Protein AF-0000000075207081 (afdb_homodimer)

Solvent-accessible surface area (backbone atoms only — not comparable to full-atom values): 22541 Å² total; per-residue (Å²): 132,46,60,71,46,70,68,46,58,68,68,60,45,49,38,42,51,49,26,43,48,54,39,36,50,73,49,30,79,86,64,36,48,70,68,57,28,23,63,68,36,70,50,52,67,68,56,52,35,69,36,37,65,44,70,65,48,39,52,52,48,52,51,51,50,52,50,48,52,53,50,51,53,46,62,70,64,44,68,80,76,53,32,44,62,67,61,33,50,50,46,46,51,50,50,51,51,50,48,49,69,72,36,51,65,57,51,46,32,49,54,48,56,70,66,40,63,57,51,91,51,32,66,60,48,52,51,51,50,49,52,55,56,60,58,44,56,61,64,72,64,47,82,57,57,69,80,55,47,34,87,90,57,60,59,70,59,53,52,49,36,52,52,23,20,49,52,41,50,52,51,49,52,52,51,51,20,56,73,64,64,41,95,62,57,64,58,67,59,52,48,52,52,48,48,51,51,50,53,51,47,47,69,40,49,34,107,132,47,59,72,46,71,66,46,58,67,68,59,46,49,38,43,50,49,24,42,47,52,37,36,52,75,49,31,78,87,65,34,48,68,67,57,28,24,62,68,36,71,51,53,65,68,55,51,34,70,35,37,66,43,71,66,49,39,53,53,47,52,50,52,50,51,51,50,53,52,50,52,53,46,63,70,64,43,67,79,76,52,32,45,62,68,60,34,50,51,44,48,51,50,50,51,50,51,48,48,68,72,36,51,64,57,49,46,31,49,52,47,56,70,67,41,67,55,50,90,51,33,65,61,48,52,50,52,52,48,49,55,53,58,59,43,55,62,63,70,63,46,82,56,56,69,81,56,45,33,84,89,57,59,58,68,58,53,53,50,38,52,52,23,20,50,52,41,49,52,50,48,52,53,51,51,18,57,73,63,66,40,93,63,57,65,57,66,59,53,48,54,52,50,51,52,52,49,52,52,48,49,68,40,47,34,107

Sequence (414 aa):
MFSKFLSLDEAKQKRILNAAIKMYVQKGYDLASTNEIVKEAGISKGLLFHYFQNKKMLYLFVFDHCMELVMNDFYKKVDMQIPDFFERLREITRVKMELLNMYPNIFRFFEKAYLEDASDVRAEFQEKLKKFSESSSDQLFANLDISKFKDGLDIQKAIKSVIWTFEGFSAEVLAKAKAMQLDKPDYNEAFREADDYIEMFRGSFYKMFSKFLSLDEAKQKRILNAAIKMYVQKGYDLASTNEIVKEAGISKGLLFHYFQNKKMLYLFVFDHCMELVMNDFYKKVDMQIPDFFERLREITRVKMELLNMYPNIFRFFEKAYLEDASDVRAEFQEKLKKFSESSSDQLFANLDISKFKDGLDIQKAIKSVIWTFEGFSAEVLAKAKAMQLDKPDYNEAFREADDYIEMFRGSFYK

pLDDT: mean 87.85, std 9.77, range [60.59, 97.38]

Structure (mmCIF, N/CA/C/O backbone):
data_AF-0000000075207081-model_v1
#
loop_
_entity.id
_entity.type
_entity.pdbx_description
1 polymer 'TetR family transcriptional regulator'
#
loop_
_atom_site.group_PDB
_atom_site.id
_atom_site.type_symbol
_atom_site.label_atom_id
_atom_site.label_alt_id
_atom_site.label_comp_id
_atom_site.label_asym_id
_atom_site.label_entity_id
_atom_site.label_seq_id
_atom_site.pdbx_PDB_ins_code
_atom_site.Cartn_x
_atom_site.Cartn_y
_atom_site.Cartn_z
_atom_site.occupancy
_atom_site.B_iso_or_equiv
_atom_site.auth_seq_id
_atom_site.auth_comp_id
_atom_site.auth_asym_id
_atom_site.auth_atom_id
_atom_site.pdbx_PDB_model_num
ATOM 1 N N . MET A 1 1 ? -17.719 13.25 22.656 1 70.5 1 MET A N 1
ATOM 2 C CA . MET A 1 1 ? -17.078 14.508 22.266 1 70.5 1 MET A CA 1
ATOM 3 C C . MET A 1 1 ? -17.922 15.258 21.25 1 70.5 1 MET A C 1
ATOM 5 O O . MET A 1 1 ? -17.953 16.484 21.25 1 70.5 1 MET A O 1
ATOM 9 N N . PHE A 1 2 ? -18.781 14.594 20.516 1 88.56 2 PHE A N 1
ATOM 10 C CA . PHE A 1 2 ? -19.562 15.266 19.5 1 88.56 2 PHE A CA 1
ATOM 11 C C . PHE A 1 2 ? -21.047 15.195 19.828 1 88.56 2 PHE A C 1
ATOM 13 O O . PHE A 1 2 ? -21.891 15.172 18.938 1 88.56 2 PHE A O 1
ATOM 20 N N . SER A 1 3 ? -21.312 15.172 21.141 1 89.38 3 SER A N 1
ATOM 21 C CA . SER A 1 3 ? -22.656 14.953 21.641 1 89.38 3 SER A CA 1
ATOM 22 C C . SER A 1 3 ? -23.609 16.062 21.172 1 89.38 3 SER A C 1
ATOM 24 O O . SER A 1 3 ? -24.766 15.797 20.828 1 89.38 3 SER A O 1
ATOM 26 N N . LYS A 1 4 ? -23.156 17.266 21.172 1 92.81 4 LYS A N 1
ATOM 27 C CA . LYS A 1 4 ? -23.984 18.406 20.781 1 92.81 4 LYS A CA 1
ATOM 28 C C . LYS A 1 4 ? -24.391 18.297 19.312 1 92.81 4 LYS A C 1
ATOM 30 O O . LYS A 1 4 ? -25.531 18.562 18.953 1 92.81 4 LYS A O 1
ATOM 35 N N . PHE A 1 5 ? -23.469 17.984 18.5 1 95.5 5 PHE A N 1
ATOM 36 C CA . PHE A 1 5 ? -23.766 17.797 17.078 1 95.5 5 PHE A CA 1
ATOM 37 C C . PHE A 1 5 ? -24.703 16.625 16.875 1 95.5 5 PHE A C 1
ATOM 39 O O . PHE A 1 5 ? -25.672 16.719 16.109 1 95.5 5 PHE A O 1
ATOM 46 N N . LEU A 1 6 ? -24.469 15.523 17.578 1 94.19 6 LEU A N 1
ATOM 47 C CA . LEU A 1 6 ? -25.219 14.289 17.391 1 94.19 6 LEU A CA 1
ATOM 48 C C . LEU A 1 6 ? -26.641 14.438 17.922 1 94.19 6 LEU A C 1
ATOM 50 O O . LEU A 1 6 ? -27.516 13.625 17.594 1 94.19 6 LEU A O 1
ATOM 54 N N . SER A 1 7 ? -26.859 15.484 18.703 1 94.44 7 SER A N 1
ATOM 55 C CA . SER A 1 7 ? -28.188 15.742 19.25 1 94.44 7 SER A CA 1
ATOM 56 C C . SER A 1 7 ? -29.031 16.547 18.281 1 94.44 7 SER A C 1
ATOM 58 O O . SER A 1 7 ? -30.234 16.672 18.453 1 94.44 7 SER A O 1
ATOM 60 N N . LEU A 1 8 ? -28.438 17 17.219 1 94.06 8 LEU A N 1
ATOM 61 C CA . LEU A 1 8 ? -29.172 17.75 16.203 1 94.06 8 LEU A CA 1
ATOM 62 C C . LEU A 1 8 ? -30.109 16.844 15.422 1 94.06 8 LEU A C 1
ATOM 64 O O . LEU A 1 8 ? -29.938 15.625 15.422 1 94.06 8 LEU A O 1
ATOM 68 N N . ASP A 1 9 ? -31.125 17.5 14.859 1 94.56 9 ASP A N 1
ATOM 69 C CA . ASP A 1 9 ? -31.969 16.719 13.977 1 94.56 9 ASP A CA 1
ATOM 70 C C . ASP A 1 9 ? -31.188 16.203 12.766 1 94.56 9 ASP A C 1
ATOM 72 O O . ASP A 1 9 ? -30.203 16.828 12.352 1 94.56 9 ASP A O 1
ATOM 76 N N . GLU A 1 10 ? -31.656 15.203 12.102 1 93.62 10 GLU A N 1
ATOM 77 C CA . GLU A 1 10 ? -30.953 14.5 11.047 1 93.62 10 GLU A CA 1
ATOM 78 C C . GLU A 1 10 ? -30.734 15.398 9.828 1 93.62 10 GLU A C 1
ATOM 80 O O . GLU A 1 10 ? -29.672 15.344 9.195 1 93.62 10 GLU A O 1
ATOM 85 N N . ALA A 1 11 ? -31.688 16.156 9.57 1 94.56 11 ALA A N 1
ATOM 86 C CA . ALA A 1 11 ? -31.59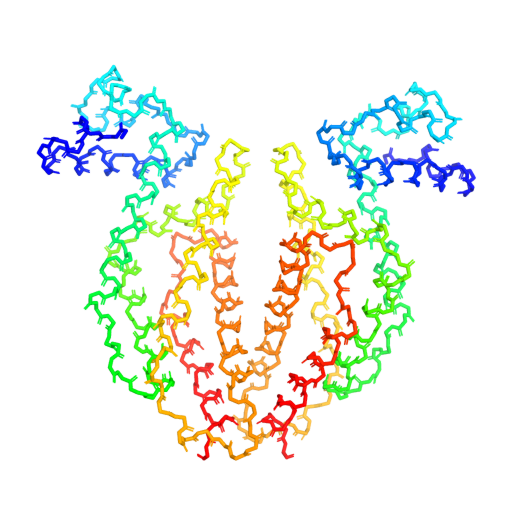4 17.031 8.398 1 94.56 11 ALA A CA 1
ATOM 87 C C . ALA A 1 11 ? -30.453 18.031 8.547 1 94.56 11 ALA A C 1
ATOM 89 O O . ALA A 1 11 ? -29.703 18.266 7.598 1 94.56 11 ALA A O 1
ATOM 90 N N . LYS A 1 12 ? -30.375 18.594 9.719 1 94.56 12 LYS A N 1
ATOM 91 C CA . LYS A 1 12 ? -29.312 19.562 9.977 1 94.56 12 LYS A CA 1
ATOM 92 C C . LYS A 1 12 ? -27.953 18.891 9.992 1 94.56 12 LYS A C 1
ATOM 94 O O . LYS A 1 12 ? -26.969 19.422 9.453 1 94.56 12 LYS A O 1
ATOM 99 N N . GLN A 1 13 ? -27.859 17.734 10.602 1 96.19 13 GLN A N 1
ATOM 100 C CA . GLN A 1 13 ? -26.609 16.984 10.578 1 96.19 13 GLN A CA 1
ATOM 101 C C . GLN A 1 13 ? -26.141 16.734 9.148 1 96.19 13 GLN A C 1
ATOM 103 O O . GLN A 1 13 ? -24.984 17 8.812 1 96.19 13 GLN A O 1
ATOM 108 N N . LYS A 1 14 ? -27.047 16.281 8.336 1 94.75 14 LYS A N 1
ATOM 109 C CA . LYS A 1 14 ? -26.734 15.938 6.953 1 94.75 14 LYS A CA 1
ATOM 110 C C . LYS A 1 14 ? -26.266 17.172 6.172 1 94.75 14 LYS A C 1
ATOM 112 O O . LYS A 1 14 ? -25.328 17.078 5.367 1 94.75 14 LYS A O 1
ATOM 117 N N . ARG A 1 15 ? -26.906 18.234 6.434 1 95.44 15 ARG A N 1
ATOM 118 C CA . ARG A 1 15 ? -26.547 19.469 5.746 1 95.44 15 ARG A CA 1
ATOM 119 C C . ARG A 1 15 ? -25.125 19.891 6.066 1 95.44 15 ARG A C 1
ATOM 121 O O . ARG A 1 15 ? -24.359 20.281 5.172 1 95.44 15 ARG A O 1
ATOM 128 N N . ILE A 1 16 ? -24.797 19.812 7.301 1 96.5 16 ILE A N 1
ATOM 129 C CA . ILE A 1 16 ? -23.469 20.219 7.746 1 96.5 16 ILE A CA 1
ATOM 130 C C . ILE A 1 16 ? -22.422 19.25 7.188 1 96.5 16 ILE A C 1
ATOM 132 O O . ILE A 1 16 ? -21.406 19.672 6.629 1 96.5 16 ILE A O 1
ATOM 136 N N . LEU A 1 17 ? -22.75 17.984 7.285 1 96.25 17 LEU A N 1
ATOM 137 C CA . LEU A 1 17 ? -21.828 16.953 6.812 1 96.25 17 LEU A CA 1
ATOM 138 C C . LEU A 1 17 ? -21.656 17.047 5.301 1 96.25 17 LEU A C 1
ATOM 140 O O . LEU A 1 17 ? -20.531 16.953 4.801 1 96.25 17 LEU A O 1
ATOM 144 N N . ASN A 1 18 ? -22.734 17.25 4.617 1 94.88 18 ASN A N 1
ATOM 145 C CA . ASN A 1 18 ? -22.672 17.344 3.16 1 94.88 18 ASN A CA 1
ATOM 146 C C . ASN A 1 18 ? -21.859 18.562 2.713 1 94.88 18 ASN A C 1
ATOM 148 O O . ASN A 1 18 ? -21.109 18.484 1.74 1 94.88 18 ASN A O 1
ATOM 152 N N . ALA A 1 19 ? -22.062 19.641 3.383 1 96.44 19 ALA A N 1
ATOM 153 C CA . ALA A 1 19 ? -21.297 20.844 3.078 1 96.44 19 ALA A CA 1
ATOM 154 C C . ALA A 1 19 ? -19.797 20.609 3.271 1 96.44 19 ALA A C 1
ATOM 156 O O . ALA A 1 19 ? -18.984 21 2.434 1 96.44 19 ALA A O 1
ATOM 157 N N . ALA A 1 20 ? -19.5 19.969 4.391 1 96.75 20 ALA A N 1
ATOM 158 C CA . ALA A 1 20 ? -18.094 19.672 4.691 1 96.75 20 ALA A CA 1
ATOM 159 C C . ALA A 1 20 ? -17.5 18.75 3.641 1 96.75 20 ALA A C 1
ATOM 161 O O . ALA A 1 20 ? -16.422 19.016 3.096 1 96.75 20 ALA A O 1
ATOM 162 N N . ILE A 1 21 ? -18.188 17.656 3.338 1 94.81 21 ILE A N 1
ATOM 163 C CA . ILE A 1 21 ? -17.719 16.688 2.363 1 94.81 21 ILE A CA 1
ATOM 164 C C . ILE A 1 21 ? -17.484 17.359 1.015 1 94.81 21 ILE A C 1
ATOM 166 O O . ILE A 1 21 ? -16.453 17.156 0.373 1 94.81 21 ILE A O 1
ATOM 170 N N . LYS A 1 22 ? -18.453 18.156 0.639 1 93.81 22 LYS A N 1
ATOM 171 C CA . LYS A 1 22 ? -18.359 18.875 -0.627 1 93.81 22 LYS A CA 1
ATOM 172 C C . LYS A 1 22 ? -17.078 19.703 -0.686 1 93.81 22 LYS A C 1
ATOM 174 O O . LYS A 1 22 ? -16.328 19.656 -1.671 1 93.81 22 LYS A O 1
ATOM 179 N N . MET A 1 23 ? -16.75 20.438 0.323 1 94.19 23 MET A N 1
ATOM 180 C CA . MET A 1 23 ? -15.578 21.297 0.361 1 94.19 23 MET A CA 1
ATOM 181 C C . MET A 1 23 ? -14.297 20.469 0.386 1 94.19 23 MET A C 1
ATOM 183 O O . MET A 1 23 ? -13.32 20.797 -0.294 1 94.19 23 MET A O 1
ATOM 187 N N . TYR A 1 24 ? -14.359 19.422 1.118 1 91.56 24 TYR A N 1
ATOM 188 C CA . TYR A 1 24 ? -13.164 18.578 1.253 1 91.56 24 TYR A CA 1
ATOM 189 C C . TYR A 1 24 ? -12.875 17.844 -0.045 1 91.56 24 TYR A C 1
ATOM 191 O O . TYR A 1 24 ? -11.711 17.609 -0.383 1 91.56 24 TYR A O 1
ATOM 199 N N . VAL A 1 25 ? -13.875 17.453 -0.752 1 88.31 25 VAL A N 1
ATOM 200 C CA . VAL A 1 25 ? -13.711 16.812 -2.053 1 88.31 25 VAL A CA 1
ATOM 201 C C . VAL A 1 25 ? -13.141 17.812 -3.055 1 88.31 25 VAL A C 1
ATOM 203 O O . VAL A 1 25 ? -12.25 17.484 -3.836 1 88.31 25 VAL A O 1
ATOM 206 N N . GLN A 1 26 ? -13.602 19.016 -2.951 1 87.75 26 GLN A N 1
ATOM 207 C CA . GLN A 1 26 ? -13.234 20.031 -3.93 1 87.75 26 GLN A CA 1
ATOM 208 C C . GLN A 1 26 ? -11.844 20.594 -3.645 1 87.75 26 GLN A C 1
ATOM 210 O O . GLN A 1 26 ? -11.055 20.797 -4.562 1 87.75 26 GLN A O 1
ATOM 215 N N . LYS A 1 27 ? -11.547 20.812 -2.32 1 87.69 27 LYS A N 1
ATOM 216 C CA . LYS A 1 27 ? -10.383 21.641 -2.021 1 87.69 27 LYS A CA 1
ATOM 217 C C . LYS A 1 27 ? -9.367 20.875 -1.178 1 87.69 27 LYS A C 1
ATOM 219 O O . LYS A 1 27 ? -8.211 21.281 -1.065 1 87.69 27 LYS A O 1
ATOM 224 N N . GLY A 1 28 ? -9.828 19.797 -0.621 1 85.62 28 GLY A N 1
ATOM 225 C CA . GLY A 1 28 ? -8.961 19.094 0.304 1 85.62 28 GLY A CA 1
ATOM 226 C C . GLY A 1 28 ? -8.93 19.719 1.688 1 85.62 28 GLY A C 1
ATOM 227 O O . GLY A 1 28 ? -9.633 20.688 1.95 1 85.62 28 GLY A O 1
ATOM 228 N N . TYR A 1 29 ? -8.164 19.141 2.57 1 87.69 29 TYR A N 1
ATOM 229 C CA . TYR A 1 29 ? -8.133 19.547 3.973 1 87.69 29 TYR A CA 1
ATOM 230 C C . TYR A 1 29 ? -7.53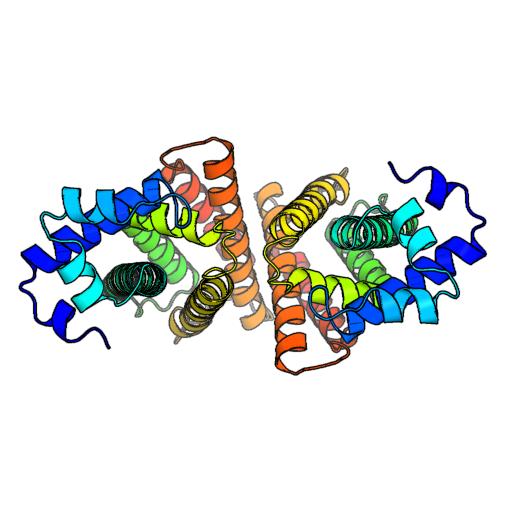1 20.938 4.129 1 87.69 29 TYR A C 1
ATOM 232 O O . TYR A 1 29 ? -8.125 21.797 4.777 1 87.69 29 TYR A O 1
ATOM 240 N N . ASP A 1 30 ? -6.41 21.172 3.514 1 84.25 30 ASP A N 1
ATOM 241 C CA . ASP A 1 30 ? -5.645 22.406 3.732 1 84.25 30 ASP A CA 1
ATOM 242 C C . ASP A 1 30 ? -6.367 23.609 3.145 1 84.25 30 ASP A C 1
ATOM 244 O O . ASP A 1 30 ? -6.453 24.656 3.781 1 84.25 30 ASP A O 1
ATOM 248 N N . LEU A 1 31 ? -6.969 23.453 2.076 1 87.38 31 LEU A N 1
ATOM 249 C CA . LEU A 1 31 ? -7.5 24.594 1.337 1 87.38 31 LEU A CA 1
ATOM 250 C C . LEU A 1 31 ? -8.977 24.797 1.646 1 87.38 31 LEU A C 1
ATOM 252 O O . LEU A 1 31 ? -9.531 25.875 1.374 1 87.38 31 LEU A O 1
ATOM 256 N N . ALA A 1 32 ? -9.57 23.719 2.123 1 90.81 32 ALA A N 1
ATOM 257 C CA . ALA A 1 32 ? -10.977 23.875 2.473 1 90.81 32 ALA A CA 1
ATOM 258 C C . ALA A 1 32 ? -11.164 24.953 3.537 1 90.81 32 ALA A C 1
ATOM 260 O O . ALA A 1 32 ? -10.484 24.953 4.562 1 90.81 32 ALA A O 1
ATOM 261 N N . SER A 1 33 ? -12.047 25.844 3.312 1 92.44 33 SER A N 1
ATOM 262 C CA . SER A 1 33 ? -12.312 26.984 4.199 1 92.44 33 SER A CA 1
ATOM 263 C C . SER A 1 33 ? -13.516 26.703 5.098 1 92.44 33 SER A C 1
ATOM 265 O O . SER A 1 33 ? -14.594 26.359 4.617 1 92.44 33 SER A O 1
ATOM 267 N N . THR A 1 34 ? -13.273 26.938 6.352 1 94.44 34 THR A N 1
ATOM 268 C CA . THR A 1 34 ? -14.375 26.828 7.301 1 94.44 34 THR A CA 1
ATOM 269 C C . THR A 1 34 ? -15.492 27.812 6.949 1 94.44 34 THR A C 1
ATOM 271 O O . THR A 1 34 ? -16.672 27.484 7.105 1 94.44 34 THR A O 1
ATOM 274 N N . ASN A 1 35 ? -15.086 28.906 6.395 1 96 35 ASN A N 1
ATOM 275 C CA . ASN A 1 35 ? -16.062 29.906 5.996 1 96 35 ASN A CA 1
ATOM 276 C C . ASN A 1 35 ? -16.969 29.391 4.871 1 96 35 ASN A C 1
ATOM 278 O O . ASN A 1 35 ? -18.172 29.641 4.875 1 96 35 ASN A O 1
ATOM 282 N N . GLU A 1 36 ? -16.469 28.734 4.02 1 96.31 36 GLU A N 1
ATOM 283 C CA . GLU A 1 36 ? -17.234 28.188 2.906 1 96.31 36 GLU A CA 1
ATOM 284 C C . GLU A 1 36 ? -18.156 27.062 3.369 1 96.31 36 GLU A C 1
ATOM 286 O O . GLU A 1 36 ? -19.297 26.938 2.906 1 96.31 36 GLU A O 1
ATOM 291 N N . ILE A 1 37 ? -17.641 26.25 4.281 1 97 37 ILE A N 1
ATOM 292 C CA . ILE A 1 37 ? -18.422 25.141 4.812 1 97 37 ILE A CA 1
ATOM 293 C C . ILE A 1 37 ? -19.656 25.656 5.523 1 97 37 ILE A C 1
ATOM 295 O O . ILE A 1 37 ? -20.781 25.188 5.273 1 97 37 ILE A O 1
ATOM 299 N N . VAL A 1 38 ? -19.469 26.641 6.371 1 97.38 38 VAL A N 1
ATOM 300 C CA . VAL A 1 38 ? -20.594 27.156 7.164 1 97.38 38 VAL A CA 1
ATOM 301 C C . VAL A 1 38 ? -21.578 27.875 6.258 1 97.38 38 VAL A C 1
ATOM 303 O O . VAL A 1 38 ? -22.797 27.828 6.488 1 97.38 38 VAL A O 1
ATOM 306 N N . LYS A 1 39 ? -21.094 28.578 5.27 1 97.06 39 LYS A N 1
ATOM 307 C CA . LYS A 1 39 ? -21.969 29.234 4.305 1 97.06 39 LYS A CA 1
ATOM 308 C C . LYS A 1 39 ? -22.859 28.234 3.588 1 97.06 39 LYS A C 1
ATOM 310 O O . LYS A 1 39 ? -24.078 28.438 3.479 1 97.06 39 LYS A O 1
ATOM 315 N N . GLU A 1 40 ? -22.281 27.219 3.15 1 95.38 40 GLU A N 1
ATOM 316 C CA . GLU A 1 40 ? -23.016 26.172 2.447 1 95.38 40 GLU A CA 1
ATOM 317 C C . GLU A 1 40 ? -23.984 25.453 3.383 1 95.38 40 GLU A C 1
ATOM 319 O O . GLU A 1 40 ? -25.094 25.094 2.979 1 95.38 40 GLU A O 1
ATOM 324 N N . ALA A 1 41 ? -23.578 25.203 4.609 1 96.44 41 ALA A N 1
ATOM 325 C CA . ALA A 1 41 ? -24.359 24.469 5.594 1 96.44 41 ALA A CA 1
ATOM 326 C C . ALA A 1 41 ? -25.484 25.344 6.164 1 96.44 41 ALA A C 1
ATOM 328 O O . ALA A 1 41 ? -26.422 24.828 6.766 1 96.44 41 ALA A O 1
ATOM 329 N N . GLY A 1 42 ? -25.328 26.625 6.117 1 96.62 42 GLY A N 1
ATOM 330 C CA . GLY A 1 42 ? -26.328 27.547 6.652 1 96.62 42 GLY A CA 1
ATOM 331 C C . GLY A 1 42 ? -26.266 27.672 8.164 1 96.62 42 GLY A C 1
ATOM 332 O O . GLY A 1 42 ? -27.297 27.688 8.836 1 96.62 42 GLY A O 1
ATOM 333 N N . ILE A 1 43 ? -25.031 27.703 8.633 1 96.81 43 ILE A N 1
ATOM 334 C CA . ILE A 1 43 ? -24.828 27.906 10.062 1 96.81 43 ILE A CA 1
ATOM 335 C C . ILE A 1 43 ? -23.719 28.922 10.297 1 96.81 43 ILE A C 1
ATOM 337 O O . ILE A 1 43 ? -23.031 29.328 9.352 1 96.81 43 ILE A O 1
ATOM 341 N N . SER A 1 44 ? -23.578 29.328 11.547 1 95.69 44 SER A N 1
ATOM 342 C CA . SER A 1 44 ? -22.5 30.25 11.883 1 95.69 44 SER A CA 1
ATOM 343 C C . SER A 1 44 ? -21.203 29.5 12.156 1 95.69 44 SER A C 1
ATOM 345 O O . SER A 1 44 ? -21.219 28.312 12.5 1 95.69 44 SER A O 1
ATOM 347 N N . LYS A 1 45 ? -20.125 30.219 12 1 95.44 45 LYS A N 1
ATOM 348 C CA . LYS A 1 45 ? -18.812 29.656 12.32 1 95.44 45 LYS A CA 1
ATOM 349 C C . LYS A 1 45 ? -18.703 29.281 13.797 1 95.44 45 LYS A C 1
ATOM 351 O O . LYS A 1 45 ? -18.125 28.266 14.156 1 95.44 45 LYS A O 1
ATOM 356 N N . GLY A 1 46 ? -19.203 30.094 14.609 1 95.12 46 GLY A N 1
ATOM 357 C CA . GLY A 1 46 ? -19.234 29.828 16.047 1 95.12 46 GLY A CA 1
ATOM 358 C C . GLY A 1 46 ? -19.922 28.516 16.391 1 95.12 46 GLY A C 1
ATOM 359 O O . GLY A 1 46 ? -19.422 27.75 17.203 1 95.12 46 GLY A O 1
ATOM 360 N N . LEU A 1 47 ? -21.016 28.297 15.734 1 94.94 47 LEU A N 1
ATOM 361 C CA . LEU A 1 47 ? -21.781 27.078 15.969 1 94.94 47 LEU A CA 1
ATOM 362 C C . LEU A 1 47 ? -20.984 25.859 15.492 1 94.94 47 LEU A C 1
ATOM 364 O O . LEU A 1 47 ? -21 24.812 16.156 1 94.94 47 LEU A O 1
ATOM 368 N N . LEU A 1 48 ? -20.375 25.969 14.344 1 96.44 48 LEU A N 1
ATOM 369 C CA . LEU A 1 48 ? -19.562 24.875 13.836 1 96.44 48 LEU A CA 1
ATOM 370 C C . LEU A 1 48 ? -18.5 24.453 14.867 1 96.44 48 LEU A C 1
ATOM 372 O O . LEU A 1 48 ? -18.359 23.266 15.156 1 96.44 48 LEU A O 1
ATOM 376 N N . PHE A 1 49 ? -17.891 25.469 15.438 1 94.88 49 PHE A N 1
ATOM 377 C CA . PHE A 1 49 ? -16.812 25.172 16.359 1 94.88 49 PHE A CA 1
ATOM 378 C C . PHE A 1 49 ? -17.344 24.797 17.734 1 94.88 49 PHE A C 1
ATOM 380 O O . PHE A 1 49 ? -16.656 24.156 18.531 1 94.88 49 PHE A O 1
ATOM 387 N N . HIS A 1 50 ? -18.594 25.234 17.969 1 95.06 50 HIS A N 1
ATOM 388 C CA . HIS A 1 50 ? -19.281 24.688 19.141 1 95.06 50 HIS A CA 1
ATOM 389 C C . HIS A 1 50 ? -19.453 23.188 19.016 1 95.06 50 HIS A C 1
ATOM 391 O O . HIS A 1 50 ? -19.359 22.469 20.016 1 95.06 50 HIS A O 1
ATOM 397 N N . TYR A 1 51 ? -19.625 22.703 17.797 1 95.81 51 TYR A N 1
ATOM 398 C CA . TYR A 1 51 ? -19.859 21.281 17.562 1 95.81 51 TYR A CA 1
ATOM 399 C C . TYR A 1 51 ? -18.531 20.516 17.5 1 95.81 51 TYR A C 1
ATOM 401 O O . TYR A 1 51 ? -18.422 19.406 18.016 1 95.81 51 TYR A O 1
ATOM 409 N N . PHE A 1 52 ? -17.469 21.094 16.797 1 96.25 52 PHE A N 1
ATOM 410 C CA . PHE A 1 52 ? -16.328 20.281 16.406 1 96.25 52 PHE A CA 1
ATOM 411 C C . PHE A 1 52 ? -15.039 20.844 16.984 1 96.25 52 PHE A C 1
ATOM 413 O O . PHE A 1 52 ? -13.984 20.219 16.891 1 96.25 52 PHE A O 1
ATOM 420 N N . GLN A 1 53 ? -15.078 21.969 17.547 1 93.69 53 GLN A N 1
ATOM 421 C CA . GLN A 1 53 ? -13.977 22.625 18.25 1 93.69 53 GLN A CA 1
ATOM 422 C C . GLN A 1 53 ? -13.023 23.297 17.266 1 93.69 53 GLN A C 1
ATOM 424 O O . GLN A 1 53 ? -12.742 24.484 17.391 1 93.69 53 GLN A O 1
ATOM 429 N N . ASN A 1 54 ? -12.508 22.562 16.297 1 92.81 54 ASN A N 1
ATOM 430 C CA . ASN A 1 54 ? -11.594 23.109 15.305 1 92.81 54 ASN A CA 1
ATOM 431 C C . ASN A 1 54 ? -11.68 22.344 13.984 1 92.81 54 ASN A C 1
ATOM 433 O O . ASN A 1 54 ? -12.406 21.359 13.875 1 92.81 54 ASN A O 1
ATOM 437 N N . LYS A 1 55 ? -10.938 22.812 13.016 1 91.44 55 LYS A N 1
ATOM 438 C CA . LYS A 1 55 ? -10.984 22.281 11.664 1 91.44 55 LYS A CA 1
ATOM 439 C C . LYS A 1 55 ? -10.539 20.812 11.641 1 91.44 55 LYS A C 1
ATOM 441 O O . LYS A 1 55 ? -11.109 20 10.914 1 91.44 55 LYS A O 1
ATOM 446 N N . LYS A 1 56 ? -9.555 20.516 12.391 1 90.94 56 LYS A N 1
ATOM 447 C CA . LYS A 1 56 ? -9.031 19.156 12.43 1 90.94 56 LYS A CA 1
ATOM 448 C C . LYS A 1 56 ? -10.078 18.172 12.961 1 90.94 56 LYS A C 1
ATOM 450 O O . LYS A 1 56 ? -10.312 17.125 12.367 1 90.94 56 LYS A O 1
ATOM 455 N N . MET A 1 57 ? -10.695 18.531 13.992 1 92.75 57 MET A N 1
ATOM 456 C CA . MET A 1 57 ? -11.695 17.672 14.609 1 92.75 57 MET A CA 1
ATOM 457 C C . MET A 1 57 ? -12.906 17.5 13.703 1 92.75 57 MET A C 1
ATOM 459 O O . MET A 1 57 ? -13.492 16.406 13.641 1 92.75 57 MET A O 1
ATOM 463 N N . LEU A 1 58 ? -13.273 18.578 13.055 1 94.81 58 LEU A N 1
ATOM 464 C CA . LEU A 1 58 ? -14.359 18.469 12.086 1 94.81 58 LEU A CA 1
ATOM 465 C C . LEU A 1 58 ? -14 17.469 10.984 1 94.81 58 LEU A C 1
ATOM 467 O O . LEU A 1 58 ? -14.781 16.578 10.672 1 94.81 58 LEU A O 1
ATOM 471 N N . TYR A 1 59 ? -12.867 17.641 10.438 1 92.75 59 TYR A N 1
ATOM 472 C CA . TYR A 1 59 ? -12.406 16.797 9.336 1 92.75 59 TYR A CA 1
ATOM 473 C C . TYR A 1 59 ? -12.375 15.328 9.742 1 92.75 59 TYR A C 1
ATOM 475 O O . TYR A 1 59 ? -12.867 14.469 9.008 1 92.75 59 TYR A O 1
ATOM 483 N N . LEU A 1 60 ? -11.836 15.055 10.867 1 91.38 60 LEU A N 1
ATOM 484 C CA . LEU A 1 60 ? -11.734 13.688 11.367 1 91.38 60 LEU A CA 1
ATOM 485 C C . LEU A 1 60 ? -13.117 13.102 11.648 1 91.38 60 LEU A C 1
ATOM 487 O O . LEU A 1 60 ? -13.367 11.922 11.398 1 91.38 60 LEU A O 1
ATOM 491 N N . PHE A 1 61 ? -13.922 13.938 12.18 1 93.62 61 PHE A N 1
ATOM 492 C CA . PHE A 1 61 ? -15.281 13.492 12.445 1 93.62 61 PHE A CA 1
ATOM 493 C C . PHE A 1 61 ? -15.984 13.102 11.156 1 93.62 61 PHE A C 1
ATOM 495 O O . PHE A 1 61 ? -16.641 12.055 11.086 1 93.62 61 PHE A O 1
ATOM 502 N N . VAL A 1 62 ? -15.891 13.969 10.172 1 94.31 62 VAL A N 1
ATOM 503 C CA . VAL A 1 62 ? -16.531 13.711 8.883 1 94.31 62 VAL A CA 1
ATOM 504 C C . VAL A 1 62 ? -15.992 12.406 8.297 1 94.31 62 VAL A C 1
ATOM 506 O O . VAL A 1 62 ? -16.766 11.594 7.793 1 94.31 62 VAL A O 1
ATOM 509 N N . PHE A 1 63 ? -14.773 12.195 8.359 1 92.12 63 PHE A N 1
ATOM 510 C CA . PHE A 1 63 ? -14.156 10.961 7.875 1 92.12 63 PHE A CA 1
ATOM 511 C C . PHE A 1 63 ? -14.742 9.75 8.586 1 92.12 63 PHE A C 1
ATOM 513 O O . PHE A 1 63 ? -15.188 8.797 7.941 1 92.12 63 PHE A O 1
ATOM 520 N N . ASP A 1 64 ? -14.75 9.859 9.859 1 92.31 64 ASP A N 1
ATOM 521 C CA . ASP A 1 64 ? -15.266 8.75 10.656 1 92.31 64 ASP A CA 1
ATOM 522 C C . ASP A 1 64 ? -16.734 8.477 10.336 1 92.31 64 ASP A C 1
ATOM 524 O O . ASP A 1 64 ? -17.141 7.324 10.234 1 92.31 64 ASP A O 1
ATOM 528 N N . HIS A 1 65 ? -17.391 9.531 10.234 1 92.75 65 HIS A N 1
ATOM 529 C CA . HIS A 1 65 ? -18.812 9.406 9.914 1 92.75 65 HIS A CA 1
ATOM 530 C C . HIS A 1 65 ? -19.016 8.734 8.562 1 92.75 65 HIS A C 1
ATOM 532 O O . HIS A 1 65 ? -19.828 7.816 8.445 1 92.75 65 HIS A O 1
ATOM 538 N N . CYS A 1 66 ? -18.297 9.164 7.578 1 93.5 66 CYS A N 1
ATOM 539 C CA . CYS A 1 66 ? -18.391 8.578 6.25 1 93.5 66 CYS A CA 1
ATOM 540 C C . CYS A 1 66 ? -17.984 7.109 6.273 1 93.5 66 CYS A C 1
ATOM 542 O O . CYS A 1 66 ? -18.656 6.27 5.66 1 93.5 66 CYS A O 1
ATOM 544 N N . MET A 1 67 ? -16.953 6.797 6.938 1 91.06 67 MET A N 1
ATOM 545 C CA . MET A 1 67 ? -16.5 5.418 7.059 1 91.06 67 MET A CA 1
ATOM 546 C C . MET A 1 67 ? -17.562 4.539 7.695 1 91.06 67 MET A C 1
ATOM 548 O O . MET A 1 67 ? -17.859 3.453 7.188 1 91.06 67 MET A O 1
ATOM 552 N N . GLU A 1 68 ? -18.078 5.031 8.758 1 91 68 GLU A N 1
ATOM 553 C CA . GLU A 1 68 ? -19.109 4.277 9.461 1 91 68 GLU A CA 1
ATOM 554 C C . GLU A 1 68 ? -20.328 4.043 8.57 1 91 68 GLU A C 1
ATOM 556 O O . GLU A 1 68 ? -20.891 2.945 8.555 1 91 68 GLU A O 1
ATOM 561 N N . LEU A 1 69 ? -20.719 5.062 7.926 1 92.75 69 LEU A N 1
ATOM 562 C CA . LEU A 1 69 ? -21.859 4.965 7.031 1 92.75 69 LEU A CA 1
ATOM 563 C C . LEU A 1 69 ? -21.625 3.902 5.965 1 92.75 69 LEU A C 1
ATOM 565 O O . LEU A 1 69 ? -22.469 3.014 5.77 1 92.75 69 LEU A O 1
ATOM 569 N N . VAL A 1 70 ? -20.5 3.965 5.293 1 92.19 70 VAL A N 1
ATOM 570 C CA . VAL A 1 70 ? -20.188 3.051 4.203 1 92.19 70 VAL A CA 1
ATOM 571 C C . VAL A 1 70 ? -20.031 1.631 4.746 1 92.19 70 VAL A C 1
ATOM 573 O O . VAL A 1 70 ? -20.578 0.682 4.168 1 92.19 70 VAL A O 1
ATOM 576 N N . MET A 1 71 ? -19.391 1.491 5.863 1 89.75 71 MET A N 1
ATOM 577 C CA . MET A 1 71 ? -19.156 0.172 6.445 1 89.75 71 MET A CA 1
ATOM 578 C C . MET A 1 71 ? -20.484 -0.451 6.898 1 89.75 71 MET A C 1
ATOM 580 O O . MET A 1 71 ? -20.688 -1.652 6.73 1 89.75 71 MET A O 1
ATOM 584 N N . ASN A 1 72 ? -21.281 0.384 7.504 1 92.44 72 ASN A N 1
ATOM 585 C CA . ASN A 1 72 ? -22.578 -0.114 7.926 1 92.44 72 ASN A CA 1
ATOM 586 C C . ASN A 1 72 ? -23.391 -0.625 6.742 1 92.44 72 ASN A C 1
ATOM 588 O O . ASN A 1 72 ? -23.969 -1.712 6.805 1 92.44 72 ASN A O 1
ATOM 592 N N . ASP A 1 73 ? -23.438 0.133 5.723 1 94.12 73 ASP A N 1
ATOM 593 C CA . ASP A 1 73 ? -24.156 -0.291 4.527 1 94.12 73 ASP A CA 1
ATOM 594 C C . ASP A 1 73 ? -23.516 -1.525 3.902 1 94.12 73 ASP A C 1
ATOM 596 O O . ASP A 1 73 ? -24.203 -2.418 3.416 1 94.12 73 ASP A O 1
ATOM 600 N N . PHE A 1 74 ? -22.266 -1.603 3.924 1 92.56 74 PHE A N 1
ATOM 601 C CA . PHE A 1 74 ? -21.516 -2.73 3.389 1 92.56 74 PHE A CA 1
ATOM 602 C C . PHE A 1 74 ? -21.906 -4.023 4.094 1 92.56 74 PHE A C 1
ATOM 604 O O . PHE A 1 74 ? -22.297 -4.996 3.447 1 92.56 74 PHE A O 1
ATOM 611 N N . TYR A 1 75 ? -21.906 -4.008 5.383 1 90.62 75 TYR A N 1
ATOM 612 C CA . TYR A 1 75 ? -22.141 -5.23 6.145 1 90.62 75 TYR A CA 1
ATOM 613 C C . TYR A 1 75 ? -23.609 -5.609 6.129 1 90.62 75 TYR A C 1
ATOM 615 O O . TYR A 1 75 ? -23.969 -6.777 6.324 1 90.62 75 TYR A O 1
ATOM 623 N N . LYS A 1 76 ? -24.453 -4.633 5.895 1 93.5 76 LYS A N 1
ATOM 624 C CA . LYS A 1 76 ? -25.875 -4.934 5.73 1 93.5 76 LYS A CA 1
ATOM 625 C C . LYS A 1 76 ? -26.141 -5.625 4.398 1 93.5 76 LYS A C 1
ATOM 627 O O . LYS A 1 76 ? -27.078 -6.418 4.281 1 93.5 76 LYS A O 1
ATOM 632 N N . LYS A 1 77 ? -25.344 -5.324 3.492 1 94.31 77 LYS A N 1
ATOM 633 C CA . LYS A 1 77 ? -25.609 -5.785 2.131 1 94.31 77 LYS A CA 1
ATOM 634 C C . LYS A 1 77 ? -24.891 -7.094 1.841 1 94.31 77 LYS A C 1
ATOM 636 O O . LYS A 1 77 ? -25.406 -7.957 1.137 1 94.31 77 LYS A O 1
ATOM 641 N N . VAL A 1 78 ? -23.75 -7.266 2.373 1 92.94 78 VAL A N 1
ATOM 642 C CA . VAL A 1 78 ? -22.938 -8.438 2.066 1 92.94 78 VAL A CA 1
ATOM 643 C C . VAL A 1 78 ? -23.547 -9.672 2.738 1 92.94 78 VAL A C 1
ATOM 645 O O . VAL A 1 78 ? -23.875 -9.633 3.924 1 92.94 78 VAL A O 1
ATOM 648 N N . ASP A 1 79 ? -23.781 -10.742 2.014 1 92.62 79 ASP A N 1
ATOM 649 C CA . ASP A 1 79 ? -24.234 -12.016 2.559 1 92.62 79 ASP A CA 1
ATOM 650 C C . ASP A 1 79 ? -23.062 -12.812 3.146 1 92.62 79 ASP A C 1
ATOM 652 O O . ASP A 1 79 ? -22.375 -13.523 2.422 1 92.62 79 ASP A O 1
ATOM 656 N N . MET A 1 80 ? -22.922 -12.812 4.438 1 89.25 80 MET A N 1
ATOM 657 C CA . MET A 1 80 ? -21.812 -13.445 5.141 1 89.25 80 MET A CA 1
ATOM 658 C C . MET A 1 80 ? -22.047 -14.945 5.293 1 89.25 80 MET A C 1
ATOM 660 O O . MET A 1 80 ? -21.188 -15.664 5.805 1 89.25 80 MET A O 1
ATOM 664 N N . GLN A 1 81 ? -23.125 -15.414 4.801 1 91.62 81 GLN A N 1
ATOM 665 C CA . GLN A 1 81 ? -23.453 -16.828 4.957 1 91.62 81 GLN A CA 1
ATOM 666 C C . GLN A 1 81 ? -23 -17.641 3.742 1 91.62 81 GLN A C 1
ATOM 668 O O . GLN A 1 81 ? -23.062 -18.875 3.756 1 91.62 81 GLN A O 1
ATOM 673 N N . ILE A 1 82 ? -22.594 -17 2.752 1 95.44 82 ILE A N 1
ATOM 674 C CA . ILE A 1 82 ? -22.062 -17.703 1.583 1 95.44 82 ILE A CA 1
ATOM 675 C C . ILE A 1 82 ? -20.812 -18.484 1.965 1 95.44 82 ILE A C 1
ATOM 677 O O . ILE A 1 82 ? -19.781 -17.891 2.301 1 95.44 82 ILE A O 1
ATOM 681 N N . PRO A 1 83 ? -20.812 -19.734 1.879 1 94.81 83 PRO A N 1
ATOM 682 C CA . PRO A 1 83 ? -19.672 -20.516 2.383 1 94.81 83 PRO A CA 1
ATOM 683 C C . PRO A 1 83 ? -18.547 -20.641 1.371 1 94.81 83 PRO A C 1
ATOM 685 O O . PRO A 1 83 ? -17.406 -20.938 1.748 1 94.81 83 PRO A O 1
ATOM 688 N N . ASP A 1 84 ? -18.859 -20.469 0.111 1 96.38 84 ASP A N 1
ATOM 689 C CA . ASP A 1 84 ? -17.844 -20.578 -0.934 1 96.38 84 ASP A CA 1
ATOM 690 C C . ASP A 1 84 ? -16.969 -19.328 -0.975 1 96.38 84 ASP A C 1
ATOM 692 O O . ASP A 1 84 ? -17.469 -18.219 -1.055 1 96.38 84 ASP A O 1
ATOM 696 N N . PHE A 1 85 ? -15.695 -19.5 -0.978 1 95.81 85 PHE A N 1
ATOM 697 C CA . PHE A 1 85 ? -14.758 -18.391 -0.888 1 95.81 85 PHE A CA 1
ATOM 698 C C . PHE A 1 85 ? -14.906 -17.469 -2.088 1 95.81 85 PHE A C 1
ATOM 700 O O . PHE A 1 85 ? -15.023 -16.25 -1.927 1 95.81 85 PHE A O 1
ATOM 707 N N . PHE A 1 86 ? -14.883 -18 -3.244 1 96.38 86 PHE A N 1
ATOM 708 C CA . PHE A 1 86 ? -14.883 -17.188 -4.449 1 96.38 86 PHE A CA 1
ATOM 709 C C . PHE A 1 86 ? -16.25 -16.547 -4.668 1 96.38 86 PHE A C 1
ATOM 711 O O . PHE A 1 86 ? -16.359 -15.438 -5.176 1 96.38 86 PHE A O 1
ATOM 718 N N . GLU A 1 87 ? -17.312 -17.266 -4.305 1 95.5 87 GLU A N 1
ATOM 719 C CA . GLU A 1 87 ? -18.641 -16.656 -4.355 1 95.5 87 GLU A CA 1
ATOM 720 C C . GLU A 1 87 ? -18.766 -15.5 -3.357 1 95.5 87 GLU A C 1
ATOM 722 O O . GLU A 1 87 ? -19.375 -14.477 -3.654 1 95.5 87 GLU A O 1
ATOM 727 N N . ARG A 1 88 ? -18.25 -15.734 -2.207 1 94.38 88 ARG A N 1
ATOM 728 C CA . ARG A 1 88 ? -18.203 -14.672 -1.209 1 94.38 88 ARG A CA 1
ATOM 729 C C . ARG A 1 88 ? -17.406 -13.477 -1.719 1 94.38 88 ARG A C 1
ATOM 731 O O . ARG A 1 88 ? -17.828 -12.328 -1.554 1 94.38 88 ARG A O 1
ATOM 738 N N . LEU A 1 89 ? -16.281 -13.703 -2.287 1 94.19 89 LEU A N 1
ATOM 739 C CA . LEU A 1 89 ? -15.445 -12.648 -2.85 1 94.19 89 LEU A CA 1
ATOM 740 C C . LEU A 1 89 ? -16.203 -11.875 -3.928 1 94.19 89 LEU A C 1
ATOM 742 O O . LEU A 1 89 ? -16.125 -10.648 -3.98 1 94.19 89 LEU A O 1
ATOM 746 N N . ARG A 1 90 ? -16.891 -12.586 -4.785 1 94.12 90 ARG A N 1
ATOM 747 C CA . ARG A 1 90 ? -17.703 -11.945 -5.816 1 94.12 90 ARG A CA 1
ATOM 748 C C . ARG A 1 90 ? -18.781 -11.062 -5.195 1 94.12 90 ARG A C 1
ATOM 750 O O . ARG A 1 90 ? -19.031 -9.953 -5.672 1 94.12 90 ARG A O 1
ATOM 757 N N . GLU A 1 91 ? -19.391 -11.594 -4.215 1 94.12 91 GLU A N 1
ATOM 758 C CA . GLU A 1 91 ? -20.406 -10.852 -3.49 1 94.12 91 GLU A CA 1
ATOM 759 C C . GLU A 1 91 ? -19.828 -9.57 -2.885 1 94.12 91 GLU A C 1
ATOM 761 O O . GLU A 1 91 ? -20.438 -8.5 -2.994 1 94.12 91 GLU A O 1
ATOM 766 N N . ILE A 1 92 ? -18.75 -9.68 -2.244 1 92.25 92 ILE A N 1
ATOM 767 C CA . ILE A 1 92 ? -18.062 -8.547 -1.634 1 92.25 92 ILE A CA 1
ATOM 768 C C . ILE A 1 92 ? -17.734 -7.508 -2.705 1 92.25 92 ILE A C 1
ATOM 770 O O . ILE A 1 92 ? -17.984 -6.312 -2.521 1 92.25 92 ILE A O 1
ATOM 774 N N . THR A 1 93 ? -17.203 -7.961 -3.818 1 91.25 93 THR A N 1
ATOM 775 C CA . THR A 1 93 ? -16.844 -7.078 -4.922 1 91.25 93 THR A CA 1
ATOM 776 C C . THR A 1 93 ? -18.078 -6.352 -5.457 1 91.25 93 THR A C 1
ATOM 778 O O . THR A 1 93 ? -18.031 -5.148 -5.723 1 91.25 93 THR A O 1
ATOM 781 N N . ARG A 1 94 ? -19.078 -7.062 -5.594 1 91.06 94 ARG A N 1
ATOM 782 C CA . ARG A 1 94 ? -20.328 -6.492 -6.086 1 91.06 94 ARG A CA 1
ATOM 783 C C . ARG A 1 94 ? -20.844 -5.414 -5.145 1 91.06 94 ARG A C 1
ATOM 785 O O . ARG A 1 94 ? -21.203 -4.32 -5.582 1 91.06 94 ARG A O 1
ATOM 792 N N . VAL A 1 95 ? -20.906 -5.73 -3.918 1 92.81 95 VAL A N 1
ATOM 793 C CA . VAL A 1 95 ? -21.406 -4.789 -2.922 1 92.81 95 VAL A CA 1
ATOM 794 C C . VAL A 1 95 ? -20.516 -3.545 -2.895 1 92.81 95 VAL A C 1
ATOM 796 O O . VAL A 1 95 ? -21.016 -2.42 -2.812 1 92.81 95 VAL A O 1
ATOM 799 N N . LYS A 1 96 ? -19.234 -3.746 -2.938 1 88.69 96 LYS A N 1
ATOM 800 C CA . LYS A 1 96 ? -18.312 -2.615 -2.971 1 88.69 96 LYS A CA 1
ATOM 801 C C . LYS A 1 96 ? -18.594 -1.707 -4.164 1 88.69 96 LYS A C 1
ATOM 803 O O . LYS A 1 96 ? -18.625 -0.483 -4.023 1 88.69 96 LYS A O 1
ATOM 808 N N . MET A 1 97 ? -18.844 -2.285 -5.242 1 85.56 97 MET A N 1
ATOM 809 C CA . MET A 1 97 ? -19.141 -1.518 -6.449 1 85.56 97 MET A CA 1
ATOM 810 C C . MET A 1 97 ? -20.453 -0.754 -6.297 1 85.56 97 MET A C 1
ATOM 812 O O . MET A 1 97 ? -20.547 0.397 -6.723 1 85.56 97 MET A O 1
ATOM 816 N N . GLU A 1 98 ? -21.344 -1.393 -5.797 1 89.06 98 GLU A N 1
ATOM 817 C CA . GLU A 1 98 ? -22.641 -0.747 -5.551 1 89.06 98 GLU A CA 1
ATOM 818 C C . GLU A 1 98 ? -22.484 0.466 -4.637 1 89.06 98 GLU A C 1
ATOM 820 O O . GLU A 1 98 ? -23.031 1.53 -4.91 1 89.06 98 GLU A O 1
ATOM 825 N N . LEU A 1 99 ? -21.719 0.279 -3.604 1 90.31 99 LEU A N 1
ATOM 826 C CA . LEU A 1 99 ? -21.547 1.355 -2.637 1 90.31 99 LEU A CA 1
ATOM 827 C C . LEU A 1 99 ? -20.75 2.504 -3.244 1 90.31 99 LEU A C 1
ATOM 829 O O . LEU A 1 99 ? -21 3.672 -2.939 1 90.31 99 LEU A O 1
ATOM 833 N N . LEU A 1 100 ? -19.797 2.172 -4.043 1 84.75 100 LEU A N 1
ATOM 834 C CA . LEU A 1 100 ? -19.031 3.191 -4.746 1 84.75 100 LEU A CA 1
ATOM 835 C C . LEU A 1 100 ? -19.938 4.074 -5.59 1 84.75 100 LEU A C 1
ATOM 837 O O . LEU A 1 100 ? -19.734 5.289 -5.668 1 84.75 100 LEU A O 1
ATOM 841 N N . ASN A 1 101 ? -20.938 3.494 -6.18 1 83.81 101 ASN A N 1
ATOM 842 C CA . ASN A 1 101 ? -21.891 4.219 -7.016 1 83.81 101 ASN A CA 1
ATOM 843 C C . ASN A 1 101 ? -22.906 4.988 -6.172 1 83.81 101 ASN A C 1
ATOM 845 O O . ASN A 1 101 ? -23.359 6.062 -6.566 1 83.81 101 ASN A O 1
ATOM 849 N N . MET A 1 102 ? -23.188 4.438 -5.09 1 87.75 102 MET A N 1
ATOM 850 C CA . MET A 1 102 ? -24.172 5.039 -4.203 1 87.75 102 MET A CA 1
ATOM 851 C C . MET A 1 102 ? -23.609 6.27 -3.5 1 87.75 102 MET A C 1
ATOM 853 O O . MET A 1 102 ? -24.328 7.234 -3.248 1 87.75 102 MET A O 1
ATOM 857 N N . TYR A 1 103 ? -22.328 6.184 -3.158 1 89.31 103 TYR A N 1
ATOM 858 C CA . TYR A 1 103 ? -21.703 7.254 -2.395 1 89.31 103 TYR A CA 1
ATOM 859 C C . TYR A 1 103 ? -20.516 7.836 -3.15 1 89.31 103 TYR A C 1
ATOM 861 O O . TYR A 1 103 ? -19.406 7.891 -2.623 1 89.31 103 TYR A O 1
ATOM 869 N N . PRO A 1 104 ? -20.688 8.383 -4.293 1 84.56 104 PRO A N 1
ATOM 870 C CA . PRO A 1 104 ? -19.547 8.836 -5.098 1 84.56 104 PRO A CA 1
ATOM 871 C C . PRO A 1 104 ? -18.734 9.922 -4.406 1 84.56 104 PRO A C 1
ATOM 873 O O . PRO A 1 104 ? -17.5 9.906 -4.465 1 84.56 104 PRO A O 1
ATOM 876 N N . ASN A 1 105 ? -19.391 10.82 -3.719 1 86.62 105 ASN A N 1
ATOM 877 C CA . ASN A 1 105 ? -18.688 11.922 -3.07 1 86.62 105 ASN A CA 1
ATOM 878 C C . ASN A 1 105 ? -17.875 11.438 -1.871 1 86.62 105 ASN A C 1
ATOM 880 O O . ASN A 1 105 ? -16.781 11.961 -1.598 1 86.62 105 ASN A O 1
ATOM 884 N N . ILE A 1 106 ? -18.422 10.469 -1.195 1 90.06 106 ILE A N 1
ATOM 885 C CA . ILE A 1 106 ? -17.703 9.914 -0.047 1 90.06 106 ILE A CA 1
ATOM 886 C C . ILE A 1 106 ? -16.422 9.219 -0.514 1 90.06 106 ILE A C 1
ATOM 888 O O . ILE A 1 106 ? -15.375 9.359 0.111 1 90.06 106 ILE A O 1
ATOM 892 N N . PHE A 1 107 ? -16.531 8.547 -1.599 1 84.19 107 PHE A N 1
ATOM 893 C CA . PHE A 1 107 ? -15.344 7.848 -2.1 1 84.19 107 PHE A CA 1
ATOM 894 C C . PHE A 1 107 ? -14.312 8.844 -2.619 1 84.19 107 PHE A C 1
ATOM 896 O O . PHE A 1 107 ? -13.109 8.633 -2.457 1 84.19 107 PHE A O 1
ATOM 903 N N . ARG A 1 108 ? -14.812 9.836 -3.227 1 83.81 108 ARG A N 1
ATOM 904 C CA . ARG A 1 108 ? -13.891 10.898 -3.625 1 83.81 108 ARG A CA 1
ATOM 905 C C . ARG A 1 108 ? -13.203 11.508 -2.41 1 83.81 108 ARG A C 1
ATOM 907 O O . ARG A 1 108 ? -12.016 11.844 -2.463 1 83.81 108 ARG A O 1
ATOM 914 N N . PHE A 1 109 ? -13.977 11.664 -1.423 1 88 109 PHE A N 1
ATOM 915 C CA . PHE A 1 109 ? -13.43 12.172 -0.17 1 88 109 PHE A CA 1
ATOM 916 C C . PHE A 1 109 ? -12.344 11.242 0.365 1 88 109 PHE A C 1
ATOM 918 O O . PHE A 1 109 ? -11.273 11.695 0.773 1 88 109 PHE A O 1
ATOM 925 N N . PHE A 1 110 ? -12.625 9.945 0.32 1 84.38 110 PHE A N 1
ATOM 926 C CA . PHE A 1 110 ? -11.664 8.961 0.781 1 84.38 110 PHE A CA 1
ATOM 927 C C . PHE A 1 110 ? -10.391 9.016 -0.056 1 84.38 110 PHE A C 1
ATOM 929 O O . PHE A 1 110 ? -9.281 8.898 0.478 1 84.38 110 PHE A O 1
ATOM 936 N N . GLU A 1 111 ? -10.594 9.141 -1.29 1 78.25 111 GLU A N 1
ATOM 937 C CA . GLU A 1 111 ? -9.453 9.234 -2.201 1 78.25 111 GLU A CA 1
ATOM 938 C C . GLU A 1 111 ? -8.57 10.43 -1.857 1 78.25 111 GLU A C 1
ATOM 940 O O . GLU A 1 111 ? -7.344 10.305 -1.796 1 78.25 111 GLU A O 1
ATOM 945 N N . LYS A 1 112 ? -9.141 11.531 -1.59 1 77.5 112 LYS A N 1
ATOM 946 C CA . LYS A 1 112 ? -8.414 12.742 -1.23 1 77.5 112 LYS A CA 1
ATOM 947 C C . LYS A 1 112 ? -7.715 12.586 0.117 1 77.5 112 LYS A C 1
ATOM 949 O O . LYS A 1 112 ? -6.574 13.031 0.289 1 77.5 112 LYS A O 1
ATOM 954 N N . ALA A 1 113 ? -8.469 11.992 1.001 1 78.44 113 ALA A N 1
ATOM 955 C CA . ALA A 1 113 ? -7.906 11.773 2.332 1 78.44 113 ALA A CA 1
ATOM 956 C C . ALA A 1 113 ? -6.703 10.836 2.275 1 78.44 113 ALA A C 1
ATOM 958 O O . ALA A 1 113 ? -5.723 11.031 2.996 1 78.44 113 ALA A O 1
ATOM 959 N N . TYR A 1 114 ? -6.828 9.914 1.423 1 70.56 114 TYR A N 1
ATOM 960 C CA . TYR A 1 114 ? -5.762 8.938 1.25 1 70.56 114 TYR A CA 1
ATOM 961 C C . TYR A 1 114 ? -4.5 9.594 0.706 1 70.56 114 TYR A C 1
ATOM 963 O O . TYR A 1 114 ? -3.385 9.234 1.091 1 70.56 114 TYR A O 1
ATOM 971 N N . LEU A 1 115 ? -4.699 10.539 -0.044 1 64.75 115 LEU A N 1
ATOM 972 C CA . LEU A 1 115 ? -3.584 11.227 -0.689 1 64.75 115 LEU A CA 1
ATOM 973 C C . LEU A 1 115 ? -3.168 12.453 0.109 1 64.75 115 LEU A C 1
ATOM 975 O O . LEU A 1 115 ? -2.234 13.164 -0.276 1 64.75 115 LEU A O 1
ATOM 979 N N . GLU A 1 116 ? -3.99 12.695 1.158 1 67 116 GLU A N 1
ATOM 980 C CA . GLU A 1 116 ? -3.805 13.922 1.931 1 67 116 GLU A CA 1
ATOM 981 C C . GLU A 1 116 ? -2.436 13.953 2.602 1 67 116 GLU A C 1
ATOM 983 O O . GLU A 1 116 ? -2.033 12.984 3.248 1 67 116 GLU A O 1
ATOM 988 N N . ASP A 1 117 ? -1.725 15.023 2.357 1 60.59 117 ASP A N 1
ATOM 989 C CA . ASP A 1 117 ? -0.338 15.156 2.795 1 60.59 117 ASP A CA 1
ATOM 990 C C . ASP A 1 117 ? -0.233 16.047 4.027 1 60.59 117 ASP A C 1
ATOM 992 O O . ASP A 1 117 ? 0.836 16.156 4.633 1 60.59 117 ASP A O 1
ATOM 996 N N . ALA A 1 118 ? -1.387 16.656 4.387 1 63.41 118 ALA A N 1
ATOM 997 C CA . ALA A 1 118 ? -1.325 17.531 5.551 1 63.41 118 ALA A CA 1
ATOM 998 C C . ALA A 1 118 ? -0.916 16.766 6.801 1 63.41 118 ALA A C 1
ATOM 1000 O O . ALA A 1 118 ? -1.571 15.789 7.18 1 63.41 118 ALA A O 1
ATOM 1001 N N . SER A 1 119 ? 0.182 17.156 7.371 1 62 119 SER A N 1
ATOM 1002 C CA . SER A 1 119 ? 0.841 16.469 8.469 1 62 119 SER A CA 1
ATOM 1003 C C . SER A 1 119 ? -0.095 16.312 9.664 1 62 119 SER A C 1
ATOM 1005 O O . SER A 1 119 ? -0.022 15.32 10.391 1 62 119 SER A O 1
ATOM 1007 N N . ASP A 1 120 ? -0.98 17.203 9.82 1 70.38 120 ASP A N 1
ATOM 1008 C CA . ASP A 1 120 ? -1.787 17.281 11.039 1 70.38 120 ASP A CA 1
ATOM 1009 C C . ASP A 1 120 ? -2.807 16.141 11.094 1 70.38 120 ASP A C 1
ATOM 1011 O O . ASP A 1 120 ? -3.254 15.75 12.172 1 70.38 120 ASP A O 1
ATOM 1015 N N . VAL A 1 121 ? -3.172 15.625 9.898 1 76.56 121 VAL A N 1
ATOM 1016 C CA . VAL A 1 121 ? -4.266 14.664 9.93 1 76.56 121 VAL A CA 1
ATOM 1017 C C . VAL A 1 121 ? -3.822 13.352 9.273 1 76.56 121 VAL A C 1
ATOM 1019 O O . VAL A 1 121 ? -4.457 12.312 9.453 1 76.56 121 VAL A O 1
ATOM 1022 N N . ARG A 1 122 ? -2.775 13.336 8.586 1 71.75 122 ARG A N 1
ATOM 1023 C CA . ARG A 1 122 ? -2.365 12.195 7.766 1 71.75 122 ARG A CA 1
ATOM 1024 C C . ARG A 1 122 ? -2.143 10.953 8.625 1 71.75 122 ARG A C 1
ATOM 1026 O O . ARG A 1 122 ? -2.629 9.875 8.289 1 71.75 122 ARG A O 1
ATOM 1033 N N . ALA A 1 123 ? -1.369 11.094 9.711 1 69 123 ALA A N 1
ATOM 1034 C CA . ALA A 1 123 ? -1.071 9.961 10.578 1 69 123 ALA A CA 1
ATOM 1035 C C . ALA A 1 123 ? -2.354 9.32 11.102 1 69 123 ALA A C 1
ATOM 1037 O O . ALA A 1 123 ? -2.471 8.094 11.156 1 69 123 ALA A O 1
ATOM 1038 N N . GLU A 1 124 ? -3.197 10.117 11.438 1 76.56 124 GLU A N 1
ATOM 1039 C CA . GLU A 1 124 ? -4.465 9.633 11.977 1 76.56 124 GLU A CA 1
ATOM 1040 C C . GLU A 1 124 ? -5.273 8.898 10.914 1 76.56 124 GLU A C 1
ATOM 1042 O O . GLU A 1 124 ? -5.867 7.852 11.195 1 76.56 124 GLU A O 1
ATOM 1047 N N . PHE A 1 125 ? -5.238 9.375 9.758 1 75.94 125 PHE A N 1
ATOM 1048 C CA . PHE A 1 125 ? -5.957 8.742 8.656 1 75.94 125 PHE A CA 1
ATOM 1049 C C . PHE A 1 125 ? -5.359 7.375 8.328 1 75.94 125 PHE A C 1
ATOM 1051 O O . PHE A 1 125 ? -6.09 6.402 8.141 1 75.94 125 PHE A O 1
ATOM 1058 N N . GLN A 1 126 ? -4.09 7.355 8.258 1 69.06 126 GLN A N 1
ATOM 1059 C CA . GLN A 1 126 ? -3.42 6.102 7.938 1 69.06 126 GLN A CA 1
ATOM 1060 C C . GLN A 1 126 ? -3.736 5.027 8.977 1 69.06 126 GLN A C 1
ATOM 1062 O O . GLN A 1 126 ? -3.955 3.867 8.625 1 69.06 126 GLN A O 1
ATOM 1067 N N . GLU A 1 127 ? -3.762 5.434 10.133 1 72.94 127 GLU A N 1
ATOM 1068 C CA . GLU A 1 127 ? -4.082 4.5 11.203 1 72.94 127 GLU A CA 1
ATOM 1069 C C . GLU A 1 127 ? -5.523 4.008 11.102 1 72.94 127 GLU A C 1
ATOM 1071 O O . GLU A 1 127 ? -5.793 2.818 11.273 1 72.94 127 GLU A O 1
ATOM 1076 N N . LYS A 1 128 ? -6.32 4.93 10.828 1 78.06 128 LYS A N 1
ATOM 1077 C CA . LYS A 1 128 ? -7.73 4.574 10.711 1 78.06 128 LYS A CA 1
ATOM 1078 C C . LYS A 1 128 ? -7.969 3.662 9.508 1 78.06 128 LYS A C 1
ATOM 1080 O O . LYS A 1 128 ? -8.703 2.68 9.609 1 78.06 128 LYS A O 1
ATOM 1085 N N . LEU A 1 129 ? -7.289 3.992 8.445 1 72.62 129 LEU A N 1
ATOM 1086 C CA . LEU A 1 129 ? -7.414 3.184 7.242 1 72.62 129 LEU A CA 1
ATOM 1087 C C . LEU A 1 129 ? -6.871 1.776 7.473 1 72.62 129 LEU A C 1
ATOM 1089 O O . LEU A 1 129 ? -7.477 0.794 7.031 1 72.62 129 LEU A O 1
ATOM 1093 N N . LYS A 1 130 ? -5.793 1.711 8.109 1 69.75 130 LYS A N 1
ATOM 1094 C CA . LYS A 1 130 ? -5.184 0.421 8.43 1 69.75 130 LYS A CA 1
ATOM 1095 C C . LYS A 1 130 ? -6.105 -0.416 9.312 1 69.75 130 LYS A C 1
ATOM 1097 O O . LYS A 1 130 ? -6.281 -1.613 9.078 1 69.75 130 LYS A O 1
ATOM 1102 N N . LYS A 1 131 ? -6.645 0.148 10.234 1 71.69 131 LYS A N 1
ATOM 1103 C CA . LYS A 1 131 ? -7.543 -0.543 11.156 1 71.69 131 LYS A CA 1
ATOM 1104 C C . LYS A 1 131 ? -8.773 -1.073 10.422 1 71.69 131 LYS A C 1
ATOM 1106 O O . LYS A 1 131 ? -9.219 -2.195 10.68 1 71.69 131 LYS A O 1
ATOM 1111 N N . PHE A 1 132 ? -9.195 -0.257 9.602 1 71.56 132 PHE A N 1
ATOM 1112 C CA . PHE A 1 132 ? -10.367 -0.65 8.828 1 71.56 132 PHE A CA 1
ATOM 1113 C C . PHE A 1 132 ? -10.039 -1.817 7.906 1 71.56 132 PHE A C 1
ATOM 1115 O O . PHE A 1 132 ? -10.828 -2.756 7.781 1 71.56 132 PHE A O 1
ATOM 1122 N N . SER A 1 133 ? -8.898 -1.791 7.301 1 69.44 133 SER A N 1
ATOM 1123 C CA . SER A 1 133 ? -8.492 -2.834 6.363 1 69.44 133 SER A CA 1
ATOM 1124 C C . SER A 1 133 ? -8.242 -4.156 7.078 1 69.44 133 SER A C 1
ATOM 1126 O O . SER A 1 133 ? -8.672 -5.211 6.609 1 69.44 133 SER A O 1
ATOM 1128 N N . GLU A 1 134 ? -7.574 -4.168 8.148 1 66.69 134 GLU A N 1
ATOM 1129 C CA . GLU A 1 134 ? -7.211 -5.367 8.906 1 66.69 134 GLU A CA 1
ATOM 1130 C C . GLU A 1 134 ? -8.445 -6.039 9.5 1 66.69 134 GLU A C 1
ATOM 1132 O O . GLU A 1 134 ? -8.555 -7.266 9.492 1 66.69 134 GLU A O 1
ATOM 1137 N N . SER A 1 135 ? -9.227 -5.336 10.086 1 63.88 135 SER A N 1
ATOM 1138 C CA . SER A 1 135 ? -10.406 -5.875 10.75 1 63.88 135 SER A CA 1
ATOM 1139 C C . SER A 1 135 ? -11.367 -6.516 9.75 1 63.88 135 SER A C 1
ATOM 1141 O O . SER A 1 135 ? -11.984 -7.543 10.047 1 63.88 135 SER A O 1
ATOM 1143 N N . SER A 1 136 ? -11.336 -6.125 8.609 1 71.19 136 SER A N 1
ATOM 1144 C CA . SER A 1 136 ? -12.359 -6.523 7.648 1 71.19 136 SER A CA 1
ATOM 1145 C C . SER A 1 136 ? -12.031 -7.867 7.016 1 71.19 136 SER A C 1
ATOM 1147 O O . SER A 1 136 ? -12.906 -8.727 6.879 1 71.19 136 SER A O 1
ATOM 1149 N N . SER A 1 137 ? -10.766 -8.156 6.844 1 74.06 137 SER A N 1
ATOM 1150 C CA . SER A 1 137 ? -10.438 -9.375 6.102 1 74.06 137 SER A CA 1
ATOM 1151 C C . SER A 1 137 ? -10.758 -10.625 6.918 1 74.06 137 SER A C 1
ATOM 1153 O O . SER A 1 137 ? -11.352 -11.57 6.398 1 74.06 137 SER A O 1
ATOM 1155 N N . ASP A 1 138 ? -10.5 -10.617 8.219 1 75 138 ASP A N 1
ATOM 1156 C CA . ASP A 1 138 ? -10.734 -11.781 9.062 1 75 138 ASP A CA 1
ATOM 1157 C C . ASP A 1 138 ? -12.234 -12.07 9.195 1 75 138 ASP A C 1
ATOM 1159 O O . ASP A 1 138 ? -12.656 -13.227 9.148 1 75 138 ASP A O 1
ATOM 1163 N N . GLN A 1 139 ? -12.938 -11.047 9.289 1 79.62 139 GLN A N 1
ATOM 1164 C CA . GLN A 1 139 ? -14.375 -11.195 9.453 1 79.62 139 GLN A CA 1
ATOM 1165 C C . GLN A 1 139 ? -15.047 -11.562 8.133 1 79.62 139 GLN A C 1
ATOM 1167 O O . GLN A 1 139 ? -15.961 -12.391 8.109 1 79.62 139 GLN A O 1
ATOM 1172 N N . LEU A 1 140 ? -14.547 -11.102 7.086 1 86.81 140 LEU A N 1
ATOM 1173 C CA . LEU A 1 140 ? -15.18 -11.258 5.781 1 86.81 140 LEU A CA 1
ATOM 1174 C C . LEU A 1 140 ? -15.023 -12.68 5.262 1 86.81 140 LEU A C 1
ATOM 1176 O O . LEU A 1 140 ? -15.867 -13.172 4.508 1 86.81 140 LEU A O 1
ATOM 1180 N N . PHE A 1 141 ? -13.992 -13.336 5.809 1 88.19 141 PHE A N 1
ATOM 1181 C CA . PHE A 1 141 ? -13.734 -14.664 5.277 1 88.19 141 PHE A CA 1
ATOM 1182 C C . PHE A 1 141 ? -13.703 -15.703 6.395 1 88.19 141 PHE A C 1
ATOM 1184 O O . PHE A 1 141 ? -12.883 -16.625 6.371 1 88.19 141 PHE A O 1
ATOM 1191 N N . ALA A 1 142 ? -14.578 -15.453 7.281 1 85.88 142 ALA A N 1
ATOM 1192 C CA . ALA A 1 142 ? -14.781 -16.438 8.344 1 85.88 142 ALA A CA 1
ATOM 1193 C C . ALA A 1 142 ? -15.75 -17.531 7.895 1 85.88 142 ALA A C 1
ATOM 1195 O O . ALA A 1 142 ? -16.547 -17.328 6.977 1 85.88 142 ALA A O 1
ATOM 1196 N N . ASN A 1 143 ? -15.664 -18.766 8.445 1 90.19 143 ASN A N 1
ATOM 1197 C CA . ASN A 1 143 ? -16.594 -19.875 8.273 1 90.19 143 ASN A CA 1
ATOM 1198 C C . ASN A 1 143 ? -16.719 -20.266 6.805 1 90.19 143 ASN A C 1
ATOM 1200 O O . ASN A 1 143 ? -17.828 -20.438 6.301 1 90.19 143 ASN A O 1
ATOM 1204 N N . LEU A 1 144 ? -15.602 -20.406 6.188 1 93.31 144 LEU A N 1
ATOM 1205 C CA . LEU A 1 144 ? -15.578 -20.812 4.789 1 93.31 144 LEU A CA 1
ATOM 1206 C C . LEU A 1 144 ? -15.594 -22.344 4.676 1 93.31 144 LEU A C 1
ATOM 1208 O O . LEU A 1 144 ? -15.078 -23.047 5.547 1 93.31 144 LEU A O 1
ATOM 1212 N N . ASP A 1 145 ? -16.328 -22.812 3.67 1 95.31 145 ASP A N 1
ATOM 1213 C CA . ASP A 1 145 ? -16.219 -24.203 3.248 1 95.31 145 ASP A CA 1
ATOM 1214 C C . ASP A 1 145 ? -14.969 -24.422 2.393 1 95.31 145 ASP A C 1
ATOM 1216 O O . ASP A 1 145 ? -14.891 -23.922 1.27 1 95.31 145 ASP A O 1
ATOM 1220 N N . ILE A 1 146 ? -14.016 -25.156 2.912 1 94 146 ILE A N 1
ATOM 1221 C CA . ILE A 1 146 ? -12.727 -25.266 2.242 1 94 146 ILE A CA 1
ATOM 1222 C C . ILE A 1 146 ? -12.664 -26.562 1.44 1 94 146 ILE A C 1
ATOM 1224 O O . ILE A 1 146 ? -11.609 -26.938 0.935 1 94 146 ILE A O 1
ATOM 1228 N N . SER A 1 147 ? -13.734 -27.25 1.262 1 95.44 147 SER A N 1
ATOM 1229 C CA . SER A 1 147 ? -13.758 -28.578 0.672 1 95.44 147 SER A CA 1
ATOM 1230 C C . SER A 1 147 ? -13.453 -28.531 -0.82 1 95.44 147 SER A C 1
ATOM 1232 O O . SER A 1 147 ? -13.031 -29.531 -1.405 1 95.44 147 SER A O 1
ATOM 1234 N N . LYS A 1 148 ? -13.641 -27.438 -1.44 1 96.31 148 LYS A N 1
ATOM 1235 C CA . LYS A 1 148 ? -13.484 -27.328 -2.889 1 96.31 148 LYS A CA 1
ATOM 1236 C C . LYS A 1 148 ? -12.031 -27.062 -3.266 1 96.31 148 LYS A C 1
ATOM 1238 O O . LYS A 1 148 ? -11.656 -27.172 -4.434 1 96.31 148 LYS A O 1
ATOM 1243 N N . PHE A 1 149 ? -11.234 -26.656 -2.354 1 96.62 149 PHE A N 1
ATOM 1244 C CA . PHE A 1 149 ? -9.836 -26.344 -2.643 1 96.62 149 PHE A CA 1
ATOM 1245 C C . PHE A 1 149 ? -9.07 -27.625 -2.994 1 96.62 149 PHE A C 1
ATOM 1247 O O . PHE A 1 149 ? -9.414 -28.703 -2.52 1 96.62 149 PHE A O 1
ATOM 1254 N N . LYS A 1 150 ? -8.07 -27.516 -3.855 1 96.06 150 LYS A N 1
ATOM 1255 C CA . LYS A 1 150 ? -7.242 -28.641 -4.273 1 96.06 150 LYS A CA 1
ATOM 1256 C C . LYS A 1 150 ? -6.539 -29.281 -3.082 1 96.06 150 LYS A C 1
ATOM 1258 O O . LYS A 1 150 ? -6.086 -28.578 -2.174 1 96.06 150 LYS A O 1
ATOM 1263 N N . ASP A 1 151 ? -6.332 -30.578 -3.225 1 94 151 ASP A N 1
ATOM 1264 C CA . ASP A 1 151 ? -5.598 -31.297 -2.191 1 94 151 ASP A CA 1
ATOM 1265 C C . ASP A 1 151 ? -4.148 -30.828 -2.111 1 94 151 ASP A C 1
ATOM 1267 O O . ASP A 1 151 ? -3.508 -30.594 -3.139 1 94 151 ASP A O 1
ATOM 1271 N N . GLY A 1 152 ? -3.699 -30.641 -0.903 1 92.44 152 GLY A N 1
ATOM 1272 C CA . GLY A 1 152 ? -2.301 -30.297 -0.715 1 92.44 152 GLY A CA 1
ATOM 1273 C C . GLY A 1 152 ? -2.041 -28.797 -0.767 1 92.44 152 GLY A C 1
ATOM 1274 O O . GLY A 1 152 ? -0.937 -28.344 -0.464 1 92.44 152 GLY A O 1
ATOM 1275 N N . LEU A 1 153 ? -3.033 -28.078 -1.187 1 94.5 153 LEU A N 1
ATOM 1276 C CA . LEU A 1 153 ? -2.898 -26.625 -1.259 1 94.5 153 LEU A CA 1
ATOM 1277 C C . LEU A 1 153 ? -2.895 -26.016 0.137 1 94.5 153 LEU A C 1
ATOM 1279 O O . LEU A 1 153 ? -3.682 -26.422 0.998 1 94.5 153 LEU A O 1
ATOM 1283 N N . ASP A 1 154 ? -1.921 -25.172 0.392 1 95.56 154 ASP A N 1
ATOM 1284 C CA . ASP A 1 154 ? -2.004 -24.359 1.605 1 95.56 154 ASP A CA 1
ATOM 1285 C C . ASP A 1 154 ? -3.133 -23.344 1.507 1 95.56 154 ASP A C 1
ATOM 1287 O O . ASP A 1 154 ? -2.943 -22.25 0.964 1 95.56 154 ASP A O 1
ATOM 1291 N N . ILE A 1 155 ? -4.195 -23.672 2.102 1 94.69 155 ILE A N 1
ATOM 1292 C CA . ILE A 1 155 ? -5.43 -22.922 1.909 1 94.69 155 ILE A CA 1
ATOM 1293 C C . ILE A 1 155 ? -5.277 -21.516 2.494 1 94.69 155 ILE A C 1
ATOM 1295 O O . ILE A 1 155 ? -5.742 -20.531 1.904 1 94.69 155 ILE A O 1
ATOM 1299 N N . GLN A 1 156 ? -4.703 -21.406 3.598 1 93.12 156 GLN A N 1
ATOM 1300 C CA . GLN A 1 156 ? -4.5 -20.094 4.215 1 93.12 156 GLN A CA 1
ATOM 1301 C C . GLN A 1 156 ? -3.662 -19.188 3.318 1 93.12 156 GLN A C 1
ATOM 1303 O O . GLN A 1 156 ? -4.004 -18.016 3.115 1 93.12 156 GLN A O 1
ATOM 1308 N N . LYS A 1 157 ? -2.623 -19.703 2.762 1 95.19 157 LYS A N 1
ATOM 1309 C CA . LYS A 1 157 ? -1.778 -18.922 1.862 1 95.19 157 LYS A CA 1
ATOM 1310 C C . LYS A 1 157 ? -2.52 -18.578 0.575 1 95.19 157 LYS A C 1
ATOM 1312 O O . LYS A 1 157 ? -2.348 -17.484 0.028 1 95.19 157 LYS A O 1
ATOM 1317 N N . ALA A 1 158 ? -3.295 -19.531 0.106 1 96.06 158 ALA A N 1
ATOM 1318 C CA . ALA A 1 158 ? -4.09 -19.281 -1.096 1 96.06 158 ALA A CA 1
ATOM 1319 C C . ALA A 1 158 ? -5.062 -18.125 -0.89 1 96.06 158 ALA A C 1
ATOM 1321 O O . ALA A 1 158 ? -5.105 -17.203 -1.695 1 96.06 158 ALA A O 1
ATOM 1322 N N . ILE A 1 159 ? -5.738 -18.156 0.234 1 93.88 159 ILE A N 1
ATOM 1323 C CA . ILE A 1 159 ? -6.727 -17.141 0.549 1 93.88 159 ILE A CA 1
ATOM 1324 C C . ILE A 1 159 ? -6.031 -15.789 0.72 1 93.88 159 ILE A C 1
ATOM 1326 O O . ILE A 1 159 ? -6.453 -14.781 0.139 1 93.88 159 ILE A O 1
ATOM 1330 N N . LYS A 1 160 ? -5 -15.766 1.406 1 93.25 160 LYS A N 1
ATOM 1331 C CA . LYS A 1 160 ? -4.254 -14.531 1.639 1 93.25 160 LYS A CA 1
ATOM 1332 C C . LYS A 1 160 ? -3.73 -13.953 0.329 1 93.25 160 LYS A C 1
ATOM 1334 O O . LYS A 1 160 ? -3.758 -12.734 0.129 1 93.25 160 LYS A O 1
ATOM 1339 N N . SER A 1 161 ? -3.203 -14.789 -0.524 1 96.06 161 SER A N 1
ATOM 1340 C CA . SER A 1 161 ? -2.678 -14.312 -1.8 1 96.06 161 SER A CA 1
ATOM 1341 C C . SER A 1 161 ? -3.766 -13.648 -2.635 1 96.06 161 SER A C 1
ATOM 1343 O O . SER A 1 161 ? -3.512 -12.656 -3.316 1 96.06 161 SER A O 1
ATOM 1345 N N . VAL A 1 162 ? -4.969 -14.203 -2.605 1 95.88 162 VAL A N 1
ATOM 1346 C CA . VAL A 1 162 ? -6.086 -13.609 -3.332 1 95.88 162 VAL A CA 1
ATOM 1347 C C . VAL A 1 162 ? -6.418 -12.242 -2.742 1 95.88 162 VAL A C 1
ATOM 1349 O O . VAL A 1 162 ? -6.598 -11.266 -3.48 1 95.88 162 VAL A O 1
ATOM 1352 N N . ILE A 1 163 ? -6.441 -12.227 -1.479 1 91.12 163 ILE A N 1
ATOM 1353 C CA . ILE A 1 163 ? -6.746 -10.977 -0.796 1 91.12 163 ILE A CA 1
ATOM 1354 C C . ILE A 1 163 ? -5.707 -9.914 -1.171 1 91.12 163 ILE A C 1
ATOM 1356 O O . ILE A 1 163 ? -6.062 -8.797 -1.54 1 91.12 163 ILE A O 1
ATOM 1360 N N . TRP A 1 164 ? -4.484 -10.25 -1.147 1 91.94 164 TRP A N 1
ATOM 1361 C CA . TRP A 1 164 ? -3.418 -9.312 -1.493 1 91.94 164 TRP A CA 1
ATOM 1362 C C . TRP A 1 164 ? -3.516 -8.891 -2.955 1 91.94 164 TRP A C 1
ATOM 1364 O O . TRP A 1 164 ? -3.277 -7.73 -3.289 1 91.94 164 TRP A O 1
ATOM 1374 N N . THR A 1 165 ? -3.805 -9.797 -3.748 1 94.56 165 THR A N 1
ATOM 1375 C CA . THR A 1 165 ? -3.996 -9.477 -5.156 1 94.56 165 THR A CA 1
ATOM 1376 C C . THR A 1 165 ? -5.066 -8.406 -5.332 1 94.56 165 THR A C 1
ATOM 1378 O O . THR A 1 165 ? -4.863 -7.43 -6.051 1 94.56 165 THR A O 1
ATOM 1381 N N . PHE A 1 166 ? -6.109 -8.555 -4.652 1 91.25 166 PHE A N 1
ATOM 1382 C CA . PHE A 1 166 ? -7.219 -7.625 -4.828 1 91.25 166 PHE A CA 1
ATOM 1383 C C . PHE A 1 166 ? -6.898 -6.273 -4.207 1 91.25 166 PHE A C 1
ATOM 1385 O O . PHE A 1 166 ? -7.367 -5.238 -4.688 1 91.25 166 PHE A O 1
ATOM 1392 N N . GLU A 1 167 ? -6.164 -6.324 -3.17 1 86.81 167 GLU A N 1
ATOM 1393 C CA . GLU A 1 167 ? -5.68 -5.051 -2.637 1 86.81 167 GLU A CA 1
ATOM 1394 C C . GLU A 1 167 ? -4.812 -4.32 -3.656 1 86.81 167 GLU A C 1
ATOM 1396 O O . GLU A 1 167 ? -4.973 -3.119 -3.869 1 86.81 167 GLU A O 1
ATOM 1401 N N . GLY A 1 168 ? -3.893 -5.094 -4.227 1 88.06 168 GLY A N 1
ATOM 1402 C CA . GLY A 1 168 ? -3.057 -4.512 -5.262 1 88.06 168 GLY A CA 1
ATOM 1403 C C . GLY A 1 168 ? -3.844 -4.043 -6.473 1 88.06 168 GLY A C 1
ATOM 1404 O O . GLY A 1 168 ? -3.596 -2.957 -6.996 1 88.06 168 GLY A O 1
ATOM 1405 N N . PHE A 1 169 ? -4.773 -4.797 -6.859 1 90.25 169 PHE A N 1
ATOM 1406 C CA . PHE A 1 169 ? -5.645 -4.461 -7.98 1 90.25 169 PHE A CA 1
ATOM 1407 C C . PHE A 1 169 ? -6.422 -3.182 -7.699 1 90.25 169 PHE A C 1
ATOM 1409 O O . PHE A 1 169 ? -6.484 -2.287 -8.547 1 90.25 169 PHE A O 1
ATOM 1416 N N . SER A 1 170 ? -6.996 -3.115 -6.547 1 85.81 170 SER A N 1
ATOM 1417 C CA . SER A 1 170 ? -7.77 -1.937 -6.172 1 85.81 170 SER A CA 1
ATOM 1418 C C . SER A 1 170 ? -6.898 -0.684 -6.164 1 85.81 170 SER A C 1
ATOM 1420 O O . SER A 1 170 ? -7.328 0.378 -6.625 1 85.81 170 SER A O 1
ATOM 1422 N N . ALA A 1 171 ? -5.742 -0.856 -5.664 1 80.81 171 ALA A N 1
ATOM 1423 C CA . ALA A 1 171 ? -4.812 0.268 -5.629 1 80.81 171 ALA A CA 1
ATOM 1424 C C . ALA A 1 171 ? -4.48 0.75 -7.039 1 80.81 171 ALA A C 1
ATOM 1426 O O . ALA A 1 171 ? -4.398 1.955 -7.289 1 80.81 171 ALA A O 1
ATOM 1427 N N . GLU A 1 172 ? -4.262 -0.138 -7.867 1 84.69 172 GLU A N 1
ATOM 1428 C CA . GLU A 1 172 ? -3.934 0.223 -9.242 1 84.69 172 GLU A CA 1
ATOM 1429 C C . GLU A 1 172 ? -5.098 0.936 -9.922 1 84.69 172 GLU A C 1
ATOM 1431 O O . GLU A 1 172 ? -4.898 1.909 -10.648 1 84.69 172 GLU A O 1
ATOM 1436 N N . VAL A 1 173 ? -6.285 0.402 -9.727 1 82.88 173 VAL A N 1
ATOM 1437 C CA . VAL A 1 173 ? -7.48 1 -10.312 1 82.88 173 VAL A CA 1
ATOM 1438 C C . VAL A 1 173 ? -7.625 2.441 -9.828 1 82.88 173 VAL A C 1
ATOM 1440 O O . VAL A 1 173 ? -7.895 3.346 -10.625 1 82.88 173 VAL A O 1
ATOM 1443 N N . LEU A 1 174 ? -7.43 2.654 -8.617 1 76.62 174 LEU A N 1
ATOM 1444 C CA . LEU A 1 174 ? -7.555 3.99 -8.039 1 76.62 174 LEU A CA 1
ATOM 1445 C C . LEU A 1 174 ? -6.461 4.91 -8.57 1 76.62 174 LEU A C 1
ATOM 1447 O O . LEU A 1 174 ? -6.719 6.082 -8.859 1 76.62 174 LEU A O 1
ATOM 1451 N N . ALA A 1 175 ? -5.25 4.352 -8.656 1 73.62 175 ALA A N 1
ATOM 1452 C CA . ALA A 1 175 ? -4.129 5.141 -9.156 1 73.62 175 ALA A CA 1
ATOM 1453 C C . ALA A 1 175 ? -4.371 5.57 -10.602 1 73.62 175 ALA A C 1
ATOM 1455 O O . ALA A 1 175 ? -4.07 6.703 -10.977 1 73.62 175 ALA A O 1
ATOM 1456 N N . LYS A 1 176 ? -4.879 4.648 -11.344 1 76.12 176 LYS A N 1
ATOM 1457 C CA . LYS A 1 176 ? -5.184 4.949 -12.742 1 76.12 176 LYS A CA 1
ATOM 1458 C C . LYS A 1 176 ? -6.262 6.023 -12.844 1 76.12 176 LYS A C 1
ATOM 1460 O O . LYS A 1 176 ? -6.176 6.914 -13.688 1 76.12 176 LYS A O 1
ATOM 1465 N N . ALA A 1 177 ? -7.254 5.887 -12.047 1 72.62 177 ALA A N 1
ATOM 1466 C CA . ALA A 1 177 ? -8.336 6.871 -12.047 1 72.62 177 ALA A CA 1
ATOM 1467 C C . ALA A 1 177 ? -7.805 8.258 -11.703 1 72.62 177 ALA A C 1
ATOM 1469 O O . ALA A 1 177 ? -8.203 9.25 -12.328 1 72.62 177 ALA A O 1
ATOM 1470 N N . LYS A 1 178 ? -6.98 8.359 -10.805 1 69.25 178 LYS A N 1
ATOM 1471 C CA . LYS A 1 178 ? -6.371 9.617 -10.398 1 69.25 178 LYS A CA 1
ATOM 1472 C C . LYS A 1 178 ? -5.52 10.203 -11.523 1 69.25 178 LYS A C 1
ATOM 1474 O O . LYS A 1 178 ? -5.605 11.398 -11.812 1 69.25 178 LYS A O 1
ATOM 1479 N N . ALA A 1 179 ? -4.746 9.328 -12.07 1 67.69 179 ALA A N 1
ATOM 1480 C CA . ALA A 1 179 ? -3.838 9.758 -13.133 1 67.69 179 ALA A CA 1
ATOM 1481 C C . ALA A 1 179 ? -4.609 10.305 -14.328 1 67.69 179 ALA A C 1
ATOM 1483 O O . ALA A 1 179 ? -4.16 11.25 -14.984 1 67.69 179 ALA A O 1
ATOM 1484 N N . MET A 1 180 ? -5.637 9.766 -14.531 1 67.81 180 MET A N 1
ATOM 1485 C CA . MET A 1 180 ? -6.426 10.156 -15.695 1 67.81 180 MET A CA 1
ATOM 1486 C C . MET A 1 180 ? -7.402 11.273 -15.344 1 67.81 180 MET A C 1
ATOM 1488 O O . MET A 1 180 ? -8.172 11.719 -16.203 1 67.81 180 MET A O 1
ATOM 1492 N N . GLN A 1 181 ? -7.184 11.75 -14.141 1 64.31 181 GLN A N 1
ATOM 1493 C CA . GLN A 1 181 ? -8.07 12.812 -13.68 1 64.31 181 GLN A CA 1
ATOM 1494 C C . GLN A 1 181 ? -9.531 12.469 -13.953 1 64.31 181 GLN A C 1
ATOM 1496 O O . GLN A 1 181 ? -10.289 13.312 -14.438 1 64.31 181 GLN A O 1
ATOM 1501 N N . LEU A 1 182 ? -9.781 11.234 -13.891 1 61.69 182 LEU A N 1
ATOM 1502 C CA . LEU A 1 182 ? -11.164 10.812 -14.102 1 61.69 182 LEU A CA 1
ATOM 1503 C C . LEU A 1 182 ? -12.016 11.117 -12.883 1 61.69 182 LEU A C 1
ATOM 1505 O O . LEU A 1 182 ? -11.562 10.984 -11.742 1 61.69 182 LEU A O 1
ATOM 1509 N N . ASP A 1 183 ? -13.102 11.734 -13.117 1 60.75 183 ASP A N 1
ATOM 1510 C CA . ASP A 1 183 ? -14.031 11.977 -12.016 1 60.75 183 ASP A CA 1
ATOM 1511 C C . ASP A 1 183 ? -14.469 10.656 -11.367 1 60.75 183 ASP A C 1
ATOM 1513 O O . ASP A 1 183 ? -14.672 10.594 -10.156 1 60.75 183 ASP A O 1
ATOM 1517 N N . LYS A 1 184 ? -14.727 9.703 -12.398 1 63.53 184 LYS A N 1
ATOM 1518 C CA . LYS A 1 184 ? -15.117 8.367 -11.953 1 63.53 184 LYS A CA 1
ATOM 1519 C C . LYS A 1 184 ? -14.344 7.289 -12.711 1 63.53 184 LYS A C 1
ATOM 1521 O O . LYS A 1 184 ? -14.328 7.281 -13.945 1 63.53 184 LYS A O 1
ATOM 1526 N N . PRO A 1 185 ? -13.539 6.516 -11.938 1 65.56 185 PRO A N 1
ATOM 1527 C CA . PRO A 1 185 ? -12.969 5.355 -12.625 1 65.56 185 PRO A CA 1
ATOM 1528 C C . PRO A 1 185 ? -14.008 4.551 -13.398 1 65.56 185 PRO A C 1
ATOM 1530 O O . PRO A 1 185 ? -15.203 4.602 -13.07 1 65.56 185 PRO A O 1
ATOM 1533 N N . ASP A 1 186 ? -13.727 4.07 -14.539 1 73.69 186 ASP A N 1
ATOM 1534 C CA . ASP A 1 186 ? -14.625 3.123 -15.188 1 73.69 186 ASP A CA 1
ATOM 1535 C C . ASP A 1 186 ? -14.82 1.875 -14.328 1 73.69 186 ASP A C 1
ATOM 1537 O O . ASP A 1 186 ? -14.156 0.858 -14.547 1 73.69 186 ASP A O 1
ATOM 1541 N N . TYR A 1 187 ? -15.648 1.921 -13.352 1 76.5 187 TYR A N 1
ATOM 1542 C CA . TYR A 1 187 ? -15.852 0.874 -12.352 1 76.5 187 TYR A CA 1
ATOM 1543 C C . TYR A 1 187 ? -16.406 -0.389 -13 1 76.5 187 TYR A C 1
ATOM 1545 O O . TYR A 1 187 ? -16.156 -1.499 -12.523 1 76.5 187 TYR A O 1
ATOM 1553 N N . ASN A 1 188 ? -17.031 -0.163 -14.133 1 81.69 188 ASN A N 1
ATOM 1554 C CA . ASN A 1 188 ? -17.531 -1.347 -14.828 1 81.69 188 ASN A CA 1
ATOM 1555 C C . ASN A 1 188 ? -16.391 -2.197 -15.375 1 81.69 188 ASN A C 1
ATOM 1557 O O . ASN A 1 188 ? -16.422 -3.424 -15.273 1 81.69 188 ASN A O 1
ATOM 1561 N N . GLU A 1 189 ? -15.477 -1.516 -15.906 1 86.56 189 GLU A N 1
ATOM 1562 C CA . GLU A 1 189 ? -14.305 -2.227 -16.406 1 86.56 189 GLU A CA 1
ATOM 1563 C C . GLU A 1 189 ? -13.539 -2.889 -15.266 1 86.56 189 GLU A C 1
ATOM 1565 O O . GLU A 1 189 ? -13.07 -4.02 -15.406 1 86.56 189 GLU A O 1
ATOM 1570 N N . ALA A 1 190 ? -13.422 -2.199 -14.188 1 88.19 190 ALA A N 1
ATOM 1571 C CA . ALA A 1 190 ? -12.719 -2.732 -13.023 1 88.19 190 ALA A CA 1
ATOM 1572 C C . ALA A 1 190 ? -13.422 -3.975 -12.484 1 88.19 190 ALA A C 1
ATOM 1574 O O . ALA A 1 190 ? -12.766 -4.938 -12.078 1 88.19 190 ALA A O 1
ATOM 1575 N N . PHE A 1 191 ? -14.695 -3.945 -12.555 1 87.94 191 PHE A N 1
ATOM 1576 C CA . PHE A 1 191 ? -15.461 -5.082 -12.055 1 87.94 191 PHE A CA 1
ATOM 1577 C C . PHE A 1 191 ? -15.266 -6.301 -12.945 1 87.94 191 PHE A C 1
ATOM 1579 O O . PHE A 1 191 ? -15.109 -7.422 -12.453 1 87.94 191 PHE A O 1
ATOM 1586 N N . ARG A 1 192 ? -15.281 -6.062 -14.172 1 91.81 192 ARG A N 1
ATOM 1587 C CA . ARG A 1 192 ? -15.047 -7.152 -15.117 1 91.81 192 ARG A CA 1
ATOM 1588 C C . ARG A 1 192 ? -13.664 -7.762 -14.914 1 91.81 192 ARG A C 1
ATOM 1590 O O . ARG A 1 192 ? -13.516 -8.984 -14.906 1 91.81 192 ARG A O 1
ATOM 1597 N N . GLU A 1 193 ? -12.789 -6.902 -14.758 1 93.5 193 GLU A N 1
ATOM 1598 C CA . GLU A 1 193 ? -11.422 -7.367 -14.539 1 93.5 193 GLU A CA 1
ATOM 1599 C C . GLU A 1 193 ? -11.305 -8.125 -13.219 1 93.5 193 GLU A C 1
ATOM 1601 O O . GLU A 1 193 ? -10.57 -9.117 -13.125 1 93.5 193 GLU A O 1
ATOM 1606 N N . ALA A 1 194 ? -11.969 -7.629 -12.234 1 94.31 194 ALA A N 1
ATOM 1607 C CA . ALA A 1 194 ? -11.992 -8.328 -10.953 1 94.31 194 ALA A CA 1
ATOM 1608 C C . ALA A 1 194 ? -12.555 -9.742 -11.117 1 94.31 194 ALA A C 1
ATOM 1610 O O . ALA A 1 194 ? -12.008 -10.703 -10.555 1 94.31 194 ALA A O 1
ATOM 1611 N N . ASP A 1 195 ? -13.594 -9.797 -11.883 1 94.81 195 ASP A N 1
ATOM 1612 C CA . ASP A 1 195 ? -14.203 -11.102 -12.125 1 94.81 195 ASP A CA 1
ATOM 1613 C C .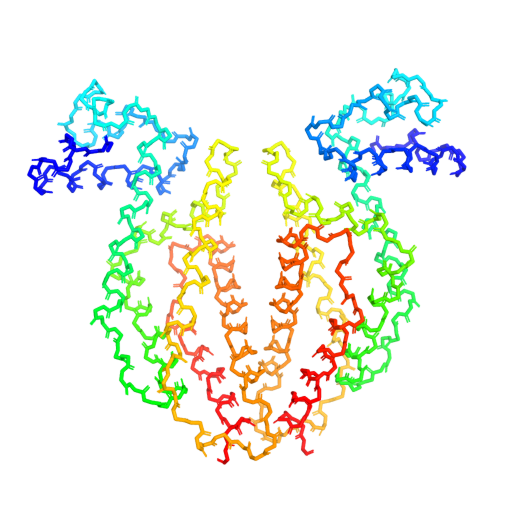 ASP A 1 195 ? -13.234 -12.031 -12.852 1 94.81 195 ASP A C 1
ATOM 1615 O O . ASP A 1 195 ? -13.211 -13.234 -12.594 1 94.81 195 ASP A O 1
ATOM 1619 N N . ASP A 1 196 ? -12.5 -11.492 -13.75 1 96.19 196 ASP A N 1
ATOM 1620 C CA . ASP A 1 196 ? -11.484 -12.281 -14.438 1 96.19 196 ASP A CA 1
ATOM 1621 C C . ASP A 1 196 ? -10.477 -12.867 -13.453 1 96.19 196 ASP A C 1
ATOM 1623 O O . ASP A 1 196 ? -10.109 -14.039 -13.555 1 96.19 196 ASP A O 1
ATOM 1627 N N . TYR A 1 197 ? -10.016 -12.062 -12.531 1 97.06 197 TYR A N 1
ATOM 1628 C CA . TYR A 1 197 ? -9.086 -12.531 -11.523 1 97.06 197 TYR A CA 1
ATOM 1629 C C . TYR A 1 197 ? -9.719 -13.609 -10.648 1 97.06 197 TYR A C 1
ATOM 1631 O O . TYR A 1 197 ? -9.07 -14.609 -10.312 1 97.06 197 TYR A O 1
ATOM 1639 N N . ILE A 1 198 ? -10.945 -13.398 -10.289 1 96.44 198 ILE A N 1
ATOM 1640 C CA . ILE A 1 198 ? -11.648 -14.367 -9.461 1 96.44 198 ILE A CA 1
ATOM 1641 C C . ILE A 1 198 ? -11.719 -15.711 -10.188 1 96.44 198 ILE A C 1
ATOM 1643 O O . ILE A 1 198 ? -11.383 -16.75 -9.617 1 96.44 198 ILE A O 1
ATOM 1647 N N . GLU A 1 199 ? -12.094 -15.664 -11.422 1 95.88 199 GLU A N 1
ATOM 1648 C CA . GLU A 1 199 ? -12.211 -16.891 -12.203 1 95.88 199 GLU A CA 1
ATOM 1649 C C . GLU A 1 199 ? -10.852 -17.578 -12.367 1 95.88 199 GLU A C 1
ATOM 1651 O O . GLU A 1 199 ? -10.758 -18.797 -12.305 1 95.88 199 GLU A O 1
ATOM 1656 N N . MET A 1 200 ? -9.891 -16.781 -12.562 1 96.38 200 MET A N 1
ATOM 1657 C CA . MET A 1 200 ? -8.539 -17.328 -12.703 1 96.38 200 MET A CA 1
ATOM 1658 C C . MET A 1 200 ? -8.117 -18.062 -11.445 1 96.38 200 MET A C 1
ATOM 1660 O O . MET A 1 200 ? -7.652 -19.203 -11.516 1 96.38 200 MET A O 1
ATOM 1664 N N . PHE A 1 201 ? -8.297 -17.422 -10.305 1 96.94 201 PHE A N 1
ATOM 1665 C CA . PHE A 1 201 ? -7.918 -18.047 -9.039 1 96.94 201 PHE A CA 1
ATOM 1666 C C . PHE A 1 201 ? -8.781 -19.266 -8.75 1 96.94 201 PHE A C 1
ATOM 1668 O O . PHE A 1 201 ? -8.289 -20.281 -8.25 1 96.94 201 PHE A O 1
ATOM 1675 N N . ARG A 1 202 ? -10.055 -19.078 -9.008 1 96.25 202 ARG A N 1
ATOM 1676 C CA . ARG A 1 202 ? -10.961 -20.203 -8.789 1 96.25 202 ARG A CA 1
ATOM 1677 C C . ARG A 1 202 ? -10.508 -21.438 -9.562 1 96.25 202 ARG A C 1
ATOM 1679 O O . ARG A 1 202 ? -10.43 -22.531 -9.008 1 96.25 202 ARG A O 1
ATOM 1686 N N . GLY A 1 203 ? -10.156 -21.312 -10.82 1 94.81 203 GLY A N 1
ATOM 1687 C CA . GLY A 1 203 ? -9.672 -22.391 -11.656 1 94.81 203 GLY A CA 1
ATOM 1688 C C . GLY A 1 203 ? -8.328 -22.953 -11.203 1 94.81 203 GLY A C 1
ATOM 1689 O O . GLY A 1 203 ? -8.031 -24.125 -11.422 1 94.81 203 GLY A O 1
ATOM 1690 N N . SER A 1 204 ? -7.574 -22.125 -10.508 1 94.88 204 SER A N 1
ATOM 1691 C CA . SER A 1 204 ? -6.223 -22.5 -10.109 1 94.88 204 SER A CA 1
ATOM 1692 C C . SER A 1 204 ? -6.219 -23.172 -8.734 1 94.88 204 SER A C 1
ATOM 1694 O O . SER A 1 204 ? -5.41 -24.062 -8.477 1 94.88 204 SER A O 1
ATOM 1696 N N . PHE A 1 205 ? -7.094 -22.734 -7.84 1 95.88 205 PHE A N 1
ATOM 1697 C CA . PHE A 1 205 ? -7.02 -23.156 -6.449 1 95.88 205 PHE A CA 1
ATOM 1698 C C . PHE A 1 205 ? -8.062 -24.234 -6.156 1 95.88 205 PHE A C 1
ATOM 1700 O O . PHE A 1 205 ? -7.922 -25 -5.207 1 95.88 205 PHE A O 1
ATOM 1707 N N . TYR A 1 206 ? -9.109 -24.219 -6.859 1 95.12 206 TYR A N 1
ATOM 1708 C CA . TYR A 1 206 ? -10.164 -25.203 -6.625 1 95.12 206 TYR A CA 1
ATOM 1709 C C . TYR A 1 206 ? -9.898 -26.484 -7.418 1 95.12 206 TYR A C 1
ATOM 1711 O O . TYR A 1 206 ? -9.141 -26.469 -8.391 1 95.12 206 TYR A O 1
ATOM 1719 N N . LYS A 1 207 ? -10.523 -27.641 -7.004 1 93 207 LYS A N 1
ATOM 1720 C CA . LYS A 1 207 ? -10.453 -28.953 -7.641 1 93 207 LYS A CA 1
ATOM 1721 C C . LYS A 1 207 ? -11.18 -28.953 -8.984 1 93 207 LYS A C 1
ATOM 1723 O O . LYS A 1 207 ? -12.148 -28.203 -9.172 1 93 207 LYS A O 1
ATOM 1728 N N . MET B 1 1 ? 23.047 19.688 -8.695 1 70.25 1 MET B N 1
ATOM 1729 C CA . MET B 1 1 ? 22.75 20.391 -7.453 1 70.25 1 MET B CA 1
ATOM 1730 C C . MET B 1 1 ? 23.672 19.938 -6.332 1 70.25 1 MET B C 1
ATOM 1732 O O . MET B 1 1 ? 24.031 20.719 -5.453 1 70.25 1 MET B O 1
ATOM 1736 N N . PHE B 1 2 ? 24.234 18.75 -6.434 1 88.38 2 PHE B N 1
ATOM 1737 C CA . PHE B 1 2 ? 25.078 18.25 -5.363 1 88.38 2 PHE B CA 1
ATOM 1738 C C . PHE B 1 2 ? 26.516 18.062 -5.852 1 88.38 2 PHE B C 1
ATOM 1740 O O . PHE B 1 2 ? 27.234 17.188 -5.371 1 88.38 2 PHE B O 1
ATOM 1747 N N . SER B 1 3 ? 26.875 18.922 -6.801 1 89.31 3 SER B N 1
ATOM 1748 C CA . SER B 1 3 ? 28.141 18.797 -7.492 1 89.31 3 SER B CA 1
ATOM 1749 C C . SER B 1 3 ? 29.312 18.938 -6.527 1 89.31 3 SER B C 1
ATOM 1751 O O . SER B 1 3 ? 30.312 18.219 -6.641 1 89.31 3 SER B O 1
ATOM 1753 N N . LYS B 1 4 ? 29.234 19.812 -5.598 1 92.81 4 LYS B N 1
ATOM 1754 C CA . LYS B 1 4 ? 30.297 20.047 -4.641 1 92.81 4 LYS B CA 1
ATOM 1755 C C . LYS B 1 4 ? 30.531 18.828 -3.754 1 92.81 4 LYS B C 1
ATOM 1757 O O . LYS B 1 4 ? 31.672 18.453 -3.482 1 92.81 4 LYS B O 1
ATOM 1762 N N . PHE B 1 5 ? 29.484 18.281 -3.291 1 95.44 5 PHE B N 1
ATOM 1763 C CA . PHE B 1 5 ? 29.578 17.062 -2.488 1 95.44 5 PHE B CA 1
ATOM 1764 C C . PHE B 1 5 ? 30.141 15.906 -3.314 1 95.44 5 PHE B C 1
ATOM 1766 O O . PHE B 1 5 ? 31.016 15.18 -2.855 1 95.44 5 PHE B O 1
ATOM 1773 N N . LEU B 1 6 ? 29.656 15.773 -4.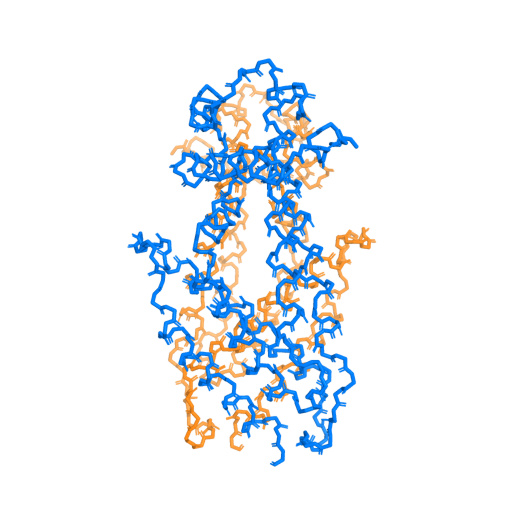543 1 94.12 6 LEU B N 1
ATOM 1774 C CA . LEU B 1 6 ? 30.016 14.648 -5.402 1 94.12 6 LEU B CA 1
ATOM 1775 C C . LEU B 1 6 ? 31.469 14.758 -5.863 1 94.12 6 LEU B C 1
ATOM 1777 O O . LEU B 1 6 ? 32.062 13.773 -6.344 1 94.12 6 LEU B O 1
ATOM 1781 N N . SER B 1 7 ? 32.031 15.945 -5.699 1 94.31 7 SER B N 1
ATOM 1782 C CA . SER B 1 7 ? 33.406 16.156 -6.078 1 94.31 7 SER B CA 1
ATOM 1783 C C . SER B 1 7 ? 34.375 15.758 -4.953 1 94.31 7 SER B C 1
ATOM 1785 O O . SER B 1 7 ? 35.594 15.656 -5.164 1 94.31 7 SER B O 1
ATOM 1787 N N . LEU B 1 8 ? 33.844 15.438 -3.818 1 93.94 8 LEU B N 1
ATOM 1788 C CA . LEU B 1 8 ? 34.656 15 -2.691 1 93.94 8 LEU B CA 1
ATOM 1789 C C . LEU B 1 8 ? 35.219 13.609 -2.943 1 93.94 8 LEU B C 1
ATOM 1791 O O . LEU B 1 8 ? 34.719 12.867 -3.785 1 93.94 8 LEU B O 1
ATOM 1795 N N . ASP B 1 9 ? 36.312 13.367 -2.225 1 94.5 9 ASP B N 1
ATOM 1796 C CA . ASP B 1 9 ? 36.844 12 -2.301 1 94.5 9 ASP B CA 1
ATOM 1797 C C . ASP B 1 9 ? 35.844 11.008 -1.71 1 94.5 9 ASP B C 1
ATOM 1799 O O . ASP B 1 9 ? 35.031 11.367 -0.846 1 94.5 9 ASP B O 1
ATOM 1803 N N . GLU B 1 10 ? 35.938 9.773 -2.039 1 93.5 10 GLU B N 1
ATOM 1804 C CA . GLU B 1 10 ? 34.969 8.742 -1.707 1 93.5 10 GLU B CA 1
ATOM 1805 C C . GLU B 1 10 ? 34.906 8.5 -0.2 1 93.5 10 GLU B C 1
ATOM 1807 O O . GLU B 1 10 ? 33.812 8.273 0.353 1 93.5 10 GLU B O 1
ATOM 1812 N N . ALA B 1 11 ? 36 8.562 0.369 1 94.38 11 ALA B N 1
ATOM 1813 C CA . ALA B 1 11 ? 36.062 8.305 1.806 1 94.38 11 ALA B CA 1
ATOM 1814 C C . ALA B 1 11 ? 35.25 9.359 2.582 1 94.38 11 ALA B C 1
ATOM 1816 O O . ALA B 1 11 ? 34.531 9.023 3.518 1 94.38 11 ALA B O 1
ATOM 1817 N N . LYS B 1 12 ? 35.469 10.586 2.193 1 94.38 12 LYS B N 1
ATOM 1818 C CA . LYS B 1 12 ? 34.75 11.672 2.854 1 94.38 12 LYS B CA 1
ATOM 1819 C C . LYS B 1 12 ? 33.25 11.594 2.561 1 94.38 12 LYS B C 1
ATOM 1821 O O . LYS B 1 12 ? 32.406 11.805 3.453 1 94.38 12 LYS B O 1
ATOM 1826 N N . GLN B 1 13 ? 32.875 11.305 1.345 1 96.06 13 GLN B N 1
ATOM 1827 C CA . GLN B 1 13 ? 31.484 11.125 0.998 1 96.06 13 GLN B CA 1
ATOM 1828 C C . GLN B 1 13 ? 30.828 10.055 1.871 1 96.06 13 GLN B C 1
ATOM 1830 O O . GLN B 1 13 ? 29.781 10.289 2.465 1 96.06 13 GLN B O 1
ATOM 1835 N N . LYS B 1 14 ? 31.5 8.953 1.983 1 94.69 14 LYS B N 1
ATOM 1836 C CA . LYS B 1 14 ? 30.969 7.816 2.738 1 94.69 14 LYS B CA 1
ATOM 1837 C C . LYS B 1 14 ? 30.797 8.172 4.215 1 94.69 14 LYS B C 1
ATOM 1839 O O . LYS B 1 14 ? 29.812 7.777 4.84 1 94.69 14 LYS B O 1
ATOM 1844 N N . ARG B 1 15 ? 31.734 8.875 4.695 1 95.38 15 ARG B N 1
ATOM 1845 C CA . ARG B 1 15 ? 31.688 9.273 6.102 1 95.38 15 ARG B CA 1
ATOM 1846 C C . ARG B 1 15 ? 30.469 10.141 6.383 1 95.38 15 ARG B C 1
ATOM 1848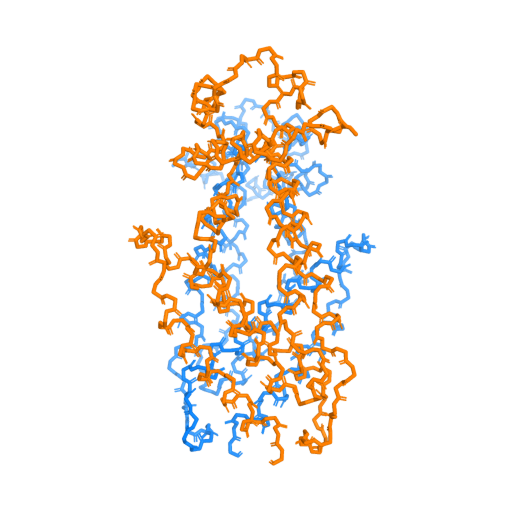 O O . ARG B 1 15 ? 29.781 9.945 7.383 1 95.38 15 ARG B O 1
ATOM 1855 N N . ILE B 1 16 ? 30.25 11.07 5.531 1 96.5 16 ILE B N 1
ATOM 1856 C CA . ILE B 1 16 ? 29.125 11.992 5.695 1 96.5 16 ILE B CA 1
ATOM 1857 C C . ILE B 1 16 ? 27.812 11.234 5.547 1 96.5 16 ILE B C 1
ATOM 1859 O O . ILE B 1 16 ? 26.922 11.375 6.379 1 96.5 16 ILE B O 1
ATOM 1863 N N . LEU B 1 17 ? 27.781 10.398 4.535 1 96.19 17 LEU B N 1
ATOM 1864 C CA . LEU B 1 17 ? 26.562 9.633 4.266 1 96.19 17 LEU B CA 1
ATOM 1865 C C . LEU B 1 17 ? 26.281 8.648 5.398 1 96.19 17 LEU B C 1
ATOM 1867 O O . LEU B 1 17 ? 25.141 8.531 5.848 1 96.19 17 LEU B O 1
ATOM 1871 N N . ASN B 1 18 ? 27.312 8.031 5.863 1 94.81 18 ASN B N 1
ATOM 1872 C CA . ASN B 1 18 ? 27.141 7.062 6.945 1 94.81 18 ASN B CA 1
ATOM 1873 C C . ASN B 1 18 ? 26.672 7.734 8.234 1 94.81 18 ASN B C 1
ATOM 1875 O O . ASN B 1 18 ? 25.844 7.184 8.953 1 94.81 18 ASN B O 1
ATOM 1879 N N . ALA B 1 19 ? 27.234 8.867 8.508 1 96.38 19 ALA B N 1
ATOM 1880 C CA . ALA B 1 19 ? 26.812 9.625 9.688 1 96.38 19 ALA B CA 1
ATOM 1881 C C . ALA B 1 19 ? 25.344 9.992 9.602 1 96.38 19 ALA B C 1
ATOM 1883 O O . ALA B 1 19 ? 24.594 9.852 10.57 1 96.38 19 ALA B O 1
ATOM 1884 N N . ALA B 1 20 ? 24.969 10.453 8.414 1 96.69 20 ALA B N 1
ATOM 1885 C CA . ALA B 1 20 ? 23.578 10.836 8.195 1 96.69 20 ALA B CA 1
ATOM 1886 C C . ALA B 1 20 ? 22.641 9.641 8.344 1 96.69 20 ALA B C 1
ATOM 1888 O O . ALA B 1 20 ? 21.656 9.703 9.078 1 96.69 20 ALA B O 1
ATOM 1889 N N . ILE B 1 21 ? 22.969 8.539 7.684 1 94.75 21 ILE B N 1
ATOM 1890 C CA . ILE B 1 21 ? 22.156 7.328 7.723 1 94.75 21 ILE B CA 1
ATOM 1891 C C . ILE B 1 21 ? 22.016 6.855 9.172 1 94.75 21 ILE B C 1
ATOM 1893 O O . ILE B 1 21 ? 20.906 6.523 9.609 1 94.75 21 ILE B O 1
ATOM 1897 N N . LYS B 1 22 ? 23.125 6.855 9.859 1 93.81 22 LYS B N 1
ATOM 1898 C CA . LYS B 1 22 ? 23.109 6.438 11.258 1 93.81 22 LYS B CA 1
ATOM 1899 C C . LYS B 1 22 ? 22.125 7.262 12.07 1 93.81 22 LYS B C 1
ATOM 1901 O O . LYS B 1 22 ? 21.312 6.711 12.812 1 93.81 22 LYS B O 1
ATOM 1906 N N . MET B 1 23 ? 22.109 8.539 11.938 1 94.12 23 MET B N 1
ATOM 1907 C CA . MET B 1 23 ? 21.234 9.43 12.688 1 94.12 23 MET B CA 1
ATOM 1908 C C . MET B 1 23 ? 19.781 9.234 12.266 1 94.12 23 MET B C 1
ATOM 1910 O O . MET B 1 23 ? 18.875 9.211 13.117 1 94.12 23 MET B O 1
ATOM 1914 N N . TYR B 1 24 ? 19.609 9.055 11.016 1 91.44 24 TYR B N 1
ATOM 1915 C CA . TYR B 1 24 ? 18.25 8.922 10.508 1 91.44 24 TYR B CA 1
ATOM 1916 C C . TYR B 1 24 ? 17.641 7.586 10.914 1 91.44 24 TYR B C 1
ATOM 1918 O O . TYR B 1 24 ? 16.438 7.488 11.148 1 91.44 24 TYR B O 1
ATOM 1926 N N . VAL B 1 25 ? 18.422 6.578 10.977 1 88.31 25 VAL B N 1
ATOM 1927 C CA . VAL B 1 25 ? 17.969 5.273 11.438 1 88.31 25 VAL B CA 1
ATOM 1928 C C . VAL B 1 25 ? 17.625 5.344 12.922 1 88.31 25 VAL B C 1
ATOM 1930 O O . VAL B 1 25 ? 16.609 4.793 13.352 1 88.31 25 VAL B O 1
ATOM 1933 N N . GLN B 1 26 ? 18.406 6.086 13.641 1 87.81 26 GLN B N 1
ATOM 1934 C CA . GLN B 1 26 ? 18.25 6.133 15.094 1 87.81 26 GLN B CA 1
ATOM 1935 C C . GLN B 1 26 ? 17.109 7.062 15.5 1 87.81 26 GLN B C 1
ATOM 1937 O O . GLN B 1 26 ? 16.328 6.738 16.391 1 87.81 26 GLN B O 1
ATOM 1942 N N . LYS B 1 27 ? 17.016 8.227 14.789 1 87.75 27 LYS B N 1
ATOM 1943 C CA . LYS B 1 27 ? 16.156 9.273 15.344 1 87.75 27 LYS B CA 1
ATOM 1944 C C . LYS B 1 27 ? 15.047 9.648 14.359 1 87.75 27 LYS B C 1
ATOM 1946 O O . LYS B 1 27 ? 14.062 10.289 14.742 1 87.75 27 LYS B O 1
ATOM 1951 N N . GLY B 1 28 ? 15.234 9.219 13.148 1 85.56 28 GLY B N 1
ATOM 1952 C CA . GLY B 1 28 ? 14.281 9.656 12.141 1 85.56 28 GLY B CA 1
ATOM 1953 C C . GLY B 1 28 ? 14.555 11.055 11.633 1 85.56 28 GLY B C 1
ATOM 1954 O O . GLY B 1 28 ? 15.523 11.695 12.039 1 85.56 28 GLY B O 1
ATOM 1955 N N . TYR B 1 29 ? 13.742 11.516 10.727 1 87.38 29 TYR B N 1
ATOM 1956 C CA . TYR B 1 29 ? 13.945 12.789 10.047 1 87.38 29 TYR B CA 1
ATOM 1957 C C . TYR B 1 29 ? 13.789 13.953 11.016 1 87.38 29 TYR B C 1
ATOM 1959 O O . TYR B 1 29 ? 14.656 14.82 11.094 1 87.38 29 TYR B O 1
ATOM 1967 N N . ASP B 1 30 ? 12.727 13.953 11.766 1 84.12 30 ASP B N 1
ATOM 1968 C CA . ASP B 1 30 ? 12.367 15.102 12.594 1 84.12 30 ASP B CA 1
ATOM 1969 C C . ASP B 1 30 ? 13.352 15.266 13.75 1 84.12 30 ASP B C 1
ATOM 1971 O O . ASP B 1 30 ? 13.797 16.391 14.039 1 84.12 30 ASP B O 1
ATOM 1975 N N . LEU B 1 31 ? 13.781 14.258 14.297 1 87.31 31 LEU B N 1
ATOM 1976 C CA . LEU B 1 31 ? 14.547 14.32 15.539 1 87.31 31 LEU B CA 1
ATOM 1977 C C . LEU B 1 31 ? 16.047 14.297 15.25 1 87.31 31 LEU B C 1
ATOM 1979 O O . LEU B 1 31 ? 16.844 14.648 16.125 1 87.31 31 LEU B O 1
ATOM 1983 N N . ALA B 1 32 ? 16.328 13.797 14.078 1 90.62 32 ALA B N 1
ATOM 1984 C CA . ALA B 1 32 ? 17.75 13.781 13.742 1 90.62 32 ALA B CA 1
ATOM 1985 C C . ALA B 1 32 ? 18.328 15.195 13.742 1 90.62 32 ALA B C 1
ATOM 1987 O O . ALA B 1 32 ? 17.766 16.109 13.133 1 90.62 32 ALA B O 1
ATOM 1988 N N . SER B 1 33 ? 19.438 15.391 14.383 1 92.5 33 SER B N 1
ATOM 1989 C CA . SER B 1 33 ? 20.078 16.688 14.531 1 92.5 33 SER B CA 1
ATOM 1990 C C . SER B 1 33 ? 21.234 16.859 13.547 1 92.5 33 SER B C 1
ATOM 1992 O O . SER B 1 33 ? 22.109 16 13.477 1 92.5 33 SER B O 1
ATOM 1994 N N . THR B 1 34 ? 21.156 17.953 12.875 1 94.56 34 THR B N 1
ATOM 1995 C CA . THR B 1 34 ? 22.266 18.266 11.984 1 94.56 34 THR B CA 1
ATOM 1996 C C . THR B 1 34 ? 23.578 18.375 12.766 1 94.56 34 THR B C 1
ATOM 1998 O O . THR B 1 34 ? 24.641 17.984 12.266 1 94.56 34 THR B O 1
ATOM 2001 N N . ASN B 1 35 ? 23.469 18.797 13.977 1 96 35 ASN B N 1
ATOM 2002 C CA . ASN B 1 35 ? 24.641 18.906 14.828 1 96 35 ASN B CA 1
ATOM 2003 C C . ASN B 1 35 ? 25.25 17.547 15.125 1 96 35 ASN B C 1
ATOM 2005 O O . ASN B 1 35 ? 26.484 17.406 15.125 1 96 35 ASN B O 1
ATOM 2009 N N . GLU B 1 36 ? 24.516 16.625 15.312 1 96.25 36 GLU B N 1
ATOM 2010 C CA . GLU B 1 36 ? 25 15.281 15.586 1 96.25 36 GLU B CA 1
ATOM 2011 C C . GLU B 1 36 ? 25.594 14.641 14.336 1 96.25 36 GLU B C 1
ATOM 2013 O O . GLU B 1 36 ? 26.609 13.945 14.406 1 96.25 36 GLU B O 1
ATOM 2018 N N . ILE B 1 37 ? 24.969 14.906 13.203 1 96.94 37 ILE B N 1
ATOM 2019 C CA . ILE B 1 37 ? 25.438 14.359 11.938 1 96.94 37 ILE B CA 1
ATOM 2020 C C . ILE B 1 37 ? 26.828 14.891 11.633 1 96.94 37 ILE B C 1
ATOM 2022 O O . ILE B 1 37 ? 27.75 14.117 11.32 1 96.94 37 ILE B O 1
ATOM 2026 N N . VAL B 1 38 ? 27 16.188 11.781 1 97.38 38 VAL B N 1
ATOM 2027 C CA . VAL B 1 38 ? 28.281 16.797 11.43 1 97.38 38 VAL B CA 1
ATOM 2028 C C . VAL B 1 38 ? 29.359 16.359 12.43 1 97.38 38 VAL B C 1
ATOM 2030 O O . VAL B 1 38 ? 30.516 16.188 12.062 1 97.38 38 VAL B O 1
ATOM 2033 N N . LYS B 1 39 ? 29 16.219 13.672 1 97 39 LYS B N 1
ATOM 2034 C CA . LYS B 1 39 ? 29.938 15.734 14.688 1 97 39 LYS B CA 1
ATOM 2035 C C . LYS B 1 39 ? 30.438 14.336 14.336 1 97 39 LYS B C 1
ATOM 2037 O O . LYS B 1 39 ? 31.641 14.078 14.383 1 97 39 LYS B O 1
ATOM 2042 N N . GLU B 1 40 ? 29.547 13.523 14.008 1 95.31 40 GLU B N 1
ATOM 2043 C CA . GLU B 1 40 ? 29.891 12.156 13.648 1 95.31 40 GLU B CA 1
ATOM 2044 C C . GLU B 1 40 ? 30.703 12.109 12.359 1 95.31 40 GLU B C 1
ATOM 2046 O O . GLU B 1 40 ? 31.625 11.305 12.219 1 95.31 40 GLU B O 1
ATOM 2051 N N . ALA B 1 41 ? 30.375 12.93 11.391 1 96.44 41 ALA B N 1
ATOM 2052 C CA . ALA B 1 41 ? 31 12.961 10.078 1 96.44 41 ALA B CA 1
ATOM 2053 C C . ALA B 1 41 ? 32.375 13.641 10.141 1 96.44 41 ALA B C 1
ATOM 2055 O O . ALA B 1 41 ? 33.188 13.5 9.219 1 96.44 41 ALA B O 1
ATOM 2056 N N . GLY B 1 42 ? 32.562 14.492 11.109 1 96.56 42 GLY B N 1
ATOM 2057 C CA . GLY B 1 42 ? 33.844 15.211 11.242 1 96.56 42 GLY B CA 1
ATOM 2058 C C . GLY B 1 42 ? 33.938 16.406 10.305 1 96.56 42 GLY B C 1
ATOM 2059 O O . GLY B 1 42 ? 35 16.625 9.695 1 96.56 42 GLY B O 1
ATOM 2060 N N . ILE B 1 43 ? 32.812 17.078 10.18 1 96.75 43 ILE B N 1
ATOM 2061 C CA . ILE B 1 43 ? 32.812 18.281 9.359 1 96.75 43 ILE B CA 1
ATOM 2062 C C . ILE B 1 43 ? 32.062 19.391 10.078 1 96.75 43 ILE B C 1
ATOM 2064 O O . ILE B 1 43 ? 31.422 19.156 11.109 1 96.75 43 ILE B O 1
ATOM 2068 N N . SER B 1 44 ? 32.156 20.594 9.523 1 95.62 44 SER B N 1
ATOM 2069 C CA . SER B 1 44 ? 31.391 21.703 10.102 1 95.62 44 SER B CA 1
ATOM 2070 C C . SER B 1 44 ? 29.969 21.75 9.57 1 95.62 44 SER B C 1
ATOM 2072 O O . SER B 1 44 ? 29.688 21.234 8.492 1 95.62 44 SER B O 1
ATOM 2074 N N . LYS B 1 45 ? 29.125 22.391 10.336 1 95.44 45 LYS B N 1
ATOM 2075 C CA . LYS B 1 45 ? 27.75 22.578 9.898 1 95.44 45 LYS B CA 1
ATOM 2076 C C . LYS B 1 45 ? 27.688 23.422 8.633 1 95.44 45 LYS B C 1
ATOM 2078 O O . LYS B 1 45 ? 26.875 23.172 7.746 1 95.44 45 LYS B O 1
ATOM 2083 N N . GLY B 1 46 ? 28.469 24.406 8.586 1 95.06 46 GLY B N 1
ATOM 2084 C CA . GLY B 1 46 ? 28.547 25.25 7.398 1 95.06 46 GLY B CA 1
ATOM 2085 C C . GLY B 1 46 ? 28.859 24.469 6.137 1 95.06 46 GLY B C 1
ATOM 2086 O O . GLY B 1 46 ? 28.25 24.688 5.094 1 95.06 46 GLY B O 1
ATOM 2087 N N . LEU B 1 47 ? 29.781 23.562 6.277 1 94.88 47 LEU B N 1
ATOM 2088 C CA . LEU B 1 47 ? 30.188 22.75 5.141 1 94.88 47 LEU B CA 1
ATOM 2089 C C . LEU B 1 47 ? 29.047 21.812 4.719 1 94.88 47 LEU B C 1
ATOM 2091 O O . LEU B 1 47 ? 28.812 21.625 3.523 1 94.88 47 LEU B O 1
ATOM 2095 N N . LEU B 1 48 ? 28.375 21.234 5.695 1 96.44 48 LEU B N 1
ATOM 2096 C CA . LEU B 1 48 ? 27.234 20.375 5.383 1 96.44 48 LEU B CA 1
ATOM 2097 C C . LEU B 1 48 ? 26.219 21.109 4.527 1 96.44 48 LEU B C 1
ATOM 2099 O O . LEU B 1 48 ? 25.766 20.594 3.508 1 96.44 48 LEU B O 1
ATOM 2103 N N . PHE B 1 49 ? 25.969 22.344 4.934 1 94.88 49 PHE B N 1
ATOM 2104 C CA . PHE B 1 49 ? 24.938 23.094 4.246 1 94.88 49 PHE B CA 1
ATOM 2105 C C . PHE B 1 49 ? 25.469 23.703 2.949 1 94.88 49 PHE B C 1
ATOM 2107 O O . PHE B 1 49 ? 24.703 24.031 2.049 1 94.88 49 PHE B O 1
ATOM 2114 N N . HIS B 1 50 ? 26.797 23.812 2.932 1 95.06 50 HIS B N 1
ATOM 2115 C CA . HIS B 1 50 ? 27.422 24.125 1.646 1 95.06 50 HIS B CA 1
ATOM 2116 C C . HIS B 1 50 ? 27.141 23.031 0.625 1 95.06 50 HIS B C 1
ATOM 2118 O O . HIS B 1 50 ? 26.938 23.312 -0.559 1 95.06 50 HIS B O 1
ATOM 2124 N N . TYR B 1 51 ? 27.062 21.797 1.095 1 95.81 51 TYR B N 1
ATOM 2125 C CA . TYR B 1 51 ? 26.859 20.656 0.209 1 95.81 51 TYR B CA 1
ATOM 2126 C C . TYR B 1 51 ? 25.375 20.453 -0.091 1 95.81 51 TYR B C 1
ATOM 2128 O O . TYR B 1 51 ? 25 20.141 -1.224 1 95.81 51 TYR B O 1
ATOM 2136 N N . PHE B 1 52 ? 24.469 20.609 0.957 1 96.31 52 PHE B N 1
ATOM 2137 C CA . PHE B 1 52 ? 23.125 20.078 0.82 1 96.31 52 PHE B CA 1
ATOM 2138 C C . PHE B 1 52 ? 22.094 21.188 1.017 1 96.31 52 PHE B C 1
ATOM 2140 O O . PHE B 1 52 ? 20.891 20.984 0.794 1 96.31 52 PHE B O 1
ATOM 2147 N N . GLN B 1 53 ? 22.516 22.328 1.406 1 93.75 53 GLN B N 1
ATOM 2148 C CA . GLN B 1 53 ? 21.703 23.531 1.539 1 93.75 53 GLN B CA 1
ATOM 2149 C C . GLN B 1 53 ? 20.891 23.516 2.838 1 93.75 53 GLN B C 1
ATOM 2151 O O . GLN B 1 53 ? 20.969 24.453 3.637 1 93.75 53 GLN B O 1
ATOM 2156 N N . ASN B 1 54 ? 20.109 22.469 3.055 1 92.81 54 ASN B N 1
ATOM 2157 C CA . ASN B 1 54 ? 19.312 22.344 4.266 1 92.81 54 ASN B CA 1
ATOM 2158 C C . ASN B 1 54 ? 19.047 20.891 4.629 1 92.81 54 ASN B C 1
ATOM 2160 O O . ASN B 1 54 ? 19.469 19.984 3.902 1 92.81 54 ASN B O 1
ATOM 2164 N N . LYS B 1 55 ? 18.375 20.688 5.719 1 91.31 55 LYS B N 1
ATOM 2165 C CA . LYS B 1 55 ? 18.141 19.344 6.262 1 91.31 55 LYS B CA 1
ATOM 2166 C C . LYS B 1 55 ? 17.297 18.5 5.305 1 91.31 55 LYS B C 1
ATOM 2168 O O . LYS B 1 55 ? 17.547 17.312 5.137 1 91.31 55 LYS B O 1
ATOM 2173 N N . LYS B 1 56 ? 16.344 19.109 4.715 1 90.62 56 LYS B N 1
ATOM 2174 C CA . LYS B 1 56 ? 15.469 18.406 3.795 1 90.62 56 LYS B CA 1
ATOM 2175 C C . LYS B 1 56 ? 16.25 17.875 2.586 1 90.62 56 LYS B C 1
ATOM 2177 O O . LYS B 1 56 ? 16.109 16.719 2.213 1 90.62 56 LYS B O 1
ATOM 2182 N N . MET B 1 57 ? 17.031 18.703 2.051 1 92.5 57 MET B N 1
ATOM 2183 C CA . MET B 1 57 ? 17.797 18.328 0.862 1 92.5 57 MET B CA 1
ATOM 2184 C C . MET B 1 57 ? 18.828 17.25 1.19 1 92.5 57 MET B C 1
ATOM 2186 O O . MET B 1 57 ? 19.078 16.359 0.381 1 92.5 57 MET B O 1
ATOM 2190 N N . LEU B 1 58 ? 19.422 17.391 2.359 1 94.69 58 LEU B N 1
ATOM 2191 C CA . LEU B 1 58 ? 20.328 16.344 2.791 1 94.69 58 LEU B CA 1
ATOM 2192 C C . LEU B 1 58 ? 19.609 15 2.893 1 94.69 58 LEU B C 1
ATOM 2194 O O . LEU B 1 58 ? 20.078 13.992 2.354 1 94.69 58 LEU B O 1
ATOM 2198 N N . TYR B 1 59 ? 18.516 15 3.539 1 92.38 59 TYR B N 1
ATOM 2199 C CA . TYR B 1 59 ? 17.734 13.789 3.766 1 92.38 59 TYR B CA 1
ATOM 2200 C C . TYR B 1 59 ? 17.344 13.141 2.445 1 92.38 59 TYR B C 1
ATOM 2202 O O . TYR B 1 59 ? 17.5 11.938 2.264 1 92.38 59 TYR B O 1
ATOM 2210 N N . LEU B 1 60 ? 16.844 13.914 1.551 1 91 60 LEU B N 1
ATOM 2211 C CA . LEU B 1 60 ? 16.422 13.414 0.248 1 91 60 LEU B CA 1
ATOM 2212 C C . LEU B 1 60 ? 17.594 12.891 -0.554 1 91 60 LEU B C 1
ATOM 2214 O 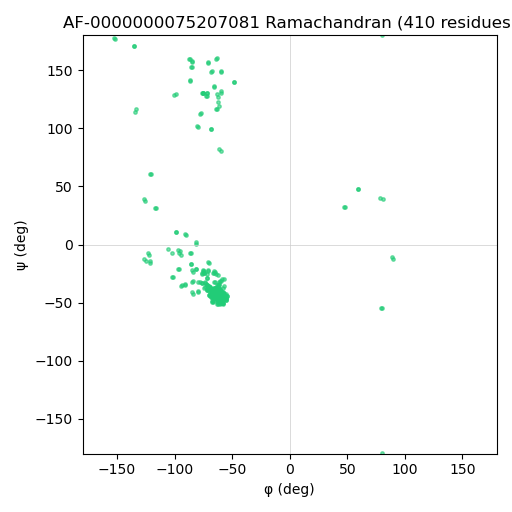O . LEU B 1 60 ? 17.484 11.883 -1.256 1 91 60 LEU B O 1
ATOM 2218 N N . PHE B 1 61 ? 18.656 13.609 -0.443 1 93.44 61 PHE B N 1
ATOM 2219 C CA . PHE B 1 61 ? 19.859 13.156 -1.139 1 93.44 61 PHE B CA 1
ATOM 2220 C C . PHE B 1 61 ? 20.297 11.789 -0.625 1 93.44 61 PHE B C 1
ATOM 2222 O O . PHE B 1 61 ? 20.625 10.898 -1.413 1 93.44 61 PHE B O 1
ATOM 2229 N N . VAL B 1 62 ? 20.344 11.672 0.689 1 94.06 62 VAL B N 1
ATOM 2230 C CA . VAL B 1 62 ? 20.766 10.414 1.304 1 94.06 62 VAL B CA 1
ATOM 2231 C C . VAL B 1 62 ? 19.844 9.281 0.856 1 94.06 62 VAL B C 1
ATOM 2233 O O . VAL B 1 62 ? 20.312 8.195 0.514 1 94.06 62 VAL B O 1
ATOM 2236 N N . PHE B 1 63 ? 18.625 9.516 0.827 1 91.81 63 PHE B N 1
ATOM 2237 C CA . PHE B 1 63 ? 17.656 8.523 0.377 1 91.81 63 PHE B CA 1
ATOM 2238 C C . PHE B 1 63 ? 17.938 8.094 -1.058 1 91.81 63 PHE B C 1
ATOM 2240 O O . PHE B 1 63 ? 18.031 6.902 -1.35 1 91.81 63 PHE B O 1
ATOM 2247 N N . ASP B 1 64 ? 18.078 9.078 -1.855 1 91.88 64 ASP B N 1
ATOM 2248 C CA . ASP B 1 64 ? 18.328 8.805 -3.266 1 91.88 64 ASP B CA 1
ATOM 2249 C C . ASP B 1 64 ? 19.625 8.016 -3.449 1 91.88 64 ASP B C 1
ATOM 2251 O O . ASP B 1 64 ? 19.688 7.086 -4.258 1 91.88 64 ASP B O 1
ATOM 2255 N N . HIS B 1 65 ? 20.531 8.461 -2.717 1 92.44 65 HIS B N 1
ATOM 2256 C CA . HIS B 1 65 ? 21.828 7.789 -2.791 1 92.44 65 HIS B CA 1
ATOM 2257 C C . HIS B 1 65 ? 21.719 6.328 -2.367 1 92.44 65 HIS B C 1
ATOM 2259 O O . HIS B 1 65 ? 22.219 5.438 -3.047 1 92.44 65 HIS B O 1
ATOM 2265 N N . CYS B 1 66 ? 21.062 6.09 -1.271 1 93.25 66 CYS B N 1
ATOM 2266 C CA . CYS B 1 66 ? 20.875 4.727 -0.782 1 93.25 66 CYS B CA 1
ATOM 2267 C C . CYS B 1 66 ? 20.078 3.898 -1.783 1 93.25 66 CYS B C 1
ATOM 2269 O O . CYS B 1 66 ? 20.422 2.746 -2.051 1 93.25 66 CYS B O 1
ATOM 2271 N N . MET B 1 67 ? 19.062 4.441 -2.314 1 90.69 67 MET B N 1
ATOM 2272 C CA . MET B 1 67 ? 18.234 3.752 -3.305 1 90.69 67 MET B CA 1
ATOM 2273 C C . MET B 1 67 ? 19.062 3.361 -4.523 1 90.69 67 MET B C 1
ATOM 2275 O O . MET B 1 67 ? 19 2.221 -4.984 1 90.69 67 MET B O 1
ATOM 2279 N N . GLU B 1 68 ? 19.797 4.316 -4.996 1 90.69 68 GLU B N 1
ATOM 2280 C CA . GLU B 1 68 ? 20.641 4.062 -6.164 1 90.69 68 GLU B CA 1
ATOM 2281 C C . GLU B 1 68 ? 21.656 2.959 -5.887 1 90.69 68 GLU B C 1
ATOM 2283 O O . GLU B 1 68 ? 21.875 2.09 -6.734 1 90.69 68 GLU B O 1
ATOM 2288 N N . LEU B 1 69 ? 22.266 3.062 -4.766 1 92.56 69 LEU B N 1
ATOM 2289 C CA . LEU B 1 69 ? 23.25 2.059 -4.383 1 92.56 69 LEU B CA 1
ATOM 2290 C C . LEU B 1 69 ? 22.625 0.666 -4.359 1 92.56 69 LEU B C 1
ATOM 2292 O O . LEU B 1 69 ? 23.156 -0.263 -4.973 1 92.56 69 LEU B O 1
ATOM 2296 N N . VAL B 1 70 ? 21.5 0.518 -3.684 1 91.94 70 VAL B N 1
ATOM 2297 C CA . VAL B 1 70 ? 20.828 -0.771 -3.531 1 91.94 70 VAL B CA 1
ATOM 2298 C C . VAL B 1 70 ? 20.344 -1.264 -4.891 1 91.94 70 VAL B C 1
ATOM 2300 O O . VAL B 1 70 ? 20.531 -2.432 -5.238 1 91.94 70 VAL B O 1
ATOM 2303 N N . MET B 1 71 ? 19.781 -0.387 -5.668 1 89.56 71 MET B N 1
ATOM 2304 C CA . MET B 1 71 ? 19.25 -0.766 -6.977 1 89.56 71 MET B CA 1
ATOM 2305 C C . MET B 1 71 ? 20.375 -1.196 -7.914 1 89.56 71 MET B C 1
ATOM 2307 O O . MET B 1 71 ? 20.219 -2.154 -8.672 1 89.56 71 MET B O 1
ATOM 2311 N N . ASN B 1 72 ? 21.438 -0.427 -7.859 1 92.31 72 ASN B N 1
ATOM 2312 C CA . ASN B 1 72 ? 22.578 -0.794 -8.688 1 92.31 72 ASN B CA 1
ATOM 2313 C C . ASN B 1 72 ? 23.094 -2.188 -8.344 1 92.31 72 ASN B C 1
ATOM 2315 O O . ASN B 1 72 ? 23.344 -3 -9.234 1 92.31 72 ASN B O 1
ATOM 2319 N N . ASP B 1 73 ? 23.234 -2.439 -7.105 1 94 73 ASP B N 1
ATOM 2320 C CA . ASP B 1 73 ? 23.688 -3.762 -6.68 1 94 73 ASP B CA 1
ATOM 2321 C C . ASP B 1 73 ? 22.656 -4.832 -7.023 1 94 73 ASP B C 1
ATOM 2323 O O . ASP B 1 73 ? 23.016 -5.945 -7.414 1 94 73 ASP B O 1
ATOM 2327 N N . PHE B 1 74 ? 21.453 -4.547 -6.914 1 92.38 74 PHE B N 1
ATOM 2328 C CA . PHE B 1 74 ? 20.359 -5.461 -7.23 1 92.38 74 PHE B CA 1
ATOM 2329 C C . PHE B 1 74 ? 20.438 -5.902 -8.688 1 92.38 74 PHE B C 1
ATOM 2331 O O . PHE B 1 74 ? 20.469 -7.102 -8.977 1 92.38 74 PHE B O 1
ATOM 2338 N N . TYR B 1 75 ? 20.562 -4.965 -9.578 1 90.44 75 TYR B N 1
ATOM 2339 C CA . TYR B 1 75 ? 20.516 -5.277 -11 1 90.44 75 TYR B CA 1
ATOM 2340 C C . TYR B 1 75 ? 21.797 -5.941 -11.461 1 90.44 75 TYR B C 1
ATOM 2342 O O . TYR B 1 75 ? 21.812 -6.66 -12.469 1 90.44 75 TYR B O 1
ATOM 2350 N N . LYS B 1 76 ? 22.859 -5.691 -10.727 1 93.44 76 LYS B N 1
ATOM 2351 C CA . LYS B 1 76 ? 24.109 -6.387 -11.023 1 93.44 76 LYS B CA 1
ATOM 2352 C C . LYS B 1 76 ? 24.031 -7.859 -10.625 1 93.44 76 LYS B C 1
ATOM 2354 O O . LYS B 1 76 ? 24.672 -8.711 -11.242 1 93.44 76 LYS B O 1
ATOM 2359 N N . LYS B 1 77 ? 23.266 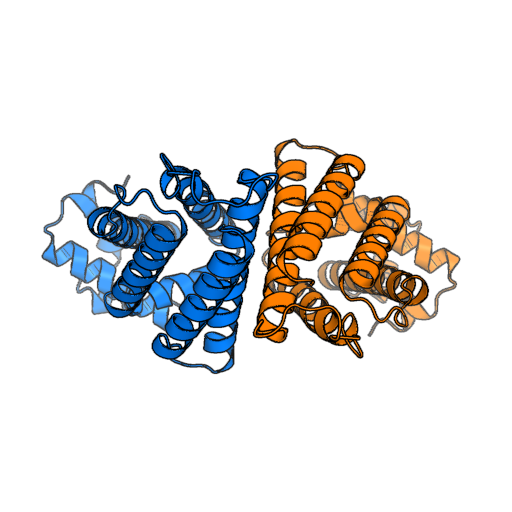-8.094 -9.672 1 94.31 77 LYS B N 1
ATOM 2360 C CA . LYS B 1 77 ? 23.25 -9.43 -9.086 1 94.31 77 LYS B CA 1
ATOM 2361 C C . LYS B 1 77 ? 22.156 -10.289 -9.703 1 94.31 77 LYS B C 1
ATOM 2363 O O . LYS B 1 77 ? 22.344 -11.5 -9.891 1 94.31 77 LYS B O 1
ATOM 2368 N N . VAL B 1 78 ? 21.078 -9.727 -10.023 1 92.81 78 VAL B N 1
ATOM 2369 C CA . VAL B 1 78 ? 19.938 -10.492 -10.523 1 92.81 78 VAL B CA 1
ATOM 2370 C C . VAL B 1 78 ? 20.234 -10.977 -11.945 1 92.81 78 VAL B C 1
ATOM 2372 O O . VAL B 1 78 ? 20.688 -10.203 -12.789 1 92.81 78 VAL B O 1
ATOM 2375 N N . ASP B 1 79 ? 20.094 -12.242 -12.219 1 92.56 79 ASP B N 1
ATOM 2376 C CA . ASP B 1 79 ? 20.219 -12.812 -13.555 1 92.56 79 ASP B CA 1
ATOM 2377 C C . ASP B 1 79 ? 18.953 -12.594 -14.367 1 92.56 79 ASP B C 1
ATOM 2379 O O . ASP B 1 79 ? 18 -13.383 -14.273 1 92.56 79 ASP B O 1
ATOM 2383 N N . MET B 1 80 ? 18.953 -11.633 -15.242 1 89.25 80 MET B N 1
ATOM 2384 C CA . MET B 1 80 ? 17.781 -11.25 -16.016 1 89.25 80 MET B CA 1
ATOM 2385 C C . MET B 1 80 ? 17.594 -12.18 -17.219 1 89.25 80 MET B C 1
ATOM 2387 O O . MET B 1 80 ? 16.625 -12.047 -17.969 1 89.25 80 MET B O 1
ATOM 2391 N N . GLN B 1 81 ? 18.422 -13.133 -17.344 1 91.56 81 GLN B N 1
ATOM 2392 C CA . GLN B 1 81 ? 18.344 -14.039 -18.5 1 91.56 81 GLN B CA 1
ATOM 2393 C C . GLN B 1 81 ? 17.562 -15.297 -18.156 1 91.56 81 GLN B C 1
ATOM 2395 O O . GLN B 1 81 ? 17.266 -16.109 -19.031 1 91.56 81 GLN B O 1
ATOM 2400 N N . ILE B 1 82 ? 17.234 -15.461 -16.953 1 95.38 82 ILE B N 1
ATOM 2401 C CA . ILE B 1 82 ? 16.406 -16.594 -16.562 1 95.38 82 ILE B CA 1
ATOM 2402 C C . ILE B 1 82 ? 15.031 -16.484 -17.203 1 95.38 82 ILE B C 1
ATOM 2404 O O . ILE B 1 82 ? 14.258 -15.578 -16.906 1 95.38 82 ILE B O 1
ATOM 2408 N N . PRO B 1 83 ? 14.672 -17.359 -18.016 1 94.75 83 PRO B N 1
ATOM 2409 C CA . PRO B 1 83 ? 13.43 -17.203 -18.781 1 94.75 83 PRO B CA 1
ATOM 2410 C C . PRO B 1 83 ? 12.203 -17.672 -18 1 94.75 83 PRO B C 1
ATOM 2412 O O . PRO B 1 83 ? 11.078 -17.281 -18.328 1 94.75 83 PRO B O 1
ATOM 2415 N N . ASP B 1 84 ? 12.398 -18.547 -17.047 1 96.31 84 ASP B N 1
ATOM 2416 C CA . ASP B 1 84 ? 11.281 -19.062 -16.25 1 96.31 84 ASP B CA 1
ATOM 2417 C C . ASP B 1 84 ? 10.797 -18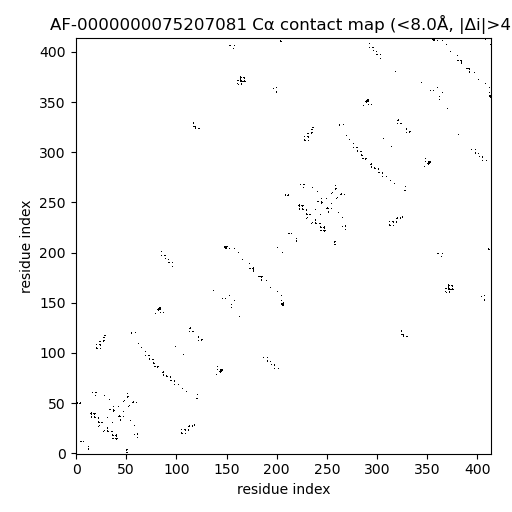.031 -15.242 1 96.31 84 ASP B C 1
ATOM 2419 O O . ASP B 1 84 ? 11.594 -17.5 -14.469 1 96.31 84 ASP B O 1
ATOM 2423 N N . PHE B 1 85 ? 9.547 -17.797 -15.188 1 95.88 85 PHE B N 1
ATOM 2424 C CA . PHE B 1 85 ? 8.992 -16.734 -14.352 1 95.88 85 PHE B CA 1
ATOM 2425 C C . PHE B 1 85 ? 9.266 -17.016 -12.875 1 95.88 85 PHE B C 1
ATOM 2427 O O . PHE B 1 85 ? 9.75 -16.141 -12.156 1 95.88 85 PHE B O 1
ATOM 2434 N N . PHE B 1 86 ? 8.945 -18.172 -12.445 1 96.38 86 PHE B N 1
ATOM 2435 C CA . PHE B 1 86 ? 9.047 -18.484 -11.023 1 96.38 86 PHE B CA 1
ATOM 2436 C C . PHE B 1 86 ? 10.508 -18.625 -10.609 1 96.38 86 PHE B C 1
ATOM 2438 O O . PHE B 1 86 ? 10.875 -18.281 -9.477 1 96.38 86 PHE B O 1
ATOM 2445 N N . GLU B 1 87 ? 11.352 -19.125 -11.492 1 95.5 87 GLU B N 1
ATOM 2446 C CA . GLU B 1 87 ? 12.789 -19.141 -11.203 1 95.5 87 GLU B CA 1
ATOM 2447 C C . GLU B 1 87 ? 13.344 -17.734 -11.117 1 95.5 87 GLU B C 1
ATOM 2449 O O . GLU B 1 87 ? 14.195 -17.438 -10.266 1 95.5 87 GLU B O 1
ATOM 2454 N N . ARG B 1 88 ? 12.914 -16.922 -12.023 1 94.31 88 ARG B N 1
ATOM 2455 C CA . ARG B 1 88 ? 13.305 -15.516 -11.969 1 94.31 88 ARG B CA 1
ATOM 2456 C C . ARG B 1 88 ? 12.836 -14.867 -10.672 1 94.31 88 ARG B C 1
ATOM 2458 O O . ARG B 1 88 ? 13.594 -14.125 -10.039 1 94.31 88 ARG B O 1
ATOM 2465 N N . LEU B 1 89 ? 11.609 -15.102 -10.289 1 94.19 89 LEU B N 1
ATOM 2466 C CA . LEU B 1 89 ? 11.062 -14.57 -9.047 1 94.19 89 LEU B CA 1
ATOM 2467 C C . LEU B 1 89 ? 11.883 -15.047 -7.848 1 94.19 89 LEU B C 1
ATOM 2469 O O . LEU B 1 89 ? 12.164 -14.266 -6.938 1 94.19 89 LEU B O 1
ATOM 2473 N N . ARG B 1 90 ? 12.242 -16.312 -7.844 1 94.19 90 ARG B N 1
ATOM 2474 C CA . ARG B 1 90 ? 13.078 -16.859 -6.781 1 94.19 90 ARG B CA 1
ATOM 2475 C C . ARG B 1 90 ? 14.43 -16.141 -6.73 1 94.19 90 ARG B C 1
ATOM 2477 O O . ARG B 1 90 ? 14.93 -15.836 -5.648 1 94.19 90 ARG B O 1
ATOM 2484 N N . GLU B 1 91 ? 14.961 -15.977 -7.863 1 94.19 91 GLU B N 1
ATOM 2485 C CA . GLU B 1 91 ? 16.234 -15.266 -7.98 1 94.19 91 GLU B CA 1
ATOM 2486 C C . GLU B 1 91 ? 16.125 -13.852 -7.43 1 94.19 91 GLU B C 1
ATOM 2488 O O . GLU B 1 91 ? 17 -13.398 -6.684 1 94.19 91 GLU B O 1
ATOM 2493 N N . ILE B 1 92 ? 15.141 -13.156 -7.801 1 92.31 92 ILE B N 1
ATOM 2494 C CA . ILE B 1 92 ? 14.891 -11.797 -7.336 1 92.31 92 ILE B CA 1
ATOM 2495 C C . ILE B 1 92 ? 14.758 -11.789 -5.816 1 92.31 92 ILE B C 1
ATOM 2497 O O . ILE B 1 92 ? 15.367 -10.953 -5.141 1 92.31 92 ILE B O 1
ATOM 2501 N N . THR B 1 93 ? 14 -12.727 -5.293 1 91.44 93 THR B N 1
ATOM 2502 C CA . THR B 1 93 ? 13.797 -12.828 -3.852 1 91.44 93 THR B CA 1
ATOM 2503 C C . THR B 1 93 ? 15.109 -13.094 -3.131 1 91.44 93 THR B C 1
ATOM 2505 O O . THR B 1 93 ? 15.391 -12.492 -2.092 1 91.44 93 THR B O 1
ATOM 2508 N N . ARG B 1 94 ? 15.836 -13.938 -3.666 1 91.38 94 ARG B N 1
ATOM 2509 C CA . ARG B 1 94 ? 17.141 -14.273 -3.094 1 91.38 94 ARG B CA 1
ATOM 2510 C C . ARG B 1 94 ? 18.047 -13.055 -3.061 1 91.38 94 ARG B C 1
ATOM 2512 O O . ARG B 1 94 ? 18.672 -12.766 -2.035 1 91.38 94 ARG B O 1
ATOM 2519 N N . VAL B 1 95 ? 18.156 -12.414 -4.152 1 92.94 95 VAL B N 1
ATOM 2520 C CA . VAL B 1 95 ? 19.016 -11.234 -4.246 1 92.94 95 VAL B CA 1
ATOM 2521 C C . VAL B 1 95 ? 18.547 -10.164 -3.264 1 92.94 95 VAL B C 1
ATOM 2523 O O . VAL B 1 95 ? 19.359 -9.523 -2.598 1 92.94 95 VAL B O 1
ATOM 2526 N N . LYS B 1 96 ? 17.25 -9.969 -3.195 1 89 96 LYS B N 1
ATOM 2527 C CA . LYS B 1 96 ? 16.703 -9.008 -2.238 1 89 96 LYS B CA 1
ATOM 2528 C C . LYS B 1 96 ? 17.109 -9.359 -0.812 1 89 96 LYS B C 1
ATOM 2530 O O . LYS B 1 96 ? 17.531 -8.477 -0.051 1 89 96 LYS B O 1
ATOM 2535 N N . MET B 1 97 ? 17.078 -10.578 -0.519 1 86.5 97 MET B N 1
ATOM 2536 C CA . MET B 1 97 ? 17.469 -11.023 0.816 1 86.5 97 MET B CA 1
ATOM 2537 C C . MET B 1 97 ? 18.953 -10.789 1.061 1 86.5 97 MET B C 1
ATOM 2539 O O . MET B 1 97 ? 19.359 -10.383 2.152 1 86.5 97 MET B O 1
ATOM 2543 N N . GLU B 1 98 ? 19.672 -11.094 0.135 1 89.75 98 GLU B N 1
ATOM 2544 C CA . GLU B 1 98 ? 21.109 -10.852 0.233 1 89.75 98 GLU B CA 1
ATOM 2545 C C . GLU B 1 98 ? 21.406 -9.375 0.485 1 89.75 98 GLU B C 1
ATOM 2547 O O . GLU B 1 98 ? 22.234 -9.039 1.344 1 89.75 98 GLU B O 1
ATOM 2552 N N . LEU B 1 99 ? 20.734 -8.555 -0.246 1 90.56 99 LEU B N 1
ATOM 2553 C CA . LEU B 1 99 ? 20.984 -7.117 -0.128 1 90.56 99 LEU B CA 1
ATOM 2554 C C . LEU B 1 99 ? 20.5 -6.598 1.221 1 90.56 99 LEU B C 1
ATOM 2556 O O . LEU B 1 99 ? 21.094 -5.691 1.795 1 90.56 99 LEU B O 1
ATOM 2560 N N . LEU B 1 100 ? 19.406 -7.137 1.688 1 85.44 100 LEU B N 1
ATOM 2561 C CA . LEU B 1 100 ? 18.906 -6.777 3.01 1 85.44 100 LEU B CA 1
ATOM 2562 C C . LEU B 1 100 ? 19.953 -7.051 4.082 1 85.44 100 LEU B C 1
ATOM 2564 O O . LEU B 1 100 ? 20.094 -6.273 5.031 1 85.44 100 LEU B O 1
ATOM 2568 N N . ASN B 1 101 ? 20.703 -8.102 3.912 1 84.12 101 ASN B N 1
ATOM 2569 C CA . ASN B 1 101 ? 21.734 -8.484 4.859 1 84.12 101 ASN B CA 1
ATOM 2570 C C . ASN B 1 101 ? 23 -7.656 4.66 1 84.12 101 ASN B C 1
ATOM 2572 O O . ASN B 1 101 ? 23.719 -7.363 5.621 1 84.12 101 ASN B O 1
ATOM 2576 N N . MET B 1 102 ? 23.219 -7.316 3.486 1 88.31 102 MET B N 1
ATOM 2577 C CA . MET B 1 102 ? 24.422 -6.555 3.145 1 88.31 102 MET B CA 1
ATOM 2578 C C . MET B 1 102 ? 24.297 -5.105 3.607 1 88.31 102 MET B C 1
ATOM 2580 O O . MET B 1 102 ? 25.281 -4.492 4.012 1 88.31 102 MET B O 1
ATOM 2584 N N . TYR B 1 103 ? 23.094 -4.578 3.488 1 89.56 103 TYR B N 1
ATOM 2585 C CA . TYR B 1 103 ? 22.859 -3.172 3.811 1 89.56 103 TYR B CA 1
ATOM 2586 C C . TYR B 1 103 ? 21.828 -3.023 4.918 1 89.56 103 TYR B C 1
ATOM 2588 O O . TYR B 1 103 ? 20.828 -2.32 4.746 1 89.56 103 TYR B O 1
ATOM 2596 N N . PRO B 1 104 ? 22.047 -3.541 6.066 1 85.31 104 PRO B N 1
ATOM 2597 C CA . PRO B 1 104 ? 21.016 -3.527 7.105 1 85.31 104 PRO B CA 1
ATOM 2598 C C . PRO B 1 104 ? 20.609 -2.113 7.512 1 85.31 104 PRO B C 1
ATOM 2600 O O . PRO B 1 104 ? 19.422 -1.846 7.723 1 85.31 104 PRO B O 1
ATOM 2603 N N . ASN B 1 105 ? 21.547 -1.199 7.566 1 87 105 ASN B N 1
ATOM 2604 C CA . ASN B 1 105 ? 21.234 0.161 7.992 1 87 105 ASN B CA 1
ATOM 2605 C C . ASN B 1 105 ? 20.438 0.912 6.934 1 87 105 ASN B C 1
ATOM 2607 O O . ASN B 1 105 ? 19.562 1.724 7.266 1 87 105 ASN B O 1
ATOM 2611 N N . ILE B 1 106 ? 20.734 0.623 5.703 1 90 106 ILE B N 1
ATOM 2612 C CA . ILE B 1 106 ? 20 1.266 4.613 1 90 106 ILE B CA 1
ATOM 2613 C C . ILE B 1 106 ? 18.547 0.81 4.625 1 90 106 ILE B C 1
ATOM 2615 O O . ILE B 1 106 ? 17.625 1.62 4.441 1 90 106 ILE B O 1
ATOM 2619 N N . PHE B 1 107 ? 18.359 -0.418 4.875 1 84.75 107 PHE B N 1
ATOM 2620 C CA . PHE B 1 107 ? 17 -0.927 4.895 1 84.75 107 PHE B CA 1
ATOM 2621 C C . PHE B 1 107 ? 16.234 -0.391 6.102 1 84.75 107 PHE B C 1
ATOM 2623 O O . PHE B 1 107 ? 15.039 -0.098 6.012 1 84.75 107 PHE B O 1
ATOM 2630 N N . ARG B 1 108 ? 16.938 -0.324 7.156 1 84.19 108 ARG B N 1
ATOM 2631 C CA . ARG B 1 108 ? 16.312 0.307 8.312 1 84.19 108 ARG B CA 1
ATOM 2632 C C . ARG B 1 108 ? 15.938 1.753 8.016 1 84.19 108 ARG B C 1
ATOM 2634 O O . ARG B 1 108 ? 14.883 2.229 8.453 1 84.19 108 ARG B O 1
ATOM 2641 N N . PHE B 1 109 ? 16.797 2.359 7.34 1 87.81 109 PHE B N 1
ATOM 2642 C CA . PHE B 1 109 ? 16.531 3.727 6.914 1 87.81 109 PHE B CA 1
ATOM 2643 C C . PHE B 1 109 ? 15.289 3.785 6.035 1 87.81 109 PHE B C 1
ATOM 2645 O O . PHE B 1 109 ? 14.422 4.641 6.23 1 87.81 109 PHE B O 1
ATOM 2652 N N . PHE B 1 110 ? 15.203 2.834 5.098 1 84.38 110 PHE B N 1
ATOM 2653 C CA . PHE B 1 110 ? 14.055 2.773 4.211 1 84.38 110 PHE B CA 1
ATOM 2654 C C . PHE B 1 110 ? 12.773 2.521 5 1 84.38 110 PHE B C 1
ATOM 2656 O O . PHE B 1 110 ? 11.727 3.109 4.707 1 84.38 110 PHE B O 1
ATOM 2663 N N . GLU B 1 111 ? 12.891 1.659 5.902 1 79.06 111 GLU B N 1
ATOM 2664 C CA . GLU B 1 111 ? 11.75 1.348 6.75 1 79.06 111 GLU B CA 1
ATOM 2665 C C . GLU B 1 111 ? 11.258 2.588 7.492 1 79.06 111 GLU B C 1
ATOM 2667 O O . GLU B 1 111 ? 10.055 2.859 7.527 1 79.06 111 GLU B O 1
ATOM 2672 N N . LYS B 1 112 ? 12.133 3.336 8.016 1 78.06 112 LYS B N 1
ATOM 2673 C CA . LYS B 1 112 ? 11.789 4.559 8.734 1 78.06 112 LYS B CA 1
ATOM 2674 C C . LYS B 1 112 ? 11.203 5.605 7.793 1 78.06 112 LYS B C 1
ATOM 2676 O O . LYS B 1 112 ? 10.242 6.297 8.141 1 78.06 112 LYS B O 1
ATOM 2681 N N . ALA B 1 113 ? 11.836 5.656 6.66 1 78.62 113 ALA B N 1
ATOM 2682 C CA . ALA B 1 113 ? 11.359 6.617 5.668 1 78.62 113 ALA B CA 1
ATOM 2683 C C . ALA B 1 113 ? 9.953 6.266 5.195 1 78.62 113 ALA B C 1
ATOM 2685 O O . ALA B 1 113 ? 9.125 7.152 4.98 1 78.62 113 ALA B O 1
ATOM 2686 N N . TYR B 1 114 ? 9.766 5.004 5.078 1 71.12 114 TYR B N 1
ATOM 2687 C CA . TYR B 1 114 ? 8.461 4.512 4.637 1 71.12 114 TYR B CA 1
ATOM 2688 C C . TYR B 1 114 ? 7.379 4.848 5.656 1 71.12 114 TYR B C 1
ATOM 2690 O O . TYR B 1 114 ? 6.246 5.168 5.285 1 71.12 114 TYR B O 1
ATOM 2698 N N . LEU B 1 115 ? 7.754 4.859 6.809 1 66.19 115 LEU B N 1
ATOM 2699 C CA . LEU B 1 115 ? 6.809 5.09 7.895 1 66.19 115 LEU B CA 1
ATOM 2700 C C . LEU B 1 115 ? 6.816 6.555 8.32 1 66.19 115 LEU B C 1
ATOM 2702 O O . LEU B 1 115 ? 6.094 6.941 9.242 1 66.19 115 LEU B O 1
ATOM 2706 N N . GLU B 1 116 ? 7.766 7.297 7.668 1 66.62 116 GLU B N 1
ATOM 2707 C CA . GLU B 1 116 ? 7.988 8.688 8.055 1 66.62 116 GLU B CA 1
ATOM 2708 C C . GLU B 1 116 ? 6.75 9.539 7.809 1 66.62 116 GLU B C 1
ATOM 2710 O O . GLU B 1 116 ? 6.148 9.469 6.73 1 66.62 116 GLU B O 1
ATOM 2715 N N . ASP B 1 117 ? 6.371 10.266 8.844 1 60.69 117 ASP B N 1
ATOM 2716 C CA . ASP B 1 117 ? 5.129 11.031 8.828 1 60.69 117 ASP B CA 1
ATOM 2717 C C . ASP B 1 117 ? 5.406 12.523 8.672 1 60.69 117 ASP B C 1
ATOM 2719 O O . ASP B 1 117 ? 4.477 13.32 8.516 1 60.69 117 ASP B O 1
ATOM 2723 N N . ALA B 1 118 ? 6.711 12.836 8.672 1 63.22 118 ALA B N 1
ATOM 2724 C CA . ALA B 1 118 ? 7.02 14.266 8.547 1 63.22 118 ALA B CA 1
ATOM 2725 C C . ALA B 1 118 ? 6.523 14.82 7.219 1 63.22 118 ALA B C 1
ATOM 2727 O O . ALA B 1 118 ? 6.875 14.305 6.152 1 63.22 118 ALA B O 1
ATOM 2728 N N . SER B 1 119 ? 5.703 15.82 7.297 1 61.56 119 SER B N 1
ATOM 2729 C CA . SER B 1 119 ? 4.961 16.391 6.176 1 61.56 119 SER B CA 1
ATOM 2730 C C . SER B 1 119 ? 5.902 16.891 5.09 1 61.56 119 SER B C 1
ATOM 2732 O O . SER B 1 119 ? 5.586 16.828 3.9 1 61.56 119 SER B O 1
ATOM 2734 N N . ASP B 1 120 ? 7.047 17.297 5.461 1 68.81 120 ASP B N 1
ATOM 2735 C CA . ASP B 1 120 ? 7.945 18.016 4.559 1 68.81 120 ASP B CA 1
ATOM 2736 C C . ASP B 1 120 ? 8.57 17.062 3.539 1 68.81 120 ASP B C 1
ATOM 2738 O O . ASP B 1 120 ? 8.961 17.484 2.449 1 68.81 120 ASP B O 1
ATOM 2742 N N . VAL B 1 121 ? 8.633 15.766 3.916 1 75.5 121 VAL B N 1
ATOM 2743 C CA . VAL B 1 121 ? 9.406 14.898 3.033 1 75.5 121 VAL B CA 1
ATOM 2744 C C . VAL B 1 121 ? 8.555 13.695 2.617 1 75.5 121 VAL B C 1
ATOM 2746 O O . VAL B 1 121 ? 8.875 13 1.651 1 75.5 121 VAL B O 1
ATOM 2749 N N . ARG B 1 122 ? 7.473 13.453 3.221 1 71.25 122 ARG B N 1
ATOM 2750 C CA . ARG B 1 122 ? 6.691 12.227 3.035 1 71.25 122 ARG B CA 1
ATOM 2751 C C . ARG B 1 122 ? 6.211 12.102 1.595 1 71.25 122 ARG B C 1
ATOM 2753 O O . ARG B 1 122 ? 6.34 11.039 0.983 1 71.25 122 ARG B O 1
ATOM 2760 N N . ALA B 1 123 ? 5.621 13.172 1.047 1 68.25 123 ALA B N 1
ATOM 2761 C CA . ALA B 1 123 ? 5.094 13.141 -0.316 1 68.25 123 ALA B CA 1
ATOM 2762 C C . ALA B 1 123 ? 6.188 12.781 -1.316 1 68.25 123 ALA B C 1
ATOM 2764 O O . ALA B 1 123 ? 5.957 11.992 -2.236 1 68.25 123 ALA B O 1
ATOM 2765 N N . GLU B 1 124 ? 7.238 13.32 -1.097 1 75.69 124 GLU B N 1
ATOM 2766 C CA . GLU B 1 124 ? 8.359 13.062 -1.995 1 75.69 124 GLU B CA 1
ATOM 2767 C C . GLU B 1 124 ? 8.828 11.617 -1.899 1 75.69 124 GLU B C 1
ATOM 2769 O O . GLU B 1 124 ? 9.133 10.984 -2.916 1 75.69 124 GLU B O 1
ATOM 2774 N N . PHE B 1 125 ? 8.82 11.102 -0.763 1 75.44 125 PHE B N 1
ATOM 2775 C CA . PHE B 1 125 ? 9.234 9.719 -0.554 1 75.44 125 PHE B CA 1
ATOM 2776 C C . PHE B 1 125 ? 8.25 8.75 -1.208 1 75.44 125 PHE B C 1
ATOM 2778 O O . PHE B 1 125 ? 8.656 7.797 -1.872 1 75.44 125 PHE B O 1
ATOM 2785 N N . GLN B 1 126 ? 7.012 9.023 -0.984 1 68.31 126 GLN B N 1
ATOM 2786 C CA . GLN B 1 126 ? 5.988 8.156 -1.557 1 68.31 126 GLN B CA 1
ATOM 2787 C C . GLN B 1 126 ? 6.082 8.125 -3.08 1 68.31 126 GLN B C 1
ATOM 2789 O O . GLN B 1 126 ? 5.938 7.062 -3.693 1 68.31 126 GLN B O 1
ATOM 2794 N N . GLU B 1 127 ? 6.332 9.211 -3.594 1 72.19 127 GLU B N 1
ATOM 2795 C CA . GLU B 1 127 ? 6.469 9.297 -5.043 1 72.19 127 GLU B CA 1
ATOM 2796 C C . GLU B 1 127 ? 7.699 8.539 -5.527 1 72.19 127 GLU B C 1
ATOM 2798 O O . GLU B 1 127 ? 7.641 7.828 -6.531 1 72.19 127 GLU B O 1
ATOM 2803 N N . LYS B 1 128 ? 8.695 8.75 -4.812 1 77.31 128 LYS B N 1
ATOM 2804 C CA . LYS B 1 128 ? 9.93 8.07 -5.188 1 77.31 128 LYS B CA 1
ATOM 2805 C C . LYS B 1 128 ? 9.797 6.559 -5.043 1 77.31 128 LYS B C 1
ATOM 2807 O O . LYS B 1 128 ? 10.242 5.809 -5.914 1 77.31 128 LYS B O 1
ATOM 2812 N N . LEU B 1 129 ? 9.141 6.18 -3.994 1 72 129 LEU B N 1
ATOM 2813 C CA . LEU B 1 129 ? 8.93 4.754 -3.756 1 72 129 LEU B CA 1
ATOM 2814 C C . LEU B 1 129 ? 8.039 4.148 -4.832 1 72 129 LEU B C 1
ATOM 2816 O O . LEU B 1 129 ? 8.305 3.047 -5.316 1 72 129 LEU B O 1
ATOM 2820 N N . LYS B 1 130 ? 7.043 4.848 -5.156 1 69.31 130 LYS B N 1
ATOM 2821 C CA . LYS B 1 130 ? 6.133 4.395 -6.203 1 69.31 130 LYS B CA 1
ATOM 2822 C C . LYS B 1 130 ? 6.855 4.266 -7.539 1 69.31 130 LYS B C 1
ATOM 2824 O O . LYS B 1 130 ? 6.668 3.281 -8.258 1 69.31 130 LYS B O 1
ATOM 2829 N N . LYS B 1 131 ? 7.609 5.164 -7.848 1 71.31 131 LYS B N 1
ATOM 2830 C CA . LYS B 1 131 ? 8.352 5.156 -9.102 1 71.31 131 LYS B CA 1
ATOM 2831 C C . LYS B 1 131 ? 9.32 3.977 -9.164 1 71.31 131 LYS B C 1
ATOM 2833 O O . LYS B 1 131 ? 9.453 3.328 -10.203 1 71.31 131 LYS B O 1
ATOM 2838 N N . PHE B 1 132 ? 9.867 3.803 -8.062 1 71.31 132 PHE B N 1
ATOM 2839 C CA . PHE B 1 132 ? 10.812 2.697 -7.988 1 71.31 132 PHE B CA 1
ATOM 2840 C C . PHE B 1 132 ? 10.094 1.359 -8.133 1 71.31 132 PHE B C 1
ATOM 2842 O O . PHE B 1 132 ? 10.578 0.462 -8.828 1 71.31 132 PHE B O 1
ATOM 2849 N N . SER B 1 133 ? 8.961 1.241 -7.539 1 69.06 133 SER B N 1
ATOM 2850 C CA . SER B 1 133 ? 8.203 -0.006 -7.574 1 69.06 133 SER B CA 1
ATOM 2851 C C . SER B 1 133 ? 7.656 -0.284 -8.969 1 69.06 133 SER B C 1
ATOM 2853 O O . SER B 1 133 ? 7.738 -1.411 -9.461 1 69.06 133 SER B O 1
ATOM 2855 N N . GLU B 1 134 ? 7.117 0.647 -9.617 1 66.5 134 GLU B N 1
ATOM 2856 C CA . GLU B 1 134 ? 6.504 0.509 -10.938 1 66.5 134 GLU B CA 1
ATOM 2857 C C . GLU B 1 134 ? 7.551 0.191 -12 1 66.5 134 GLU B C 1
ATOM 2859 O O . GLU B 1 134 ? 7.32 -0.646 -12.875 1 66.5 134 GLU B O 1
ATOM 2864 N N . SER B 1 135 ? 8.547 0.896 -12.031 1 63.75 135 SER B N 1
ATOM 2865 C CA . SER B 1 135 ? 9.586 0.731 -13.039 1 63.75 135 SER B CA 1
ATOM 2866 C C . SER B 1 135 ? 10.234 -0.646 -12.945 1 63.75 135 SER B C 1
ATOM 2868 O O . SER B 1 135 ? 10.547 -1.259 -13.969 1 63.75 135 SER B O 1
ATOM 2870 N N . SER B 1 136 ? 10.219 -1.194 -11.867 1 70.81 136 SER B N 1
ATOM 2871 C CA . SER B 1 136 ? 11 -2.406 -11.633 1 70.81 136 SER B CA 1
ATOM 2872 C C . SER B 1 136 ? 10.242 -3.646 -12.102 1 70.81 136 SER B C 1
ATOM 2874 O O . SER B 1 136 ? 10.82 -4.531 -12.734 1 70.81 136 SER B O 1
ATOM 2876 N N . SER B 1 137 ? 8.938 -3.611 -12.016 1 74.38 137 SER B N 1
ATOM 2877 C CA . SER B 1 137 ? 8.211 -4.84 -12.32 1 74.38 137 SER B CA 1
ATOM 2878 C C . SER B 1 137 ? 8.25 -5.148 -13.812 1 74.38 137 SER B C 1
ATOM 2880 O O . SER B 1 137 ? 8.492 -6.289 -14.211 1 74.38 137 SER B O 1
ATOM 2882 N N . ASP B 1 138 ? 8.133 -4.125 -14.68 1 75.06 138 ASP B N 1
ATOM 2883 C CA . ASP B 1 138 ? 8.125 -4.332 -16.125 1 75.06 138 ASP B CA 1
ATOM 2884 C C . ASP B 1 138 ? 9.484 -4.832 -16.609 1 75.06 138 ASP B C 1
ATOM 2886 O O . ASP B 1 138 ? 9.555 -5.727 -17.453 1 75.06 138 ASP B O 1
ATOM 2890 N N . GLN B 1 139 ? 10.453 -4.293 -16.047 1 79.56 139 GLN B N 1
ATOM 2891 C CA . GLN B 1 139 ? 11.805 -4.664 -16.453 1 79.56 139 GLN B CA 1
ATOM 2892 C C . GLN B 1 139 ? 12.203 -6.023 -15.883 1 79.56 139 GLN B C 1
ATOM 2894 O O . GLN B 1 139 ? 12.828 -6.832 -16.562 1 79.56 139 GLN B O 1
ATOM 2899 N N . LEU B 1 140 ? 11.742 -6.332 -14.766 1 86.88 140 LEU B N 1
ATOM 2900 C CA . LEU B 1 140 ? 12.164 -7.531 -14.047 1 86.88 140 LEU B CA 1
ATOM 2901 C C . LEU B 1 140 ? 11.547 -8.781 -14.672 1 86.88 140 LEU B C 1
ATOM 2903 O O . LEU B 1 140 ? 12.133 -9.867 -14.602 1 86.88 140 LEU B O 1
ATOM 2907 N N . PHE B 1 141 ? 10.453 -8.531 -15.375 1 88.25 141 PHE B N 1
ATOM 2908 C CA . PHE B 1 141 ? 9.766 -9.711 -15.906 1 88.25 141 PHE B CA 1
ATOM 2909 C C . PHE B 1 141 ? 9.562 -9.578 -17.406 1 88.25 141 PHE B C 1
ATOM 2911 O O . PHE B 1 141 ? 8.516 -9.977 -17.938 1 88.25 141 PHE B O 1
ATOM 2918 N N . ALA B 1 142 ? 10.578 -9.047 -17.984 1 85.88 142 ALA B N 1
ATOM 2919 C CA . ALA B 1 142 ? 10.602 -9 -19.438 1 85.88 142 ALA B CA 1
ATOM 2920 C C . ALA B 1 142 ? 11.164 -10.289 -20.016 1 85.88 142 ALA B C 1
ATOM 2922 O O . ALA B 1 142 ? 11.898 -11.016 -19.344 1 85.88 142 ALA B O 1
ATOM 2923 N N . ASN B 1 143 ? 10.781 -10.672 -21.25 1 90.06 143 ASN B N 1
ATOM 2924 C CA . ASN B 1 143 ? 11.336 -11.773 -22.031 1 90.06 143 ASN B CA 1
ATOM 2925 C C . ASN B 1 143 ? 11.188 -13.109 -21.297 1 90.06 143 ASN B C 1
ATOM 2927 O O . ASN B 1 143 ? 12.148 -13.875 -21.219 1 90.06 143 ASN B O 1
ATOM 2931 N N . LEU B 1 144 ? 10.023 -13.32 -20.828 1 93.31 144 LEU B N 1
ATOM 2932 C CA . LEU B 1 144 ? 9.727 -14.57 -20.141 1 93.31 144 LEU B CA 1
ATOM 2933 C C . LEU B 1 144 ? 9.305 -15.648 -21.125 1 93.31 144 LEU B C 1
ATOM 2935 O O . LEU B 1 144 ? 8.711 -15.352 -22.172 1 93.31 144 LEU B O 1
ATOM 2939 N N . ASP B 1 145 ? 9.773 -16.859 -20.859 1 95.25 145 ASP B N 1
ATOM 2940 C CA . ASP B 1 145 ? 9.219 -18.047 -21.531 1 95.25 145 ASP B CA 1
ATOM 2941 C C . ASP B 1 145 ? 7.871 -18.438 -20.922 1 95.25 145 ASP B C 1
ATOM 2943 O O . ASP B 1 145 ? 7.809 -18.875 -19.781 1 95.25 145 ASP B O 1
ATOM 2947 N N . ILE B 1 146 ? 6.832 -18.297 -21.688 1 94 146 ILE B N 1
ATOM 2948 C CA . ILE B 1 146 ? 5.492 -18.469 -21.141 1 94 146 ILE B CA 1
ATOM 2949 C C . ILE B 1 146 ? 4.98 -19.875 -21.469 1 94 146 ILE B C 1
ATOM 2951 O O . ILE B 1 146 ? 3.807 -20.172 -21.25 1 94 146 ILE B O 1
ATOM 2955 N N . SER B 1 147 ? 5.781 -20.75 -21.953 1 95.44 147 SER B N 1
ATOM 2956 C CA . SER B 1 147 ? 5.363 -22.047 -22.469 1 95.44 147 SER B CA 1
ATOM 2957 C C . SER B 1 147 ? 4.91 -22.969 -21.344 1 95.44 147 SER B C 1
ATOM 2959 O O . SER B 1 147 ? 4.156 -23.906 -21.578 1 95.44 147 SER B O 1
ATOM 2961 N N . LYS B 1 148 ? 5.332 -22.734 -20.156 1 96.25 148 LYS B N 1
ATOM 2962 C CA . LYS B 1 148 ? 5.047 -23.641 -19.047 1 96.25 148 LYS B CA 1
ATOM 2963 C C . LYS B 1 148 ? 3.699 -23.312 -18.422 1 96.25 148 LYS B C 1
ATOM 2965 O O . LYS B 1 148 ? 3.178 -24.109 -17.625 1 96.25 148 LYS B O 1
ATOM 2970 N N . PHE B 1 149 ? 3.162 -22.188 -18.672 1 96.62 149 PHE B N 1
ATOM 2971 C CA . PHE B 1 149 ? 1.883 -21.812 -18.078 1 96.62 149 PHE B CA 1
ATOM 2972 C C . PHE B 1 149 ? 0.755 -22.672 -18.625 1 96.62 149 PHE B C 1
ATOM 2974 O O . PHE B 1 149 ? 0.823 -23.141 -19.766 1 96.62 149 PHE B O 1
ATOM 2981 N N . LYS B 1 150 ? -0.264 -22.922 -17.828 1 96.06 150 LYS B N 1
ATOM 2982 C CA . LYS B 1 150 ? -1.423 -23.719 -18.219 1 96.06 150 LYS B CA 1
ATOM 2983 C C . LYS B 1 150 ? -2.137 -23.109 -19.406 1 96.06 150 LYS B C 1
ATOM 2985 O O . LYS B 1 150 ? -2.268 -21.891 -19.5 1 96.06 150 LYS B O 1
ATOM 2990 N N . ASP B 1 151 ? -2.717 -24 -20.203 1 93.94 151 ASP B N 1
ATOM 2991 C CA . ASP B 1 151 ? -3.498 -23.547 -21.344 1 93.94 151 ASP B CA 1
ATOM 2992 C C . ASP B 1 151 ? -4.742 -22.781 -20.891 1 93.94 151 ASP B C 1
ATOM 2994 O O . ASP B 1 151 ? -5.402 -23.172 -19.938 1 93.94 151 ASP B O 1
ATOM 2998 N N . GLY B 1 152 ? -4.98 -21.672 -21.562 1 92.38 152 GLY B N 1
ATOM 2999 C CA . GLY B 1 152 ? -6.195 -20.938 -21.266 1 92.38 152 GLY B CA 1
ATOM 3000 C C . GLY B 1 152 ? -6.02 -19.906 -20.156 1 92.38 152 GLY B C 1
ATOM 3001 O O . GLY B 1 152 ? -6.906 -19.094 -19.922 1 92.38 152 GLY B O 1
ATOM 3002 N N . LEU B 1 153 ? -4.918 -20.016 -19.484 1 94.44 153 LEU B N 1
ATOM 3003 C CA . LEU B 1 153 ? -4.641 -19.078 -18.406 1 94.44 153 LEU B CA 1
ATOM 3004 C C . LEU B 1 153 ? -4.305 -17.703 -18.969 1 94.44 153 LEU B C 1
ATOM 3006 O O . LEU B 1 153 ? -3.568 -17.578 -19.938 1 94.44 153 LEU B O 1
ATOM 3010 N N . ASP B 1 154 ? -4.969 -16.703 -18.438 1 95.56 154 ASP B N 1
ATOM 3011 C CA . ASP B 1 154 ? -4.516 -15.344 -18.734 1 95.56 154 ASP B CA 1
ATOM 3012 C C . ASP B 1 154 ? -3.168 -15.055 -18.078 1 95.56 154 ASP B C 1
ATOM 3014 O O . ASP B 1 154 ? -3.109 -14.664 -16.906 1 95.56 154 ASP B O 1
ATOM 3018 N N . ILE B 1 155 ? -2.184 -15.156 -18.859 1 94.75 155 ILE B N 1
ATOM 3019 C CA . ILE B 1 155 ? -0.818 -15.141 -18.344 1 94.75 155 ILE B CA 1
ATOM 3020 C C . ILE B 1 155 ? -0.5 -13.773 -17.75 1 94.75 155 ILE B C 1
ATOM 3022 O O . ILE B 1 155 ? 0.146 -13.672 -16.703 1 94.75 155 ILE B O 1
ATOM 3026 N N . GLN B 1 156 ? -0.88 -12.758 -18.375 1 93.12 156 GLN B N 1
ATOM 3027 C CA . GLN B 1 156 ? -0.633 -11.406 -17.875 1 93.12 156 GLN B CA 1
ATOM 3028 C C . GLN B 1 156 ? -1.284 -11.203 -16.5 1 93.12 156 GLN B C 1
ATOM 3030 O O . GLN B 1 156 ? -0.656 -10.68 -15.586 1 93.12 156 GLN B O 1
ATOM 3035 N N . LYS B 1 157 ? -2.48 -11.648 -16.359 1 95.19 157 LYS B N 1
ATOM 3036 C CA . LYS B 1 157 ? -3.176 -11.531 -15.078 1 95.19 157 LYS B CA 1
ATOM 3037 C C . LYS B 1 157 ? -2.525 -12.406 -14.008 1 95.19 157 LYS B C 1
ATOM 3039 O O . LYS B 1 157 ? -2.445 -12.023 -12.844 1 95.19 157 LYS B O 1
ATOM 3044 N N . ALA B 1 158 ? -2.113 -13.57 -14.438 1 96.06 158 ALA B N 1
ATOM 3045 C CA . ALA B 1 158 ? -1.432 -14.477 -13.523 1 96.06 158 ALA B CA 1
ATOM 3046 C C . ALA B 1 158 ? -0.158 -13.844 -12.969 1 96.06 158 ALA B C 1
ATOM 3048 O O . ALA B 1 158 ? 0.048 -13.805 -11.758 1 96.06 158 ALA B O 1
ATOM 3049 N N . ILE B 1 159 ? 0.61 -13.266 -13.859 1 93.88 159 ILE B N 1
ATOM 3050 C CA . ILE B 1 159 ? 1.874 -12.648 -13.477 1 93.88 159 ILE B CA 1
ATOM 3051 C C . ILE B 1 159 ? 1.607 -11.445 -12.57 1 93.88 159 ILE B C 1
ATOM 3053 O O . ILE B 1 159 ? 2.221 -11.312 -11.508 1 93.88 159 ILE B O 1
ATOM 3057 N N . LYS B 1 160 ? 0.711 -10.656 -12.906 1 93.12 160 LYS B N 1
ATOM 3058 C CA . LYS B 1 160 ? 0.37 -9.477 -12.125 1 93.12 160 LYS B CA 1
ATOM 3059 C C . LYS B 1 160 ? -0.121 -9.867 -10.734 1 93.12 160 LYS B C 1
ATOM 3061 O O . LYS B 1 160 ? 0.223 -9.219 -9.742 1 93.12 160 LYS B O 1
ATOM 3066 N N . SER B 1 161 ? -0.951 -10.875 -10.656 1 96 161 SER B N 1
ATOM 3067 C CA . SER B 1 161 ? -1.473 -11.312 -9.367 1 96 161 SER B CA 1
ATOM 3068 C C . SER B 1 161 ? -0.349 -11.766 -8.438 1 96 161 SER B C 1
ATOM 3070 O O . SER B 1 161 ? -0.398 -11.523 -7.23 1 96 161 SER B O 1
ATOM 3072 N N . VAL B 1 162 ? 0.649 -12.438 -8.992 1 95.88 162 VAL B N 1
ATOM 3073 C CA . VAL B 1 162 ? 1.795 -12.867 -8.195 1 95.88 162 VAL B CA 1
ATOM 3074 C C . VAL B 1 162 ? 2.561 -11.648 -7.691 1 95.88 162 VAL B C 1
ATOM 3076 O O . VAL B 1 162 ? 2.918 -11.57 -6.512 1 95.88 162 VAL B O 1
ATOM 3079 N N . ILE B 1 163 ? 2.736 -10.75 -8.562 1 90.94 163 ILE B N 1
ATOM 3080 C CA . ILE B 1 163 ? 3.455 -9.539 -8.195 1 90.94 163 ILE B CA 1
ATOM 3081 C C . ILE B 1 163 ? 2.715 -8.812 -7.074 1 90.94 163 ILE B C 1
ATOM 3083 O O . ILE B 1 163 ? 3.32 -8.43 -6.07 1 90.94 163 ILE B O 1
ATOM 3087 N N . TRP B 1 164 ? 1.452 -8.68 -7.18 1 91.81 164 TRP B N 1
ATOM 3088 C CA . TRP B 1 164 ? 0.655 -8.008 -6.156 1 91.81 164 TRP B CA 1
ATOM 3089 C C . TRP B 1 164 ? 0.693 -8.789 -4.848 1 91.81 164 TRP B C 1
ATOM 3091 O O . TRP B 1 164 ? 0.746 -8.195 -3.766 1 91.81 164 TRP B O 1
ATOM 3101 N N . THR B 1 165 ? 0.632 -10.023 -4.953 1 94.5 165 THR B N 1
ATOM 3102 C CA . THR B 1 165 ? 0.737 -10.852 -3.76 1 94.5 165 THR B CA 1
ATOM 3103 C C . THR B 1 165 ? 2.037 -10.57 -3.012 1 94.5 165 THR B C 1
ATOM 3105 O O . THR B 1 165 ? 2.029 -10.375 -1.794 1 94.5 165 THR B O 1
ATOM 3108 N N . PHE B 1 166 ? 3.064 -10.477 -3.709 1 91.12 166 PHE B N 1
ATOM 3109 C CA . PHE B 1 166 ? 4.359 -10.297 -3.066 1 91.12 166 PHE B CA 1
ATOM 3110 C C . PHE B 1 166 ? 4.5 -8.883 -2.514 1 91.12 166 PHE B C 1
ATOM 3112 O O . PHE B 1 166 ? 5.18 -8.664 -1.508 1 91.12 166 PHE B O 1
ATOM 3119 N N . GLU B 1 167 ? 3.895 -7.977 -3.188 1 87 167 GLU B N 1
ATOM 3120 C CA . GLU B 1 167 ? 3.846 -6.637 -2.609 1 87 167 GLU B CA 1
ATOM 3121 C C . GLU B 1 167 ? 3.098 -6.637 -1.279 1 87 167 GLU B C 1
ATOM 3123 O O . GLU B 1 167 ? 3.561 -6.047 -0.301 1 87 167 GLU B O 1
ATOM 3128 N N . GLY B 1 168 ? 1.95 -7.293 -1.306 1 88.25 168 GLY B N 1
ATOM 3129 C CA . GLY B 1 168 ? 1.188 -7.414 -0.073 1 88.25 168 GLY B CA 1
ATOM 3130 C C . GLY B 1 168 ? 1.928 -8.172 1.013 1 88.25 168 GLY B C 1
ATOM 3131 O O . GLY B 1 168 ? 1.936 -7.758 2.174 1 88.25 168 GLY B O 1
ATOM 3132 N N . PHE B 1 169 ? 2.561 -9.188 0.653 1 90.5 169 PHE B N 1
ATOM 3133 C CA . PHE B 1 169 ? 3.352 -9.992 1.571 1 90.5 169 PHE B CA 1
ATOM 3134 C C . PHE B 1 169 ? 4.477 -9.172 2.188 1 90.5 169 PHE B C 1
ATOM 3136 O O . PHE B 1 169 ? 4.676 -9.195 3.404 1 90.5 169 PHE B O 1
ATOM 3143 N N . SER B 1 170 ? 5.176 -8.469 1.354 1 86.06 170 SER B N 1
ATOM 3144 C CA . SER B 1 170 ? 6.281 -7.641 1.833 1 86.06 170 SER B CA 1
ATOM 3145 C C . SER B 1 170 ? 5.793 -6.578 2.812 1 86.06 170 SER B C 1
ATOM 3147 O O . SER B 1 170 ? 6.438 -6.324 3.832 1 86.06 170 SER B O 1
ATOM 3149 N N . ALA B 1 171 ? 4.703 -6.02 2.48 1 81.25 171 ALA B N 1
ATOM 3150 C CA . ALA B 1 171 ? 4.129 -5.004 3.355 1 81.25 171 ALA B CA 1
ATOM 3151 C C . ALA B 1 171 ? 3.77 -5.59 4.719 1 81.25 171 ALA B C 1
ATOM 3153 O O . ALA B 1 171 ? 3.984 -4.953 5.75 1 81.25 171 ALA B O 1
ATOM 3154 N N . GLU B 1 172 ? 3.215 -6.699 4.707 1 85.19 172 GLU B N 1
ATOM 3155 C CA . GLU B 1 172 ? 2.832 -7.344 5.957 1 85.19 172 GLU B CA 1
ATOM 3156 C C . GLU B 1 172 ? 4.059 -7.676 6.805 1 85.19 172 GLU B C 1
ATOM 3158 O O . GLU B 1 172 ? 4.043 -7.504 8.023 1 85.19 172 GLU B O 1
ATOM 3163 N N . VAL B 1 173 ? 5.062 -8.195 6.145 1 83.81 173 VAL B N 1
ATOM 3164 C CA . VAL B 1 173 ? 6.301 -8.539 6.84 1 83.81 173 VAL B CA 1
ATOM 3165 C C . VAL B 1 173 ? 6.879 -7.301 7.512 1 83.81 173 VAL B C 1
ATOM 3167 O O . VAL B 1 173 ? 7.285 -7.348 8.672 1 83.81 173 VAL B O 1
ATOM 3170 N N . LEU B 1 174 ? 6.887 -6.238 6.844 1 77.88 174 LEU B N 1
ATOM 3171 C CA . LEU B 1 174 ? 7.434 -4.996 7.379 1 77.88 174 LEU B CA 1
ATOM 3172 C C . LEU B 1 174 ? 6.57 -4.473 8.523 1 77.88 174 LEU B C 1
ATOM 3174 O O . LEU B 1 174 ? 7.094 -3.98 9.523 1 77.88 174 LEU B O 1
ATOM 3178 N N . ALA B 1 175 ? 5.254 -4.574 8.328 1 74.94 175 ALA B N 1
ATOM 3179 C CA . ALA B 1 175 ? 4.332 -4.117 9.359 1 74.94 175 ALA B CA 1
ATOM 3180 C C . ALA B 1 175 ? 4.5 -4.926 10.648 1 74.94 175 ALA B C 1
ATOM 3182 O O . ALA B 1 175 ? 4.469 -4.371 11.742 1 74.94 175 ALA B O 1
ATOM 3183 N N . LYS B 1 176 ? 4.645 -6.215 10.453 1 77.44 176 LYS B N 1
ATOM 3184 C CA . LYS B 1 176 ? 4.852 -7.09 11.602 1 77.44 176 LYS B CA 1
ATOM 3185 C C . LYS B 1 176 ? 6.152 -6.754 12.328 1 77.44 176 LYS B C 1
ATOM 3187 O O . LYS B 1 176 ? 6.203 -6.75 13.555 1 77.44 176 LYS B O 1
ATOM 3192 N N . ALA B 1 177 ? 7.137 -6.496 11.562 1 74.12 177 ALA B N 1
ATOM 3193 C CA . ALA B 1 177 ? 8.43 -6.137 12.148 1 74.12 177 ALA B CA 1
ATOM 3194 C C . ALA B 1 177 ? 8.32 -4.852 12.969 1 74.12 177 ALA B C 1
ATOM 3196 O O . ALA B 1 177 ? 8.883 -4.754 14.055 1 74.12 177 ALA B O 1
ATOM 3197 N N . LYS B 1 178 ? 7.633 -3.932 12.516 1 70.88 178 LYS B N 1
ATOM 3198 C CA . LYS B 1 178 ? 7.422 -2.664 13.211 1 70.88 178 LYS B CA 1
ATOM 3199 C C . LYS B 1 178 ? 6.637 -2.869 14.5 1 70.88 178 LYS B C 1
ATOM 3201 O O . LYS B 1 178 ? 7 -2.326 15.547 1 70.88 178 LYS B O 1
ATOM 3206 N N . ALA B 1 179 ? 5.621 -3.641 14.328 1 69.81 179 ALA B N 1
ATOM 3207 C CA . ALA B 1 179 ? 4.742 -3.875 15.477 1 69.81 179 ALA B CA 1
ATOM 3208 C C . ALA B 1 179 ? 5.488 -4.578 16.609 1 69.81 179 ALA B C 1
ATOM 3210 O O . ALA B 1 179 ? 5.227 -4.316 17.781 1 69.81 179 ALA B O 1
ATOM 3211 N N . MET B 1 180 ? 6.316 -5.367 16.25 1 69.31 180 MET B N 1
ATOM 3212 C CA . MET B 1 180 ? 7.043 -6.148 17.25 1 69.31 180 MET B CA 1
ATOM 3213 C C . MET B 1 180 ? 8.312 -5.426 17.688 1 69.31 180 MET B C 1
ATOM 3215 O O . MET B 1 180 ? 9.07 -5.945 18.5 1 69.31 180 MET B O 1
ATOM 3219 N N . GLN B 1 181 ? 8.375 -4.188 17.203 1 65.94 181 GLN B N 1
ATOM 3220 C CA . GLN B 1 181 ? 9.547 -3.389 17.531 1 65.94 181 GLN B CA 1
ATOM 3221 C C . GLN B 1 181 ? 10.836 -4.184 17.297 1 65.94 181 GLN B C 1
ATOM 3223 O O . GLN B 1 181 ? 11.734 -4.168 18.141 1 65.94 181 GLN B O 1
ATOM 3228 N N . LEU B 1 182 ? 10.727 -5.004 16.328 1 63.16 182 LEU B N 1
ATOM 3229 C CA . LEU B 1 182 ? 11.922 -5.781 16 1 63.16 182 LEU B CA 1
ATOM 3230 C C . LEU B 1 182 ? 12.945 -4.922 15.266 1 63.16 182 LEU B C 1
ATOM 3232 O O . LEU B 1 182 ? 12.586 -4.09 14.43 1 63.16 182 LEU B O 1
ATOM 3236 N N . ASP B 1 183 ? 14.117 -4.973 15.734 1 61.69 183 ASP B N 1
ATOM 3237 C CA . ASP B 1 183 ? 15.18 -4.258 15.031 1 61.69 183 ASP B CA 1
ATOM 3238 C C . ASP B 1 183 ? 15.359 -4.793 13.617 1 61.69 183 ASP B C 1
ATOM 3240 O O . ASP B 1 183 ? 15.695 -4.039 12.703 1 61.69 183 ASP B O 1
ATOM 3244 N N . LYS B 1 184 ? 15.227 -6.207 13.617 1 65 184 LYS B N 1
ATOM 3245 C CA . LYS B 1 184 ? 15.352 -6.883 12.328 1 65 184 LYS B CA 1
ATOM 3246 C C . LYS B 1 184 ? 14.25 -7.922 12.148 1 65 184 LYS B C 1
ATOM 3248 O O . LYS B 1 184 ? 14.102 -8.828 12.969 1 65 184 LYS B O 1
ATOM 3253 N N . PRO B 1 185 ? 13.367 -7.633 11.133 1 66.62 185 PRO B N 1
ATOM 3254 C CA . PRO B 1 185 ? 12.445 -8.727 10.82 1 66.62 185 PRO B CA 1
ATOM 3255 C C . PRO B 1 185 ? 13.156 -10.07 10.648 1 66.62 185 PRO B C 1
ATOM 3257 O O . PRO B 1 185 ? 14.336 -10.109 10.312 1 66.62 185 PRO B O 1
ATOM 3260 N N . ASP B 1 186 ? 12.625 -11.133 11.117 1 74.38 186 ASP B N 1
ATOM 3261 C CA . ASP B 1 186 ? 13.18 -12.445 10.805 1 74.38 186 ASP B CA 1
ATOM 3262 C C . ASP B 1 186 ? 13.125 -12.719 9.297 1 74.38 186 ASP B C 1
ATOM 3264 O O . ASP B 1 186 ? 12.195 -13.359 8.812 1 74.38 186 ASP B O 1
ATOM 3268 N N . TYR B 1 187 ? 14.062 -12.234 8.562 1 76.75 187 TYR B N 1
ATOM 3269 C CA . TYR B 1 187 ? 14.086 -12.281 7.105 1 76.75 187 TYR B CA 1
ATOM 3270 C C . TYR B 1 187 ? 14.203 -13.719 6.609 1 76.75 187 TYR B C 1
ATOM 3272 O O . TYR B 1 187 ? 13.719 -14.039 5.523 1 76.75 187 TYR B O 1
ATOM 3280 N N . ASN B 1 188 ? 14.711 -14.523 7.477 1 81.94 188 ASN B N 1
ATOM 3281 C CA . ASN B 1 188 ? 14.789 -15.93 7.078 1 81.94 188 ASN B CA 1
ATOM 3282 C C . ASN B 1 188 ? 13.406 -16.562 7.008 1 81.94 188 ASN B C 1
ATOM 3284 O O . ASN B 1 188 ? 13.109 -17.312 6.074 1 81.94 188 ASN B O 1
ATOM 3288 N N . GLU B 1 189 ? 12.664 -16.25 7.984 1 86.69 189 GLU B N 1
ATOM 3289 C CA . GLU B 1 189 ? 11.297 -16.75 7.98 1 86.69 189 GLU B CA 1
ATOM 3290 C C . GLU B 1 189 ? 10.5 -16.188 6.812 1 86.69 189 GLU B C 1
ATOM 3292 O O . GLU B 1 189 ? 9.727 -16.906 6.172 1 86.69 189 GLU B O 1
ATOM 3297 N N . ALA B 1 190 ? 10.695 -14.953 6.559 1 88.38 190 ALA B N 1
ATOM 3298 C CA . ALA B 1 190 ? 10.008 -14.297 5.449 1 88.38 190 ALA B CA 1
ATOM 3299 C C . ALA B 1 190 ? 10.398 -14.922 4.113 1 88.38 190 ALA B C 1
ATOM 3301 O O . ALA B 1 190 ? 9.555 -15.094 3.23 1 88.38 190 ALA B O 1
ATOM 3302 N N . PHE B 1 191 ? 11.602 -15.32 4.035 1 88.12 191 PHE B N 1
ATOM 3303 C CA . PHE B 1 191 ? 12.078 -15.93 2.801 1 88.12 191 PHE B CA 1
ATOM 3304 C C . PHE B 1 191 ? 11.445 -17.297 2.594 1 88.12 191 PHE B C 1
ATOM 3306 O O . PHE B 1 191 ? 11.055 -17.641 1.479 1 88.12 191 PHE B O 1
ATOM 3313 N N . ARG B 1 192 ? 11.406 -18 3.627 1 92.06 192 ARG B N 1
ATOM 3314 C CA . ARG B 1 192 ? 10.773 -19.312 3.555 1 92.06 192 ARG B CA 1
ATOM 3315 C C . ARG B 1 192 ? 9.312 -19.203 3.15 1 92.06 192 ARG B C 1
ATOM 3317 O O . ARG B 1 192 ? 8.828 -19.969 2.311 1 92.06 192 ARG B O 1
ATOM 3324 N N . GLU B 1 193 ? 8.727 -18.297 3.744 1 93.69 193 GLU B N 1
ATOM 3325 C CA . GLU B 1 193 ? 7.316 -18.078 3.428 1 93.69 193 GLU B CA 1
ATOM 3326 C C . GLU B 1 193 ? 7.137 -17.625 1.982 1 93.69 193 GLU B C 1
ATOM 3328 O O . GLU B 1 193 ? 6.18 -18.016 1.316 1 93.69 193 GLU B O 1
ATOM 3333 N N . ALA B 1 194 ? 8.023 -16.781 1.546 1 94.38 194 ALA B N 1
ATOM 3334 C CA . ALA B 1 194 ? 8 -16.359 0.148 1 94.38 194 ALA B CA 1
ATOM 3335 C C . ALA B 1 194 ? 8.125 -17.562 -0.789 1 94.38 194 ALA B C 1
ATOM 3337 O O . ALA B 1 194 ? 7.406 -17.656 -1.787 1 94.38 194 ALA B O 1
ATOM 3338 N N . ASP B 1 195 ? 9.008 -18.438 -0.417 1 94.88 195 ASP B N 1
ATOM 3339 C CA . ASP B 1 195 ? 9.203 -19.625 -1.226 1 94.88 195 ASP B CA 1
ATOM 3340 C C . ASP B 1 195 ? 7.941 -20.484 -1.251 1 94.88 195 ASP B C 1
ATOM 3342 O O . ASP B 1 195 ? 7.613 -21.094 -2.275 1 94.88 195 ASP B O 1
ATOM 3346 N N . ASP B 1 196 ? 7.281 -20.547 -0.149 1 96.31 196 ASP B N 1
ATOM 3347 C CA . ASP B 1 196 ? 6.016 -21.266 -0.09 1 96.31 196 ASP B CA 1
ATOM 3348 C C . ASP B 1 196 ? 5.008 -20.688 -1.08 1 96.31 196 ASP B C 1
ATOM 3350 O O . ASP B 1 196 ? 4.32 -21.438 -1.781 1 96.31 196 ASP B O 1
ATOM 3354 N N . TYR B 1 197 ? 4.906 -19.391 -1.111 1 97.06 197 TYR B N 1
ATOM 3355 C CA . TYR B 1 197 ? 3.998 -18.734 -2.047 1 97.06 197 TYR B CA 1
ATOM 3356 C C . TYR B 1 197 ? 4.406 -19.016 -3.488 1 97.06 197 TYR B C 1
ATOM 3358 O O . TYR B 1 197 ? 3.551 -19.266 -4.344 1 97.06 197 TYR B O 1
ATOM 3366 N N . ILE B 1 198 ? 5.676 -18.969 -3.748 1 96.5 198 ILE B N 1
ATOM 3367 C CA . ILE B 1 198 ? 6.172 -19.219 -5.094 1 96.5 198 ILE B CA 1
ATOM 3368 C C . ILE B 1 198 ? 5.781 -20.641 -5.527 1 96.5 198 ILE B C 1
ATOM 3370 O O . ILE B 1 198 ? 5.242 -20.828 -6.617 1 96.5 198 ILE B O 1
ATOM 3374 N N . GLU B 1 199 ? 6.004 -21.562 -4.68 1 95.88 199 GLU B N 1
ATOM 3375 C CA . GLU B 1 199 ? 5.684 -22.953 -4.996 1 95.88 199 GLU B CA 1
ATOM 3376 C C . GLU B 1 199 ? 4.18 -23.141 -5.195 1 95.88 199 GLU B C 1
ATOM 3378 O O . GLU B 1 199 ? 3.754 -23.875 -6.086 1 95.88 199 GLU B O 1
ATOM 3383 N N . MET B 1 200 ? 3.457 -22.5 -4.387 1 96.38 200 MET B N 1
ATOM 3384 C CA . MET B 1 200 ? 2.004 -22.578 -4.508 1 96.38 200 MET B CA 1
ATOM 3385 C C . MET B 1 200 ? 1.54 -22.062 -5.867 1 96.38 200 MET B C 1
ATOM 3387 O O . MET B 1 200 ? 0.771 -22.734 -6.559 1 96.38 200 MET B O 1
ATOM 3391 N N . PHE B 1 201 ? 2.027 -20.891 -6.246 1 97 201 PHE B N 1
ATOM 3392 C CA . PHE B 1 201 ? 1.643 -20.297 -7.523 1 97 201 PHE B CA 1
ATOM 3393 C C . PHE B 1 201 ? 2.154 -21.141 -8.688 1 97 201 PHE B C 1
ATOM 3395 O O . PHE B 1 201 ? 1.456 -21.328 -9.688 1 97 201 PHE B O 1
ATOM 3402 N N . ARG B 1 202 ? 3.396 -21.562 -8.539 1 96.25 202 ARG B N 1
ATOM 3403 C CA . ARG B 1 202 ? 3.973 -22.391 -9.586 1 96.25 202 ARG B CA 1
ATOM 3404 C C . ARG B 1 202 ? 3.104 -23.625 -9.844 1 96.25 202 ARG B C 1
ATOM 3406 O O . ARG B 1 202 ? 2.787 -23.922 -10.992 1 96.25 202 ARG B O 1
ATOM 3413 N N . GLY B 1 203 ? 2.656 -24.312 -8.82 1 94.81 203 GLY B N 1
ATOM 3414 C CA . GLY B 1 203 ? 1.795 -25.484 -8.938 1 94.81 203 GLY B CA 1
ATOM 3415 C C . GLY B 1 203 ? 0.418 -25.156 -9.484 1 94.81 203 GLY B C 1
ATOM 3416 O O . GLY B 1 203 ? -0.226 -26 -10.109 1 94.81 203 GLY B O 1
ATOM 3417 N N . SER B 1 204 ? -0 -23.922 -9.305 1 94.88 204 SER B N 1
ATOM 3418 C CA . SER B 1 204 ? -1.347 -23.516 -9.695 1 94.88 204 SER B CA 1
ATOM 3419 C C . SER B 1 204 ? -1.375 -22.984 -11.125 1 94.88 204 SER B C 1
ATOM 3421 O O . SER B 1 204 ? -2.365 -23.172 -11.836 1 94.88 204 SER B O 1
ATOM 3423 N N . PHE B 1 205 ? -0.31 -22.312 -11.555 1 95.81 205 PHE B N 1
ATOM 3424 C CA . PHE B 1 205 ? -0.341 -21.594 -12.828 1 95.81 205 PHE B CA 1
ATOM 3425 C C . PHE B 1 205 ? 0.385 -22.391 -13.914 1 95.81 205 PHE B C 1
ATOM 3427 O O . PHE B 1 205 ? 0.144 -22.188 -15.102 1 95.81 205 PHE B O 1
ATOM 3434 N N . TYR B 1 206 ? 1.305 -23.172 -13.547 1 95.19 206 TYR B N 1
ATOM 3435 C CA . TYR B 1 206 ? 2.055 -23.953 -14.531 1 95.19 206 TYR B CA 1
ATOM 3436 C C . TYR B 1 206 ? 1.355 -25.266 -14.828 1 95.19 206 TYR B C 1
ATOM 3438 O O . TYR B 1 206 ? 0.526 -25.734 -14.047 1 95.19 206 TYR B O 1
ATOM 3446 N N . LYS B 1 207 ? 1.677 -25.906 -16 1 93 207 LYS B N 1
ATOM 3447 C CA . LYS B 1 207 ? 1.174 -27.188 -16.469 1 93 207 LYS B CA 1
ATOM 3448 C C . LYS B 1 207 ? 1.713 -28.328 -15.602 1 93 207 LYS B C 1
ATOM 3450 O O . LYS B 1 207 ? 2.822 -28.25 -15.07 1 93 207 LYS B O 1
#

Organism: NCBI:txid2021314

Foldseek 3Di:
DQVVLVPDDPVLNCLLLVLVLVQCLVQNLPRRDLVSSCVRSVHDSVVVCVRQVDSQSSLVVSLVVLVCVLVVQLVVQQDLPPQALLVSVLSSLVSVLVSCVVCVSSVSSLLRLCVPPPPVCNVVNVVVVVVVLVVCLPSSNPNHDCPFFDPPDPVVVLSVVLVVVVVVLVVVQSVVCVVVVPSDRPSVVSSVVNVVSSVVSCVVTGD/DQVVLVPDDPVLNCLLLVLVLVQCLVQNLPRRDLVSSCVSSVHDSVVVCVRQVDSQSSLVVSLVVLVCVLVVQLVVQQDLPPQALLVSVLSSLVSVLVSCVVCVSSVSSLLRLCVPPPPVCNVVNVVVVVVVLVVCLPSSNPNHDCPFFDPPDPVVVLSVVLSVVVVVLVVVQSVVCVVVVPSDRPSVVSSVVNVVSSVVSCVVTGD

Radius of gyration: 24.41 Å; Cα contacts (8 Å, |Δi|>4): 335; chains: 2; bounding box: 69×62×45 Å

Secondary structure (DSSP, 8-state):
--HHHHTS-HHHHHHHHHHHHHHHHHHHHHH--HHHHHHHHT--HHHHHHHHSSHHHHHHHHHHHHHHHHHHHHHHHS-TT---HHHHHHHHHHHHHHHHHH-HHHHHHHHHHHT---HHHHHHHHHHHHHHHHHHHHHHT-S---TTBPTT--HHHHHHHHHHHHHHHHHHHHHHHHHTT-SS--HHHHHHHHHHHHHHHHHHHB-/--HHHHTS-HHHHHHHHHHHHHHHHHHHHHH--HHHHHHHHT--HHHHHHHHSSHHHHHHHHHHHHHHHHHHHHHHHS-TT---HHHHHHHHHHHHHHHHHH-HHHHHHHHHHHT---HHHHHHHHHHHHHHHHHHHHHHT-S---TTBPTT--HHHHHHHHHHHHHHHHHHHHHHHHHTT-SS--HHHHHHHHHHHHHHHHHHHB-

InterPro domains:
  IPR001647 DNA-binding HTH domain, TetR-type [PF00440] (16-59)
  IPR001647 DNA-binding HTH domain, TetR-type [PR00455] (16-29)
  IPR001647 DNA-binding HTH domain, TetR-type [PR00455] (37-60)
  IPR001647 DNA-binding HTH domain, TetR-type [PS50977] (10-70)
  IPR009057 Homedomain-like superfamily [SSF46689] (8-77)
  IPR023772 DNA-binding HTH domain, TetR-type, conserved site [PS01081] (28-58)
  IPR036271 Tetracyclin repressor-like, C-terminal domain superfamily [SSF48498] (84-207)
  IPR050109 HTH-type, TetR-like transcriptional regulator [PTHR30328] (10-178)

Nearest PDB structures (foldseek):
  2id6-assembly1_A-2  TM=7.837E-01  e=1.001E-07  Thermotoga maritima
  3ih3-assembly1_A  TM=7.833E-01  e=1.539E-07  Thermotoga maritima
  3nrg-assembly1_A  TM=6.313E-01  e=1.258E-06  Chloroflexus aurantiacus J-10-fl
  3s5r-assembly1_B  TM=6.463E-01  e=2.774E-04  Syntrophus aciditrophicus SB
  2qtq-assembly1_A  TM=5.244E-01  e=4.472E-04  Novosphingobium aromaticivorans DSM 12444